Protein 5LWY (pdb70)

Secondary structure (DSSP, 8-state):
--BS----B-GGGS-GGG-S-TT--S-BPPP---HHHHHHGGGS-STTHHHHHHHHHHHHHHHHHHHHHHTS-GGG-SSHHHHHHHHHHHHHHHHHHHHHHHHHHHSTTS-HHHHHHHHHHHHHHHHHHHHHHHHHHHHHHTSS-HHHHHHHHHHHHHHHHHHHHHTT-TTTSSGGGHHHHHHHHHHHHHTTHHHHHHHHHHH-HHHHHHHTHHHHHHHHHHHHHHHHHHHHHTTTTTTSTTTSSSSS-HHHHHHHHHHHHHHHHHHHHHHHHHHHHHH-S----/--EEEE---EEE-TT--EEEEEEEESS-GGGS-EEEEEE-TTS-EEEEEEE-TTT--EEE-GGGTTTEEEEEETTTTEEEEEE-S--GGG-EEEEEEEEESEEEEEEE---EEEEE---/---EEEE-SEEEE-TT--EEEEEEESS--TT-EEEEEE-TTSPPEEEEETTTEEPTT--TTEEEEEETTEEEEEE-S--GGG-EEEEEEE-SBSSPEE---EEEEE-

Radius of gyration: 30.16 Å; Cα contacts (8 Å, |Δi|>4): 1001; chains: 3; bounding box: 45×112×48 Å

Foldseek 3Di:
DPPPDFDKAFLVVADPLLNQDVLQGIFAGAQAQDLVSLVVCCPPFGLLVLQQVLLVVLLVVLVVVLVVLLPDDCVLFLCSPVLNVLLNQLSVLSNQLSVLRNSLSSCCRNDSVSNLVSQLSNQLSLLSNLLSLLRLVLCLLCVVPVVVSVVVNVVLVVLSVVSSVVSNDPVCSHSVNQLVSLCSSLCSNCVCVVVVVVSCVVQHDCRCVVLPNVPLVVVLNVLSVVLSVLRSVFPPSVVPRNPCRGHDTSSSVSSNSSSVNSVSSVVSSVSSRSVCSVVHSDDPD/DWAWAKDAAAEAAAQAKDKIKIQIDDDQLQQWKKWKWWADPPGDIDGQWIAHPNVRDIDGDPVCPVFWDWDDDNVRSMIMIMGGRDDQRRQTWMKMFIDDVDPDGPYIYPTYGYGHDND/DKAKAKPDQEDEEEAQAKDKIKIFINWFLFLQKWKWFADVVGDIDTQDGSQFHGDPPHDPQWGKDDGGGIIMIMGGRHDQVRFGKMKMWGDRDPPIDIHSIYGYHYD

B-factor: mean 80.12, std 23.61, range [31.43, 186.77]

GO terms:
  GO:0055100 adiponectin binding (F, IDA)
  GO:0097003 adipokinetic hormone receptor activity (F, IDA)
  GO:0005886 plasma membrane (C, IDA)
  GO:0033211 adiponectin-activated signaling pathway (P, IDA)
  GO:0005886 plasma membrane (C, EXP)
  GO:0005886 plasma membrane (C, TAS)
  GO:0005515 protein binding (F, IPI)

Sequence (511 aa):
EFEGRWRVIPHDVLPDWLKDNDFLLHGHRPPMPSFRACFKSIFRIHTETGNIWTHLLGCVFFLCLGIFYMFRPNISFVAPLQEKVVFGLFFLGAILCLSFSWLFHTVYCHSEGVSRLFSKLDYSGIALLIMGSFVPWWLYYSFYCNPQPCFIYLIVICVLGIAAIIVSQWDMFATPQYRGVRAGVFLGLGLSGIIPTLHYVISEGFLKAATIGQIGWWLMLMASLYITGAALYAARIPERFFPGKCDIWFHSHQLFHIFVVAGAFVHFHGVSNLQEFRFMIGGGCSEEVLLQQSGPELVKPGASVRITCKASGYTFTDFNMDWVKQSPGKSLEWIGDFNPNSGGSIYNQKFKDKATFTVDKSSSTAYMELRSLTFEDTAVYYCARETGTAWFAYWGQGTLVTVSAADIQMTQSPASLSASVGETVTITCRASGNIHNFLAWYQQKQGKSPQVLVYNAKTLADGVPSRFSGSGSGTQYSLKINSLQPEDFGSYYCQQFWSTPYTFGGGTKLEIN

Structure (mmCIF, N/CA/C/O backbone):
data_5LWY
#
_entry.id   5LWY
#
_cell.length_a   74.580
_cell.length_b   101.030
_cell.length_c   108.630
_cell.angle_alpha   90.00
_cell.angle_beta   90.00
_cell.angle_gamma   90.00
#
_symmetry.space_group_name_H-M   'P 21 2 21'
#
loop_
_entity.id
_entity.type
_entity.pdbx_description
1 polymer 'Adiponectin receptor protein 2'
2 polymer 'V REGION HEAVY CHAIN'
3 polymer 'V REGION LIGHT CHAIN'
4 non-polymer 'ZINC ION'
5 non-polymer '(2S)-2,3-dihydroxypropyl (9Z)-octadec-9-enoate'
6 non-polymer 'OLEIC ACID'
7 non-polymer GLYCEROL
8 water water
#
loop_
_atom_site.group_PDB
_atom_site.id
_atom_site.type_symbol
_atom_site.label_atom_id
_atom_site.label_alt_id
_atom_site.label_comp_id
_atom_site.label_asym_id
_atom_site.label_entity_id
_atom_site.label_seq_id
_atom_site.pdbx_PDB_ins_code
_atom_site.Cartn_x
_atom_site.Cartn_y
_atom_site.Cartn_z
_atom_site.occupancy
_atom_site.B_iso_or_equiv
_atom_site.auth_seq_id
_atom_site.auth_comp_id
_atom_site.auth_asym_id
_atom_site.auth_atom_id
_atom_site.pdbx_PDB_model_num
ATOM 1 N N . GLU A 1 4 ? 32.230 -34.083 -37.008 1.00 98.63 -1 GLU A N 1
ATOM 2 C CA . GLU A 1 4 ? 33.109 -34.278 -35.869 1.00 98.10 -1 GLU A CA 1
ATOM 3 C C . GLU A 1 4 ? 32.415 -35.105 -34.761 1.00 99.70 -1 GLU A C 1
ATOM 4 O O . GLU A 1 4 ? 31.188 -35.054 -34.620 1.00 97.79 -1 GLU A O 1
ATOM 10 N N . PHE A 1 5 ? 33.240 -35.879 -33.989 1.00 95.73 0 PHE A N 1
ATOM 11 C CA . PHE A 1 5 ? 32.825 -36.760 -32.878 1.00 93.16 0 PHE A CA 1
ATOM 12 C C . PHE A 1 5 ? 32.863 -36.258 -31.418 1.00 93.01 0 PHE A C 1
ATOM 13 O O . PHE A 1 5 ? 32.763 -37.080 -30.497 1.00 93.06 0 PHE A O 1
ATOM 21 N N . GLU A 1 6 ? 32.992 -34.942 -31.169 1.00 85.16 100 GLU A N 1
ATOM 22 C CA . GLU A 1 6 ? 33.003 -34.468 -29.802 1.00 81.56 100 GLU A CA 1
ATOM 23 C C . GLU A 1 6 ? 31.694 -33.776 -29.577 1.00 77.68 100 GLU A C 1
ATOM 24 O O . GLU A 1 6 ? 31.151 -33.177 -30.516 1.00 77.24 100 GLU A O 1
ATOM 30 N N . GLY A 1 7 ? 31.155 -33.915 -28.361 1.00 68.27 101 GLY A N 1
ATOM 31 C CA . GLY A 1 7 ? 29.874 -33.347 -27.948 1.00 64.86 101 GLY A CA 1
ATOM 32 C C . GLY A 1 7 ? 28.781 -33.600 -28.956 1.00 64.80 101 GLY A C 1
ATOM 33 O O . GLY A 1 7 ? 28.124 -32.657 -29.399 1.00 63.63 101 GLY A O 1
ATOM 34 N N . ARG A 1 8 ? 28.647 -34.863 -29.377 1.00 59.71 102 ARG A N 1
ATOM 35 C CA . ARG A 1 8 ? 27.643 -35.297 -30.334 1.00 59.48 102 ARG A CA 1
ATOM 36 C C . ARG A 1 8 ? 26.303 -35.265 -29.640 1.00 62.70 102 ARG A C 1
ATOM 37 O O . ARG A 1 8 ? 26.198 -35.727 -28.502 1.00 62.67 102 ARG A O 1
ATOM 45 N N . TRP A 1 9 ? 25.293 -34.671 -30.293 1.00 58.15 103 TRP A N 1
ATOM 46 C CA . TRP A 1 9 ? 23.958 -34.575 -29.741 1.00 56.43 103 TRP A CA 1
ATOM 47 C C . TRP A 1 9 ? 22.872 -34.636 -30.795 1.00 60.39 103 TRP A C 1
ATOM 48 O O . TRP A 1 9 ? 23.125 -34.339 -31.961 1.00 60.98 103 TRP A O 1
ATOM 59 N N . ARG A 1 10 ? 21.655 -35.021 -30.373 1.00 56.71 104 ARG A N 1
ATOM 60 C CA . ARG A 1 10 ? 20.458 -35.068 -31.215 1.00 57.04 104 ARG A CA 1
ATOM 61 C C . ARG A 1 10 ? 19.363 -34.207 -30.617 1.00 58.57 104 ARG A C 1
ATOM 62 O O . ARG A 1 10 ? 19.308 -34.045 -29.396 1.00 57.54 104 ARG A O 1
ATOM 70 N N . VAL A 1 11 ? 18.464 -33.684 -31.470 1.00 55.03 105 VAL A N 1
ATOM 71 C CA . VAL A 1 11 ? 17.291 -32.906 -31.038 1.00 53.34 105 VAL A CA 1
ATOM 72 C C . VAL A 1 11 ? 16.354 -33.825 -30.242 1.00 57.26 105 VAL A C 1
ATOM 73 O O . VAL A 1 11 ? 16.312 -35.026 -30.520 1.00 56.61 105 VAL A O 1
ATOM 77 N N . ILE A 1 12 ? 15.635 -33.275 -29.234 1.00 53.91 106 ILE A N 1
ATOM 78 C CA . ILE A 1 12 ? 14.747 -34.073 -28.381 1.00 53.85 106 ILE A CA 1
ATOM 79 C C . ILE A 1 12 ? 13.307 -33.528 -28.314 1.00 60.86 106 ILE A C 1
ATOM 80 O O . ILE A 1 12 ? 13.092 -32.311 -28.307 1.00 60.15 106 ILE A O 1
ATOM 85 N N . PRO A 1 13 ? 12.308 -34.420 -28.189 1.00 60.35 107 PRO A N 1
ATOM 86 C CA . PRO A 1 13 ? 10.927 -33.947 -28.018 1.00 61.22 107 PRO A CA 1
ATOM 87 C C . PRO A 1 13 ? 10.752 -33.204 -26.687 1.00 66.15 107 PRO A C 1
ATOM 88 O O . PRO A 1 13 ? 11.527 -33.409 -25.749 1.00 65.03 107 PRO A O 1
ATOM 92 N N . HIS A 1 14 ? 9.771 -32.305 -26.633 1.00 64.18 108 HIS A N 1
ATOM 93 C CA . HIS A 1 14 ? 9.449 -31.475 -25.476 1.00 65.31 108 HIS A CA 1
ATOM 94 C C . HIS A 1 14 ? 9.187 -32.257 -24.183 1.00 71.07 108 HIS A C 1
ATOM 95 O O . HIS A 1 14 ? 9.566 -31.795 -23.108 1.00 69.76 108 HIS A O 1
ATOM 102 N N . ASP A 1 15 ? 8.533 -33.428 -24.292 1.00 70.74 109 ASP A N 1
ATOM 103 C CA . ASP A 1 15 ? 8.145 -34.271 -23.161 1.00 72.55 109 ASP A CA 1
ATOM 104 C C . ASP A 1 15 ? 9.328 -34.824 -22.331 1.00 74.86 109 ASP A C 1
ATOM 105 O O . ASP A 1 15 ? 9.159 -35.049 -21.131 1.00 75.72 109 ASP A O 1
ATOM 110 N N . VAL A 1 16 ? 10.513 -35.006 -22.940 1.00 69.09 110 VAL A N 1
ATOM 111 C CA . VAL A 1 16 ? 11.697 -35.515 -22.226 1.00 68.19 110 VAL A CA 1
ATOM 112 C C . VAL A 1 16 ? 12.600 -34.374 -21.688 1.00 69.93 110 VAL A C 1
ATOM 113 O O . VAL A 1 16 ? 13.621 -34.655 -21.052 1.00 69.20 110 VAL A O 1
ATOM 117 N N . LEU A 1 17 ? 12.210 -33.105 -21.917 1.00 64.76 111 LEU A N 1
ATOM 118 C CA . LEU A 1 17 ? 12.966 -31.935 -21.455 1.00 63.02 111 LEU A CA 1
ATOM 119 C C . LEU A 1 17 ? 12.916 -31.777 -19.938 1.00 67.03 111 LEU A C 1
ATOM 120 O O . LEU A 1 17 ? 11.862 -32.030 -19.349 1.00 68.07 111 LEU A O 1
ATOM 125 N N . PRO A 1 18 ? 13.998 -31.269 -19.293 1.00 62.50 112 PRO A N 1
ATOM 126 C CA . PRO A 1 18 ? 13.910 -30.959 -17.854 1.00 63.29 112 PRO A CA 1
ATOM 127 C C . PRO A 1 18 ? 12.982 -29.740 -17.641 1.00 65.92 112 PRO A C 1
ATOM 128 O O . PRO A 1 18 ? 12.668 -29.047 -18.610 1.00 63.25 112 PRO A O 1
ATOM 132 N N . ASP A 1 19 ? 12.525 -29.495 -16.397 1.00 65.01 113 ASP A N 1
ATOM 133 C CA . ASP A 1 19 ? 11.601 -28.402 -16.070 1.00 66.00 113 ASP A CA 1
ATOM 134 C C . ASP A 1 19 ? 12.067 -27.020 -16.511 1.00 69.56 113 ASP A C 1
ATOM 135 O O . ASP A 1 19 ? 11.302 -26.293 -17.149 1.00 69.28 113 ASP A O 1
ATOM 140 N N . TRP A 1 20 ? 13.325 -26.668 -16.201 1.00 65.59 114 TRP A N 1
ATOM 141 C CA . TRP A 1 20 ? 13.921 -25.373 -16.528 1.00 64.51 114 TRP A CA 1
ATOM 142 C C . TRP A 1 20 ? 14.053 -25.123 -18.039 1.00 66.91 114 TRP A C 1
ATOM 143 O O . TRP A 1 20 ? 14.287 -23.983 -18.438 1.00 65.18 114 TRP A O 1
ATOM 154 N N . LEU A 1 21 ? 13.861 -26.162 -18.878 1.00 63.85 115 LEU A N 1
ATOM 155 C CA . LEU A 1 21 ? 13.941 -26.018 -20.333 1.00 62.55 115 LEU A CA 1
ATOM 156 C C . LEU A 1 21 ? 12.575 -25.963 -21.016 1.00 69.38 115 LEU A C 1
ATOM 157 O O . LEU A 1 21 ? 12.511 -25.742 -22.227 1.00 68.97 115 LEU A O 1
ATOM 162 N N . LYS A 1 22 ? 11.487 -26.130 -20.242 1.00 68.33 116 LYS A N 1
ATOM 163 C CA . LYS A 1 22 ? 10.116 -26.080 -20.747 1.00 69.20 116 LYS A CA 1
ATOM 164 C C . LYS A 1 22 ? 9.532 -24.673 -20.609 1.00 75.93 116 LYS A C 1
ATOM 165 O O . LYS A 1 22 ? 8.993 -24.332 -19.554 1.00 77.83 116 LYS A O 1
ATOM 171 N N . ASP A 1 23 ? 9.647 -23.856 -21.668 1.00 71.87 117 ASP A N 1
ATOM 172 C CA . ASP A 1 23 ? 9.097 -22.499 -21.662 1.00 71.90 117 ASP A CA 1
ATOM 173 C C . ASP A 1 23 ? 7.855 -22.395 -22.533 1.00 74.65 117 ASP A C 1
ATOM 174 O O . ASP A 1 23 ? 6.989 -21.567 -22.255 1.00 76.12 117 ASP A O 1
ATOM 179 N N . ASN A 1 24 ? 7.764 -23.231 -23.583 1.00 68.13 118 ASN A N 1
ATOM 180 C CA . ASN A 1 24 ? 6.650 -23.202 -24.518 1.00 67.37 118 ASN A CA 1
ATOM 181 C C . ASN A 1 24 ? 6.290 -24.600 -25.005 1.00 69.99 118 ASN A C 1
ATOM 182 O O . ASN A 1 24 ? 6.905 -25.113 -25.935 1.00 67.73 118 ASN A O 1
ATOM 187 N N . ASP A 1 25 ? 5.242 -25.178 -24.402 1.00 68.62 119 ASP A N 1
ATOM 188 C CA . ASP A 1 25 ? 4.709 -26.506 -24.704 1.00 69.55 119 ASP A CA 1
ATOM 189 C C . ASP A 1 25 ? 4.025 -26.621 -26.085 1.00 72.31 119 ASP A C 1
ATOM 190 O O . ASP A 1 25 ? 3.447 -27.671 -26.380 1.00 73.71 119 ASP A O 1
ATOM 195 N N . PHE A 1 26 ? 4.072 -25.562 -26.918 1.00 66.14 120 PHE A N 1
ATOM 196 C CA . PHE A 1 26 ? 3.522 -25.598 -28.282 1.00 65.71 120 PHE A CA 1
ATOM 197 C C . PHE A 1 26 ? 4.654 -25.922 -29.277 1.00 67.26 120 PHE A C 1
ATOM 198 O O . PHE A 1 26 ? 4.412 -26.145 -30.464 1.00 67.89 120 PHE A O 1
ATOM 206 N N . LEU A 1 27 ? 5.888 -25.943 -28.778 1.00 61.31 121 LEU A N 1
ATOM 207 C CA . LEU A 1 27 ? 7.062 -26.333 -29.547 1.00 60.73 121 LEU A CA 1
ATOM 208 C C . LEU A 1 27 ? 7.325 -27.759 -29.084 1.00 62.78 121 LEU A C 1
ATOM 209 O O . LEU A 1 27 ? 7.790 -27.984 -27.971 1.00 59.22 121 LEU A O 1
ATOM 214 N N . LEU A 1 28 ? 6.862 -28.714 -29.883 1.00 62.79 122 LEU A N 1
ATOM 215 C CA . LEU A 1 28 ? 6.860 -30.141 -29.550 1.00 64.24 122 LEU A CA 1
ATOM 216 C C . LEU A 1 28 ? 8.162 -30.894 -29.817 1.00 68.31 122 LEU A C 1
ATOM 217 O O . LEU A 1 28 ? 8.534 -31.728 -29.001 1.00 67.83 122 LEU A O 1
ATOM 222 N N . HIS A 1 29 ? 8.854 -30.612 -30.931 1.00 64.81 123 HIS A N 1
ATOM 223 C CA . HIS A 1 29 ? 10.096 -31.300 -31.283 1.00 63.71 123 HIS A CA 1
ATOM 224 C C . HIS A 1 29 ? 11.195 -30.312 -31.702 1.00 65.55 123 HIS A C 1
ATOM 225 O O . HIS A 1 29 ? 10.935 -29.122 -31.871 1.00 64.32 123 HIS A O 1
ATOM 232 N N . GLY A 1 30 ? 12.418 -30.811 -31.837 1.00 59.85 124 GLY A N 1
ATOM 233 C CA . GLY A 1 30 ? 13.545 -30.006 -32.272 1.00 57.93 124 GLY A CA 1
ATOM 234 C C . GLY A 1 30 ? 14.282 -29.227 -31.206 1.00 57.77 124 GLY A C 1
ATOM 235 O O . GLY A 1 30 ? 15.009 -28.300 -31.545 1.00 56.09 124 GLY A O 1
ATOM 236 N N . HIS A 1 31 ? 14.143 -29.602 -29.929 1.00 53.03 125 HIS A N 1
ATOM 237 C CA . HIS A 1 31 ? 14.822 -28.929 -28.821 1.00 51.38 125 HIS A CA 1
ATOM 238 C C . HIS A 1 31 ? 16.226 -29.453 -28.594 1.00 57.14 125 HIS A C 1
ATOM 239 O O . HIS A 1 31 ? 16.513 -30.608 -28.882 1.00 59.14 125 HIS A O 1
ATOM 246 N N . ARG A 1 32 ? 17.100 -28.613 -28.048 1.00 52.36 126 ARG A N 1
ATOM 247 C CA . ARG A 1 32 ? 18.431 -29.038 -27.701 1.00 51.86 126 ARG A CA 1
ATOM 248 C C . ARG A 1 32 ? 18.307 -29.723 -26.352 1.00 54.11 126 ARG A C 1
ATOM 249 O O . ARG A 1 32 ? 17.572 -29.234 -25.487 1.00 52.79 126 ARG A O 1
ATOM 257 N N . PRO A 1 33 ? 19.029 -30.832 -26.136 1.00 50.35 127 PRO A N 1
ATOM 258 C CA . PRO A 1 33 ? 18.988 -31.468 -24.815 1.00 50.42 127 PRO A CA 1
ATOM 259 C C . PRO A 1 33 ? 19.911 -30.711 -23.847 1.00 55.26 127 PRO A C 1
ATOM 260 O O . PRO A 1 33 ? 20.812 -30.009 -24.320 1.00 53.25 127 PRO A O 1
ATOM 264 N N . PRO A 1 34 ? 19.765 -30.829 -22.508 1.00 53.34 128 PRO A N 1
ATOM 265 C CA . PRO A 1 34 ? 20.724 -30.127 -21.624 1.00 54.04 128 PRO A CA 1
ATOM 266 C C . PRO A 1 34 ? 22.165 -30.611 -21.813 1.00 60.55 128 PRO A C 1
ATOM 267 O O . PRO A 1 34 ? 22.405 -31.814 -21.735 1.00 61.31 128 PRO A O 1
ATOM 271 N N . MET A 1 35 ? 23.114 -29.687 -22.100 1.00 58.26 129 MET A N 1
ATOM 272 C CA . MET A 1 35 ? 24.529 -30.006 -22.312 1.00 59.60 129 MET A CA 1
ATOM 273 C C . MET A 1 35 ? 25.377 -29.021 -21.506 1.00 63.10 129 MET A C 1
ATOM 274 O O . MET A 1 35 ? 25.444 -27.852 -21.871 1.00 63.01 129 MET A O 1
ATOM 279 N N . PRO A 1 36 ? 26.068 -29.457 -20.436 1.00 58.68 130 PRO A N 1
ATOM 280 C CA . PRO A 1 36 ? 26.839 -28.498 -19.625 1.00 58.62 130 PRO A CA 1
ATOM 281 C C . PRO A 1 36 ? 28.230 -28.165 -20.155 1.00 60.22 130 PRO A C 1
ATOM 282 O O . PRO A 1 36 ? 29.186 -28.067 -19.381 1.00 60.97 130 PRO A O 1
ATOM 286 N N . SER A 1 37 ? 28.320 -27.918 -21.468 1.00 54.77 131 SER A N 1
ATOM 287 C CA . SER A 1 37 ? 29.539 -27.518 -22.167 1.00 54.89 131 SER A CA 1
ATOM 288 C C . SER A 1 37 ? 29.284 -26.219 -22.949 1.00 60.25 131 SER A C 1
ATOM 289 O O . SER A 1 37 ? 28.390 -26.167 -23.794 1.00 59.94 131 SER A O 1
ATOM 292 N N . PHE A 1 38 ? 30.065 -25.178 -22.672 1.00 58.22 132 PHE A N 1
ATOM 293 C CA . PHE A 1 38 ? 29.948 -23.909 -23.400 1.00 58.08 132 PHE A CA 1
ATOM 294 C C . PHE A 1 38 ? 30.386 -24.101 -24.859 1.00 65.53 132 PHE A C 1
ATOM 295 O O . PHE A 1 38 ? 29.751 -23.563 -25.759 1.00 65.88 132 PHE A O 1
ATOM 303 N N . ARG A 1 39 ? 31.399 -24.958 -25.087 1.00 63.89 133 ARG A N 1
ATOM 304 C CA . ARG A 1 39 ? 31.879 -25.373 -26.408 1.00 64.05 133 ARG A CA 1
ATOM 305 C C . ARG A 1 39 ? 30.720 -25.974 -27.243 1.00 68.10 133 ARG A C 1
ATOM 306 O O . ARG A 1 39 ? 30.539 -25.584 -28.400 1.00 68.84 133 ARG A O 1
ATOM 314 N N . ALA A 1 40 ? 29.948 -26.913 -26.652 1.00 62.99 134 ALA A N 1
ATOM 315 C CA . ALA A 1 40 ? 28.818 -27.565 -27.315 1.00 61.61 134 ALA A CA 1
ATOM 316 C C . ALA A 1 40 ? 27.724 -26.559 -27.630 1.00 66.53 134 ALA A C 1
ATOM 317 O O . ALA A 1 40 ? 27.204 -26.557 -28.746 1.00 67.69 134 ALA A O 1
ATOM 319 N N . CYS A 1 41 ? 27.418 -25.671 -26.666 1.00 62.93 135 CYS A N 1
ATOM 320 C CA . CYS A 1 41 ? 26.434 -24.596 -26.801 1.00 62.15 135 CYS A CA 1
ATOM 321 C C . CYS A 1 41 ? 26.780 -23.607 -27.929 1.00 66.77 135 CYS A C 1
ATOM 322 O O . CYS A 1 41 ? 25.920 -23.318 -28.747 1.00 66.93 135 CYS A O 1
ATOM 325 N N . PHE A 1 42 ? 28.022 -23.116 -27.998 1.00 63.85 136 PHE A N 1
ATOM 326 C CA . PHE A 1 42 ? 28.413 -22.164 -29.047 1.00 65.71 136 PHE A CA 1
ATOM 327 C C . PHE A 1 42 ? 28.473 -22.795 -30.446 1.00 71.42 136 PHE A C 1
ATOM 328 O O . PHE A 1 42 ? 28.186 -22.110 -31.424 1.00 72.32 136 PHE A O 1
ATOM 336 N N . LYS A 1 43 ? 28.760 -24.097 -30.532 1.00 68.11 137 LYS A N 1
ATOM 337 C CA . LYS A 1 43 ? 28.779 -24.842 -31.795 1.00 68.90 137 LYS A CA 1
ATOM 338 C C . LYS A 1 43 ? 27.354 -25.034 -32.355 1.00 70.98 137 LYS A C 1
ATOM 339 O O . LYS A 1 43 ? 27.178 -25.138 -33.570 1.00 71.58 137 LYS A O 1
ATOM 345 N N . SER A 1 44 ? 26.346 -25.073 -31.461 1.00 65.41 138 SER A N 1
ATOM 346 C CA . SER A 1 44 ? 24.940 -25.283 -31.794 1.00 63.61 138 SER A CA 1
ATOM 347 C C . SER A 1 44 ? 24.306 -24.149 -32.631 1.00 67.78 138 SER A C 1
ATOM 348 O O . SER A 1 44 ? 23.243 -24.350 -33.228 1.00 68.16 138 SER A O 1
ATOM 351 N N . ILE A 1 45 ? 24.973 -22.972 -32.681 1.00 64.43 139 ILE A N 1
ATOM 352 C CA . ILE A 1 45 ? 24.606 -21.782 -33.464 1.00 64.43 139 ILE A CA 1
ATOM 353 C C . ILE A 1 45 ? 24.523 -22.180 -34.950 1.00 70.11 139 ILE A C 1
ATOM 354 O O . ILE A 1 45 ? 23.680 -21.656 -35.679 1.00 69.96 139 ILE A O 1
ATOM 359 N N . PHE A 1 46 ? 25.372 -23.140 -35.370 1.00 68.60 140 PHE A N 1
ATOM 360 C CA . PHE A 1 46 ? 25.436 -23.659 -36.733 1.00 71.25 140 PHE A CA 1
ATOM 361 C C . PHE A 1 46 ? 24.642 -24.966 -36.911 1.00 74.51 140 PHE A C 1
ATOM 362 O O . PHE A 1 46 ? 24.789 -25.657 -37.922 1.00 75.82 140 PHE A O 1
ATOM 370 N N . ARG A 1 47 ? 23.773 -25.271 -35.938 1.00 68.86 141 ARG A N 1
ATOM 371 C CA . ARG A 1 47 ? 22.904 -26.442 -35.952 1.00 68.40 141 ARG A CA 1
ATOM 372 C C . ARG A 1 47 ? 21.460 -25.978 -35.966 1.00 71.86 141 ARG A C 1
ATOM 373 O O . ARG A 1 47 ? 21.166 -24.880 -35.490 1.00 71.07 141 ARG A O 1
ATOM 381 N N . ILE A 1 48 ? 20.569 -26.795 -36.553 1.00 68.96 142 ILE A N 1
ATOM 382 C CA . ILE A 1 48 ? 19.148 -26.510 -36.673 1.00 68.32 142 ILE A CA 1
ATOM 383 C C . ILE A 1 48 ? 18.396 -27.074 -35.474 1.00 70.31 142 ILE A C 1
ATOM 384 O O . ILE A 1 48 ? 18.428 -28.270 -35.220 1.00 70.31 142 ILE A O 1
ATOM 389 N N . HIS A 1 49 ? 17.741 -26.190 -34.729 1.00 65.60 143 HIS A N 1
ATOM 390 C CA . HIS A 1 49 ? 16.985 -26.485 -33.521 1.00 63.51 143 HIS A CA 1
ATOM 391 C C . HIS A 1 49 ? 16.044 -25.320 -33.226 1.00 66.21 143 HIS A C 1
ATOM 392 O O . HIS A 1 49 ? 15.975 -24.389 -34.030 1.00 66.47 143 HIS A O 1
ATOM 399 N N . THR A 1 50 ? 15.291 -25.377 -32.105 1.00 60.92 144 THR A N 1
ATOM 400 C CA . THR A 1 50 ? 14.313 -24.352 -31.720 1.00 59.29 144 THR A CA 1
ATOM 401 C C . THR A 1 50 ? 14.904 -22.958 -31.483 1.00 61.93 144 THR A C 1
ATOM 402 O O . THR A 1 50 ? 14.170 -21.976 -31.602 1.00 62.91 144 THR A O 1
ATOM 406 N N . GLU A 1 51 ? 16.200 -22.859 -31.151 1.00 56.12 145 GLU A N 1
ATOM 407 C CA . GLU A 1 51 ? 16.824 -21.575 -30.842 1.00 55.28 145 GLU A CA 1
ATOM 408 C C . GLU A 1 51 ? 17.639 -20.928 -31.979 1.00 59.18 145 GLU A C 1
ATOM 409 O O . GLU A 1 51 ? 18.092 -19.803 -31.795 1.00 58.29 145 GLU A O 1
ATOM 415 N N . THR A 1 52 ? 17.792 -21.594 -33.146 1.00 57.72 146 THR A N 1
ATOM 416 C CA . THR A 1 52 ? 18.578 -21.104 -34.297 1.00 59.72 146 THR A CA 1
ATOM 417 C C . THR A 1 52 ? 18.180 -19.681 -34.691 1.00 66.01 146 THR A C 1
ATOM 418 O O . THR A 1 52 ? 19.021 -18.790 -34.685 1.00 67.01 146 THR A O 1
ATOM 422 N N . GLY A 1 53 ? 16.903 -19.484 -34.970 1.00 63.42 147 GLY A N 1
ATOM 423 C CA . GLY A 1 53 ? 16.337 -18.197 -35.351 1.00 63.84 147 GLY A CA 1
ATOM 424 C C . GLY A 1 53 ? 16.468 -17.125 -34.288 1.00 66.16 147 GLY A C 1
ATOM 425 O O . GLY A 1 53 ? 16.858 -16.004 -34.604 1.00 67.07 147 GLY A O 1
ATOM 426 N N . ASN A 1 54 ? 16.151 -17.460 -33.025 1.00 60.36 148 ASN A N 1
ATOM 427 C CA . ASN A 1 54 ? 16.232 -16.558 -31.873 1.00 59.10 148 ASN A CA 1
ATOM 428 C C . ASN A 1 54 ? 17.660 -16.065 -31.652 1.00 65.77 148 ASN A C 1
ATOM 429 O O . ASN A 1 54 ? 17.840 -14.895 -31.318 1.00 65.70 148 ASN A O 1
ATOM 434 N N . ILE A 1 55 ? 18.672 -16.959 -31.846 1.00 63.07 149 ILE A N 1
ATOM 435 C CA . ILE A 1 55 ? 20.085 -16.649 -31.723 1.00 63.58 149 ILE A CA 1
ATOM 436 C C . ILE A 1 55 ? 20.520 -15.694 -32.844 1.00 68.83 149 ILE A C 1
ATOM 437 O O . ILE A 1 55 ? 20.981 -14.591 -32.551 1.00 69.64 149 ILE A O 1
ATOM 442 N N . TRP A 1 56 ? 20.398 -16.130 -34.115 1.00 65.83 150 TRP A N 1
ATOM 443 C CA . TRP A 1 56 ? 20.841 -15.377 -35.289 1.00 67.76 150 TRP A CA 1
ATOM 444 C C . TRP A 1 56 ? 20.181 -14.001 -35.450 1.00 71.64 150 TRP A C 1
ATOM 445 O O . TRP A 1 56 ? 20.871 -13.076 -35.881 1.00 72.30 150 TRP A O 1
ATOM 456 N N . THR A 1 57 ? 18.870 -13.849 -35.096 1.00 66.26 151 THR A N 1
ATOM 457 C CA . THR A 1 57 ? 18.189 -12.554 -35.217 1.00 65.59 151 THR A CA 1
ATOM 458 C C . THR A 1 57 ? 18.855 -11.482 -34.358 1.00 67.34 151 THR A C 1
ATOM 459 O O . THR A 1 57 ? 19.002 -10.352 -34.811 1.00 69.04 151 THR A O 1
ATOM 463 N N . HIS A 1 58 ? 19.271 -11.837 -33.134 1.00 59.90 152 HIS A N 1
ATOM 464 C CA . HIS A 1 58 ? 19.867 -10.883 -32.209 1.00 58.51 152 HIS A CA 1
ATOM 465 C C . HIS A 1 58 ? 21.403 -10.913 -32.235 1.00 67.26 152 HIS A C 1
ATOM 466 O O . HIS A 1 58 ? 22.044 -10.108 -31.553 1.00 67.86 152 HIS A O 1
ATOM 473 N N . LEU A 1 59 ? 21.984 -11.795 -33.075 1.00 65.73 153 LEU A N 1
ATOM 474 C CA . LEU A 1 59 ? 23.416 -11.860 -33.320 1.00 67.38 153 LEU A CA 1
ATOM 475 C C . LEU A 1 59 ? 23.694 -10.919 -34.498 1.00 74.90 153 LEU A C 1
ATOM 476 O O . LEU A 1 59 ? 24.586 -10.084 -34.402 1.00 75.62 153 LEU A O 1
ATOM 481 N N . LEU A 1 60 ? 22.908 -11.040 -35.593 1.00 74.10 154 LEU A N 1
ATOM 482 C CA . LEU A 1 60 ? 23.000 -10.171 -36.775 1.00 77.64 154 LEU A CA 1
ATOM 483 C C . LEU A 1 60 ? 22.561 -8.750 -36.384 1.00 83.67 154 LEU A C 1
ATOM 484 O O . LEU A 1 60 ? 23.109 -7.776 -36.894 1.00 86.20 154 LEU A O 1
ATOM 489 N N . GLY A 1 61 ? 21.585 -8.659 -35.482 1.00 78.40 155 GLY A N 1
ATOM 490 C CA . GLY A 1 61 ? 21.091 -7.396 -34.951 1.00 78.48 155 GLY A CA 1
ATOM 491 C C . GLY A 1 61 ? 22.128 -6.682 -34.103 1.00 84.42 155 GLY A C 1
ATOM 492 O O . GLY A 1 61 ? 22.220 -5.453 -34.152 1.00 84.65 155 GLY A O 1
ATOM 493 N N . CYS A 1 62 ? 22.915 -7.451 -33.315 1.00 81.93 156 CYS A N 1
ATOM 494 C CA . CYS A 1 62 ? 23.967 -6.919 -32.449 1.00 83.75 156 CYS A CA 1
ATOM 495 C C . CYS A 1 62 ? 25.077 -6.256 -33.255 1.00 89.34 156 CYS A C 1
ATOM 496 O O . CYS A 1 62 ? 25.502 -5.162 -32.883 1.00 91.03 156 CYS A O 1
ATOM 499 N N . VAL A 1 63 ? 25.535 -6.899 -34.359 1.00 85.85 157 VAL A N 1
ATOM 500 C CA . VAL A 1 63 ? 26.589 -6.338 -35.223 1.00 89.28 157 VAL A CA 1
ATOM 501 C C . VAL A 1 63 ? 26.078 -5.099 -35.992 1.00 93.96 157 VAL A C 1
ATOM 502 O O . VAL A 1 63 ? 26.855 -4.174 -36.233 1.00 96.69 157 VAL A O 1
ATOM 506 N N . PHE A 1 64 ? 24.779 -5.090 -36.367 1.00 88.08 158 PHE A N 1
ATOM 507 C CA . PHE A 1 64 ? 24.147 -3.994 -37.101 1.00 89.37 158 PHE A CA 1
ATOM 508 C C . PHE A 1 64 ? 24.150 -2.706 -36.297 1.00 93.25 158 PHE A C 1
ATOM 509 O O . PHE A 1 64 ? 24.437 -1.656 -36.858 1.00 95.96 158 PHE A O 1
ATOM 517 N N . PHE A 1 65 ? 23.810 -2.783 -35.004 1.00 86.65 159 PHE A N 1
ATOM 518 C CA . PHE A 1 65 ? 23.775 -1.626 -34.112 1.00 86.68 159 PHE A CA 1
ATOM 519 C C . PHE A 1 65 ? 25.173 -1.203 -33.651 1.00 93.45 159 PHE A C 1
ATOM 520 O O . PHE A 1 65 ? 25.391 -0.027 -33.334 1.00 94.83 159 PHE A O 1
ATOM 528 N N . LEU A 1 66 ? 26.118 -2.160 -33.649 1.00 90.16 160 LEU A N 1
ATOM 529 C CA . LEU A 1 66 ? 27.510 -1.916 -33.312 1.00 92.84 160 LEU A CA 1
ATOM 530 C C . LEU A 1 66 ? 28.118 -1.111 -34.455 1.00 100.22 160 LEU A C 1
ATOM 531 O O . LEU A 1 66 ? 28.651 -0.041 -34.199 1.00 102.45 160 LEU A O 1
ATOM 536 N N . CYS A 1 67 ? 27.967 -1.589 -35.719 1.00 97.49 161 CYS A N 1
ATOM 537 C CA . CYS A 1 67 ? 28.444 -0.901 -36.926 1.00 101.32 161 CYS A CA 1
ATOM 538 C C . CYS A 1 67 ? 27.782 0.468 -37.058 1.00 104.97 161 CYS A C 1
ATOM 539 O O . CYS A 1 67 ? 28.474 1.448 -37.323 1.00 108.56 161 CYS A O 1
ATOM 542 N N . LEU A 1 68 ? 26.450 0.535 -36.857 1.00 97.82 162 LEU A N 1
ATOM 543 C CA . LEU A 1 68 ? 25.670 1.776 -36.932 1.00 98.22 162 LEU A CA 1
ATOM 544 C C . LEU A 1 68 ? 26.089 2.788 -35.857 1.00 101.34 162 LEU A C 1
ATOM 545 O O . LEU A 1 68 ? 26.247 3.964 -36.168 1.00 103.78 162 LEU A O 1
ATOM 550 N N . GLY A 1 69 ? 26.298 2.314 -34.628 1.00 94.91 163 GLY A N 1
ATOM 551 C CA . GLY A 1 69 ? 26.755 3.130 -33.506 1.00 95.28 163 GLY A CA 1
ATOM 552 C C . GLY A 1 69 ? 28.155 3.689 -33.708 1.00 102.89 163 GLY A C 1
ATOM 553 O O . GLY A 1 69 ? 28.433 4.817 -33.284 1.00 104.83 163 GLY A O 1
ATOM 554 N N . ILE A 1 70 ? 29.045 2.911 -34.373 1.00 100.13 164 ILE A N 1
ATOM 555 C CA . ILE A 1 70 ? 30.425 3.308 -34.698 1.00 104.77 164 ILE A CA 1
ATOM 556 C C . ILE A 1 70 ? 30.425 4.467 -35.718 1.00 114.18 164 ILE A C 1
ATOM 557 O O . ILE A 1 70 ? 31.069 5.490 -35.479 1.00 116.19 164 ILE A O 1
ATOM 562 N N . PHE A 1 71 ? 29.699 4.294 -36.846 1.00 112.70 165 PHE A N 1
ATOM 563 C CA . PHE A 1 71 ? 29.562 5.268 -37.941 1.00 116.55 165 PHE A CA 1
ATOM 564 C C . PHE A 1 71 ? 28.963 6.581 -37.455 1.00 120.82 165 PHE A C 1
ATOM 565 O O . PHE A 1 71 ? 29.309 7.647 -37.968 1.00 123.85 165 PHE A O 1
ATOM 573 N N . TYR A 1 72 ? 28.086 6.496 -36.439 1.00 113.85 166 TYR A N 1
ATOM 574 C CA . TYR A 1 72 ? 27.465 7.648 -35.809 1.00 113.79 166 TYR A CA 1
ATOM 575 C C . TYR A 1 72 ? 28.494 8.518 -35.079 1.00 123.70 166 TYR A C 1
ATOM 576 O O . TYR A 1 72 ? 28.412 9.744 -35.152 1.00 126.81 166 TYR A O 1
ATOM 585 N N . MET A 1 73 ? 29.470 7.884 -34.402 1.00 123.90 167 MET A N 1
ATOM 586 C CA . MET A 1 73 ? 30.546 8.578 -33.687 1.00 129.48 167 MET A CA 1
ATOM 587 C C . MET A 1 73 ? 31.495 9.304 -34.643 1.00 139.56 167 MET A C 1
ATOM 588 O O . MET A 1 73 ? 32.014 10.353 -34.281 1.00 143.39 167 MET A O 1
ATOM 593 N N . PHE A 1 74 ? 31.687 8.770 -35.870 1.00 140.04 168 PHE A N 1
ATOM 594 C CA . PHE A 1 74 ? 32.564 9.352 -36.893 1.00 146.54 168 PHE A CA 1
ATOM 595 C C . PHE A 1 74 ? 31.870 10.308 -37.870 1.00 152.44 168 PHE A C 1
ATOM 596 O O . PHE A 1 74 ? 32.488 10.748 -38.843 1.00 152.70 168 PHE A O 1
ATOM 604 N N . ARG A 1 75 ? 30.625 10.654 -37.611 1.00 151.91 169 ARG A N 1
ATOM 605 C CA . ARG A 1 75 ? 29.932 11.590 -38.483 1.00 153.52 169 ARG A CA 1
ATOM 606 C C . ARG A 1 75 ? 30.569 12.956 -38.193 1.00 158.24 169 ARG A C 1
ATOM 607 O O . ARG A 1 75 ? 30.999 13.221 -37.072 1.00 157.93 169 ARG A O 1
ATOM 615 N N . PRO A 1 76 ? 30.659 13.820 -39.186 1.00 157.31 170 PRO A N 1
ATOM 616 C CA . PRO A 1 76 ? 31.274 15.124 -38.969 1.00 156.92 170 PRO A CA 1
ATOM 617 C C . PRO A 1 76 ? 30.495 15.930 -37.975 1.00 155.24 170 PRO A C 1
ATOM 618 O O . PRO A 1 76 ? 29.288 15.900 -38.050 1.00 154.45 170 PRO A O 1
ATOM 622 N N . ASN A 1 77 ? 31.143 16.664 -37.085 1.00 153.83 171 ASN A N 1
ATOM 623 C CA . ASN A 1 77 ? 30.392 17.478 -36.138 1.00 154.27 171 ASN A CA 1
ATOM 624 C C . ASN A 1 77 ? 29.882 18.747 -36.801 1.00 157.77 171 ASN A C 1
ATOM 625 O O . ASN A 1 77 ? 29.195 19.549 -36.186 1.00 154.61 171 ASN A O 1
ATOM 630 N N . ILE A 1 78 ? 30.231 18.918 -38.065 1.00 159.85 172 ILE A N 1
ATOM 631 C CA . ILE A 1 78 ? 29.785 20.075 -38.802 1.00 163.00 172 ILE A CA 1
ATOM 632 C C . ILE A 1 78 ? 28.268 20.022 -38.817 1.00 166.02 172 ILE A C 1
ATOM 633 O O . ILE A 1 78 ? 27.605 21.054 -38.886 1.00 166.56 172 ILE A O 1
ATOM 638 N N . SER A 1 79 ? 27.735 18.807 -38.759 1.00 162.79 173 SER A N 1
ATOM 639 C CA . SER A 1 79 ? 26.312 18.556 -38.776 1.00 162.20 173 SER A CA 1
ATOM 640 C C . SER A 1 79 ? 25.629 18.550 -37.410 1.00 161.79 173 SER A C 1
ATOM 641 O O . SER A 1 79 ? 24.453 18.280 -37.326 1.00 161.04 173 SER A O 1
ATOM 644 N N . PHE A 1 80 ? 26.353 18.843 -36.344 1.00 157.03 174 PHE A N 1
ATOM 645 C CA . PHE A 1 80 ? 25.749 18.844 -35.016 1.00 155.26 174 PHE A CA 1
ATOM 646 C C . PHE A 1 80 ? 25.701 20.201 -34.338 1.00 157.76 174 PHE A C 1
ATOM 647 O O . PHE A 1 80 ? 26.486 21.079 -34.614 1.00 157.87 174 PHE A O 1
ATOM 655 N N . VAL A 1 81 ? 24.745 20.352 -33.446 1.00 154.80 175 VAL A N 1
ATOM 656 C CA . VAL A 1 81 ? 24.525 21.576 -32.700 1.00 154.31 175 VAL A CA 1
ATOM 657 C C . VAL A 1 81 ? 25.117 21.454 -31.302 1.00 154.11 175 VAL A C 1
ATOM 658 O O . VAL A 1 81 ? 24.877 22.249 -30.415 1.00 153.49 175 VAL A O 1
ATOM 662 N N . ALA A 1 82 ? 25.897 20.421 -31.120 1.00 150.07 176 ALA A N 1
ATOM 663 C CA . ALA A 1 82 ? 26.557 20.165 -29.869 1.00 148.66 176 ALA A CA 1
ATOM 664 C C . ALA A 1 82 ? 26.939 18.751 -30.109 1.00 149.34 176 ALA A C 1
ATOM 665 O O . ALA A 1 82 ? 26.329 17.833 -29.598 1.00 148.36 176 ALA A O 1
ATOM 667 N N . PRO A 1 83 ? 28.032 18.608 -30.940 1.00 145.59 177 PRO A N 1
ATOM 668 C CA . PRO A 1 83 ? 28.370 17.221 -31.241 1.00 144.93 177 PRO A CA 1
ATOM 669 C C . PRO A 1 83 ? 28.707 16.380 -30.027 1.00 145.71 177 PRO A C 1
ATOM 670 O O . PRO A 1 83 ? 28.301 15.228 -30.005 1.00 145.10 177 PRO A O 1
ATOM 674 N N . LEU A 1 84 ? 29.433 16.907 -29.056 1.00 142.31 178 LEU A N 1
ATOM 675 C CA . LEU A 1 84 ? 29.775 16.070 -27.925 1.00 141.41 178 LEU A CA 1
ATOM 676 C C . LEU A 1 84 ? 28.621 15.588 -27.069 1.00 141.02 178 LEU A C 1
ATOM 677 O O . LEU A 1 84 ? 28.552 14.413 -26.770 1.00 138.43 178 LEU A O 1
ATOM 682 N N . GLN A 1 85 ? 27.717 16.468 -26.681 1.00 134.89 179 GLN A N 1
ATOM 683 C CA . GLN A 1 85 ? 26.632 16.038 -25.800 1.00 129.77 179 GLN A CA 1
ATOM 684 C C . GLN A 1 85 ? 25.503 15.360 -26.542 1.00 125.83 179 GLN A C 1
ATOM 685 O O . GLN A 1 85 ? 24.637 14.730 -25.980 1.00 120.82 179 GLN A O 1
ATOM 691 N N . GLU A 1 86 ? 25.567 15.525 -27.836 1.00 119.83 180 GLU A N 1
ATOM 692 C CA . GLU A 1 86 ? 24.591 14.999 -28.797 1.00 115.09 180 GLU A CA 1
ATOM 693 C C . GLU A 1 86 ? 24.966 13.541 -28.971 1.00 112.17 180 GLU A C 1
ATOM 694 O O . GLU A 1 86 ? 24.158 12.671 -28.676 1.00 108.07 180 GLU A O 1
ATOM 700 N N . LYS A 1 87 ? 26.228 13.275 -29.390 1.00 109.00 181 LYS A N 1
ATOM 701 C CA . LYS A 1 87 ? 26.794 11.938 -29.574 1.00 105.74 181 LYS A CA 1
ATOM 702 C C . LYS A 1 87 ? 26.677 11.088 -28.312 1.00 104.80 181 LYS A C 1
ATOM 703 O O . LYS A 1 87 ? 26.612 9.864 -28.421 1.00 103.21 181 LYS A O 1
ATOM 709 N N . VAL A 1 88 ? 26.616 11.731 -27.132 1.00 100.35 182 VAL A N 1
ATOM 710 C CA . VAL A 1 88 ? 26.443 11.063 -25.841 1.00 98.04 182 VAL A CA 1
ATOM 711 C C . VAL A 1 88 ? 25.004 10.522 -25.695 1.00 98.32 182 VAL A C 1
ATOM 712 O O . VAL A 1 88 ? 24.847 9.341 -25.372 1.00 95.18 182 VAL A O 1
ATOM 716 N N . VAL A 1 89 ? 23.958 11.362 -25.964 1.00 95.09 183 VAL A N 1
ATOM 717 C CA . VAL A 1 89 ? 22.549 10.921 -25.872 1.00 91.23 183 VAL A CA 1
ATOM 718 C C . VAL A 1 89 ? 22.272 9.739 -26.790 1.00 90.92 183 VAL A C 1
ATOM 719 O O . VAL A 1 89 ? 21.634 8.788 -26.362 1.00 87.93 183 VAL A O 1
ATOM 723 N N . PHE A 1 90 ? 22.777 9.784 -28.028 1.00 88.45 184 PHE A N 1
ATOM 724 C CA . PHE A 1 90 ? 22.637 8.699 -28.987 1.00 86.18 184 PHE A CA 1
ATOM 725 C C . PHE A 1 90 ? 23.425 7.494 -28.492 1.00 89.92 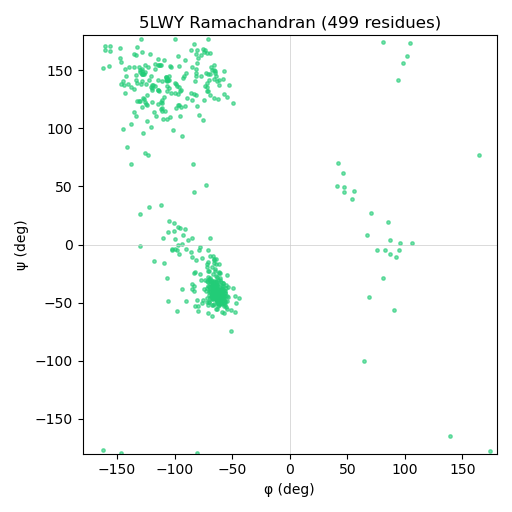184 PHE A C 1
ATOM 726 O O . PHE A 1 90 ? 22.911 6.384 -28.527 1.00 86.43 184 PHE A O 1
ATOM 734 N N . GLY A 1 91 ? 24.625 7.743 -27.960 1.00 90.34 185 GLY A N 1
ATOM 735 C CA . GLY A 1 91 ? 25.486 6.717 -27.384 1.00 89.72 185 GLY A CA 1
ATOM 736 C C . GLY A 1 91 ? 24.774 5.903 -26.328 1.00 90.28 185 GLY A C 1
ATOM 737 O O . GLY A 1 91 ? 24.841 4.680 -26.362 1.00 86.99 185 GLY A O 1
ATOM 738 N N . LEU A 1 92 ? 24.032 6.571 -25.423 1.00 88.14 186 LEU A N 1
ATOM 739 C CA . LEU A 1 92 ? 23.244 5.903 -24.382 1.00 85.57 186 LEU A CA 1
ATOM 740 C C . LEU A 1 92 ? 22.143 5.024 -24.968 1.00 86.07 186 LEU A C 1
ATOM 741 O O . LEU A 1 92 ? 21.855 3.960 -24.410 1.00 83.23 186 LEU A O 1
ATOM 746 N N . PHE A 1 93 ? 21.556 5.442 -26.111 1.00 82.61 187 PHE A N 1
ATOM 747 C CA . PHE A 1 93 ? 20.557 4.630 -26.809 1.00 79.64 187 PHE A CA 1
ATOM 748 C C . PHE A 1 93 ? 21.269 3.412 -27.401 1.00 83.11 187 PHE A C 1
ATOM 749 O O . PHE A 1 93 ? 20.771 2.293 -27.266 1.00 80.71 187 PHE A O 1
ATOM 757 N N . PHE A 1 94 ? 22.431 3.633 -28.047 1.00 81.64 188 PHE A N 1
ATOM 758 C CA . PHE A 1 94 ? 23.221 2.562 -28.649 1.00 81.32 188 PHE A CA 1
ATOM 759 C C . PHE A 1 94 ? 23.741 1.567 -27.618 1.00 87.23 188 PHE A C 1
ATOM 760 O O . PHE A 1 94 ? 23.780 0.373 -27.901 1.00 85.25 188 PHE A O 1
ATOM 768 N N . LEU A 1 95 ? 24.085 2.053 -26.410 1.00 86.74 189 LEU A N 1
ATOM 769 C CA . LEU A 1 95 ? 24.552 1.239 -25.288 1.00 86.44 189 LEU A CA 1
ATOM 770 C C . LEU A 1 95 ? 23.430 0.278 -24.874 1.00 85.72 189 LEU A C 1
ATOM 771 O O . LEU A 1 95 ? 23.676 -0.920 -24.761 1.00 83.89 189 LEU A O 1
ATOM 776 N N . GLY A 1 96 ? 22.215 0.809 -24.719 1.00 80.08 190 GLY A N 1
ATOM 777 C CA . GLY A 1 96 ? 21.034 0.026 -24.377 1.00 76.56 190 GLY A CA 1
ATOM 778 C C . GLY A 1 96 ? 20.679 -0.996 -25.438 1.00 77.24 190 GLY A C 1
ATOM 779 O O . GLY A 1 96 ? 20.353 -2.131 -25.103 1.00 74.56 190 GLY A O 1
ATOM 780 N N . ALA A 1 97 ? 20.766 -0.607 -26.722 1.00 74.37 191 ALA A N 1
ATOM 781 C CA . ALA A 1 97 ? 20.462 -1.453 -27.878 1.00 72.71 191 ALA A CA 1
ATOM 782 C C . ALA A 1 97 ? 21.455 -2.595 -28.055 1.00 77.38 191 ALA A C 1
ATOM 783 O O . ALA A 1 97 ? 21.033 -3.713 -28.356 1.00 76.48 191 ALA A O 1
ATOM 785 N N . ILE A 1 98 ? 22.760 -2.321 -27.885 1.00 74.58 192 ILE A N 1
ATOM 786 C CA . ILE A 1 98 ? 23.820 -3.330 -28.016 1.00 74.26 192 ILE A CA 1
ATOM 787 C C . ILE A 1 98 ? 23.754 -4.323 -26.847 1.00 76.53 192 ILE A C 1
ATOM 788 O O . ILE A 1 98 ? 23.724 -5.518 -27.103 1.00 74.58 192 ILE A O 1
ATOM 793 N N . LEU A 1 99 ? 23.672 -3.837 -25.588 1.00 74.36 193 LEU A N 1
ATOM 794 C CA . LEU A 1 99 ? 23.554 -4.684 -24.392 1.00 73.35 193 LEU A CA 1
ATOM 795 C C . LEU A 1 99 ? 22.327 -5.600 -24.458 1.00 76.22 193 LEU A C 1
ATOM 796 O O . LEU A 1 99 ? 22.450 -6.781 -24.155 1.00 75.73 193 LEU A O 1
ATOM 801 N N . CYS A 1 100 ? 21.160 -5.066 -24.883 1.00 72.48 194 CYS A N 1
ATOM 802 C CA . CYS A 1 100 ? 19.912 -5.820 -25.026 1.00 70.54 194 CYS A CA 1
ATOM 803 C C . CYS A 1 100 ? 20.065 -6.964 -26.013 1.00 73.87 194 CYS A C 1
ATOM 804 O O . CYS A 1 100 ? 19.611 -8.072 -25.732 1.00 72.02 194 CYS A O 1
ATOM 807 N N . LEU A 1 101 ? 20.665 -6.685 -27.183 1.00 70.69 195 LEU A N 1
ATOM 808 C CA . LEU A 1 101 ? 20.813 -7.694 -28.221 1.00 69.45 195 LEU A CA 1
ATOM 809 C C . LEU A 1 101 ? 21.933 -8.671 -27.914 1.00 72.75 195 LEU A C 1
ATOM 810 O O . LEU A 1 101 ? 21.830 -9.831 -28.289 1.00 70.62 195 LEU A O 1
ATOM 815 N N . SER A 1 102 ? 22.975 -8.216 -27.201 1.00 70.59 196 SER A N 1
ATOM 816 C CA . SER A 1 102 ? 24.120 -9.037 -26.793 1.00 70.29 196 SER A CA 1
ATOM 817 C C . SER A 1 102 ? 23.687 -10.031 -25.740 1.00 71.52 196 SER A C 1
ATOM 818 O O . SER A 1 102 ? 23.994 -11.215 -25.865 1.00 70.81 196 SER A O 1
ATOM 821 N N . PHE A 1 103 ? 22.987 -9.549 -24.693 1.00 67.18 197 PHE A N 1
ATOM 822 C CA . PHE A 1 103 ? 22.502 -10.389 -23.600 1.00 66.35 197 PHE A CA 1
ATOM 823 C C . PHE A 1 103 ? 21.516 -11.434 -24.102 1.00 66.49 197 PHE A C 1
ATOM 824 O O . PHE A 1 103 ? 21.578 -12.574 -23.659 1.00 64.45 197 PHE A O 1
ATOM 832 N N . SER A 1 104 ? 20.650 -11.048 -25.064 1.00 61.55 198 SER A N 1
ATOM 833 C CA . SER A 1 104 ? 19.647 -11.902 -25.690 1.00 59.07 198 SER A CA 1
ATOM 834 C C . SER A 1 104 ? 20.229 -13.075 -26.481 1.00 63.75 198 SER A C 1
ATOM 835 O O . SER A 1 104 ? 19.856 -14.207 -26.187 1.00 62.59 198 SER A O 1
ATOM 838 N N . TRP A 1 105 ? 21.134 -12.837 -27.465 1.00 62.62 199 TRP A N 1
ATOM 839 C CA . TRP A 1 105 ? 21.692 -13.950 -28.253 1.00 62.89 199 TRP A CA 1
ATOM 840 C C . TRP A 1 105 ? 22.583 -14.861 -27.398 1.00 66.28 199 TRP A C 1
ATOM 841 O O . TRP A 1 105 ? 22.605 -16.070 -27.634 1.00 65.35 199 TRP A O 1
ATOM 852 N N . LEU A 1 106 ? 23.295 -14.287 -26.402 1.00 62.97 200 LEU A N 1
ATOM 853 C CA . LEU A 1 106 ? 24.129 -15.054 -25.482 1.00 62.21 200 LEU A CA 1
ATOM 854 C C . LEU A 1 106 ? 23.267 -15.975 -24.623 1.00 63.78 200 LEU A C 1
ATOM 855 O O . LEU A 1 106 ? 23.613 -17.145 -24.471 1.00 62.10 200 LEU A O 1
ATOM 860 N N . PHE A 1 107 ? 22.137 -15.457 -24.091 1.00 60.24 201 PHE A N 1
ATOM 861 C CA . PHE A 1 107 ? 21.179 -16.215 -23.283 1.00 59.24 201 PHE A CA 1
ATOM 862 C C . PHE A 1 107 ? 20.673 -17.424 -24.078 1.00 63.64 201 PHE A C 1
ATOM 863 O O . PHE A 1 107 ? 20.713 -18.540 -23.580 1.00 62.85 201 PHE A O 1
ATOM 871 N N . HIS A 1 108 ? 20.177 -17.171 -25.303 1.00 60.18 202 HIS A N 1
ATOM 872 C CA . HIS A 1 108 ? 19.628 -18.150 -26.234 1.00 58.75 202 HIS A CA 1
ATOM 873 C C . HIS A 1 108 ? 20.606 -19.229 -26.653 1.00 63.30 202 HIS A C 1
ATOM 874 O O . HIS A 1 108 ? 20.174 -20.334 -26.957 1.00 62.33 202 HIS A O 1
ATOM 881 N N . THR A 1 109 ? 21.908 -18.909 -26.693 1.00 61.81 203 THR A N 1
ATOM 882 C CA . THR A 1 109 ? 22.974 -19.850 -27.041 1.00 62.02 203 THR A CA 1
ATOM 883 C C . THR A 1 109 ? 23.226 -20.778 -25.854 1.00 66.72 203 THR A C 1
ATOM 884 O O . THR A 1 109 ? 23.258 -21.995 -26.037 1.00 67.32 203 THR A O 1
ATOM 888 N N . VAL A 1 110 ? 23.411 -20.205 -24.647 1.00 62.83 204 VAL A N 1
ATOM 889 C CA . VAL A 1 110 ? 23.738 -20.966 -23.431 1.00 62.78 204 VAL A CA 1
ATOM 890 C C . VAL A 1 110 ? 22.481 -21.405 -22.619 1.00 66.98 204 VAL A C 1
ATOM 891 O O . VAL A 1 110 ? 22.625 -21.890 -21.495 1.00 68.35 204 VAL A O 1
ATOM 895 N N . TYR A 1 111 ? 21.282 -21.300 -23.211 1.00 61.40 205 TYR A N 1
ATOM 896 C CA . TYR A 1 111 ? 20.009 -21.670 -22.574 1.00 61.07 205 TYR A CA 1
ATOM 897 C C . TYR A 1 111 ? 19.933 -23.164 -22.165 1.00 64.93 205 TYR A C 1
ATOM 898 O O . TYR A 1 111 ? 19.405 -23.478 -21.096 1.00 65.93 205 TYR A O 1
ATOM 907 N N . CYS A 1 112 ? 20.490 -24.060 -22.984 1.00 59.61 206 CYS A N 1
ATOM 908 C CA . CYS A 1 112 ? 20.458 -25.495 -22.725 1.00 59.26 206 CYS A CA 1
ATOM 909 C C . CYS A 1 112 ? 21.601 -25.994 -21.824 1.00 60.52 206 CYS A C 1
ATOM 910 O O . CYS A 1 112 ? 21.597 -27.160 -21.472 1.00 60.68 206 CYS A O 1
ATOM 913 N N . HIS A 1 113 ? 22.582 -25.142 -21.469 1.00 55.54 207 HIS A N 1
ATOM 914 C CA . HIS A 1 113 ? 23.741 -25.526 -20.644 1.00 55.11 207 HIS A CA 1
ATOM 915 C C . HIS A 1 113 ? 23.373 -26.257 -19.330 1.00 59.87 207 HIS A C 1
ATOM 916 O O . HIS A 1 113 ? 23.596 -27.464 -19.226 1.00 59.42 207 HIS A O 1
ATOM 923 N N . SER A 1 114 ? 22.862 -25.514 -18.330 1.00 56.52 208 SER A N 1
ATOM 924 C CA . SER A 1 114 ? 22.453 -26.002 -17.012 1.00 56.91 208 SER A CA 1
ATOM 925 C C . SER A 1 114 ? 21.427 -25.045 -16.416 1.00 6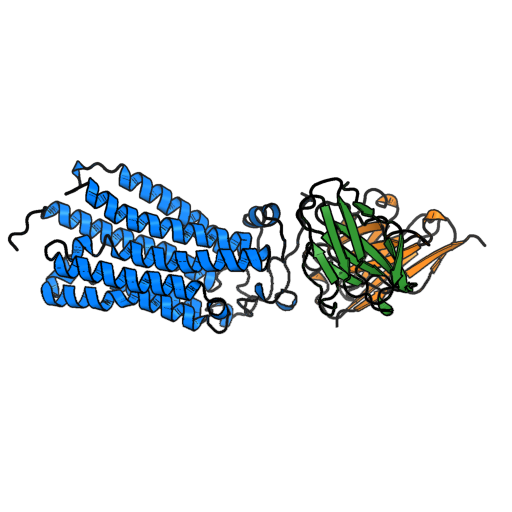0.77 208 SER A C 1
ATOM 926 O O . SER A 1 114 ? 21.267 -23.944 -16.928 1.00 59.06 208 SER A O 1
ATOM 929 N N . GLU A 1 115 ? 20.727 -25.466 -15.347 1.00 58.95 209 GLU A N 1
ATOM 930 C CA . GLU A 1 115 ? 19.728 -24.649 -14.660 1.00 59.03 209 GLU A CA 1
ATOM 931 C C . GLU A 1 115 ? 20.318 -23.320 -14.139 1.00 63.14 209 GLU A C 1
ATOM 932 O O . GLU A 1 115 ? 19.689 -22.276 -14.309 1.00 62.80 209 GLU A O 1
ATOM 938 N N . GLY A 1 116 ? 21.510 -23.385 -13.538 1.00 60.73 210 GLY A N 1
ATOM 939 C CA . GLY A 1 116 ? 22.223 -22.239 -12.980 1.00 62.20 210 GLY A CA 1
ATOM 940 C C . GLY A 1 116 ? 22.636 -21.193 -13.998 1.00 65.21 210 GLY A C 1
ATOM 941 O O . GLY A 1 116 ? 22.453 -19.991 -13.765 1.00 64.20 210 GLY A O 1
ATOM 942 N N . VAL A 1 117 ? 23.214 -21.650 -15.126 1.00 61.66 211 VAL A N 1
ATOM 943 C CA . VAL A 1 117 ? 23.669 -20.794 -16.231 1.00 61.47 211 VAL A CA 1
ATOM 944 C C . VAL A 1 117 ? 22.456 -20.139 -16.905 1.00 64.92 211 VAL A C 1
ATOM 945 O O . VAL A 1 117 ? 22.496 -18.951 -17.222 1.00 65.83 211 VAL A O 1
ATOM 949 N N . SER A 1 118 ? 21.368 -20.911 -17.064 1.00 60.54 212 SER A N 1
ATOM 950 C CA . SER A 1 118 ? 20.101 -20.508 -17.670 1.00 59.23 212 SER A CA 1
ATOM 951 C C . SER A 1 118 ? 19.421 -19.413 -16.859 1.00 64.66 212 SER A C 1
ATOM 952 O O . SER A 1 118 ? 18.924 -18.456 -17.437 1.00 64.02 212 SER A O 1
ATOM 955 N N . ARG A 1 119 ? 19.400 -19.565 -15.519 1.00 63.40 213 ARG A N 1
ATOM 956 C CA . ARG A 1 119 ? 18.811 -18.627 -14.563 1.00 64.79 213 ARG A CA 1
ATOM 957 C C . ARG A 1 119 ? 19.524 -17.286 -14.664 1.00 70.02 213 ARG A C 1
ATOM 958 O O . ARG A 1 119 ? 18.877 -16.247 -14.770 1.00 69.75 213 ARG A O 1
ATOM 966 N N . LEU A 1 120 ? 20.861 -17.326 -14.648 1.00 68.27 214 LEU A N 1
ATOM 967 C CA . LEU A 1 120 ? 21.748 -16.172 -14.725 1.00 69.71 214 LEU A CA 1
ATOM 968 C C . LEU A 1 120 ? 21.570 -15.405 -16.032 1.00 71.18 214 LEU A C 1
ATOM 969 O O . LEU A 1 120 ? 21.359 -14.201 -15.986 1.00 71.18 214 LE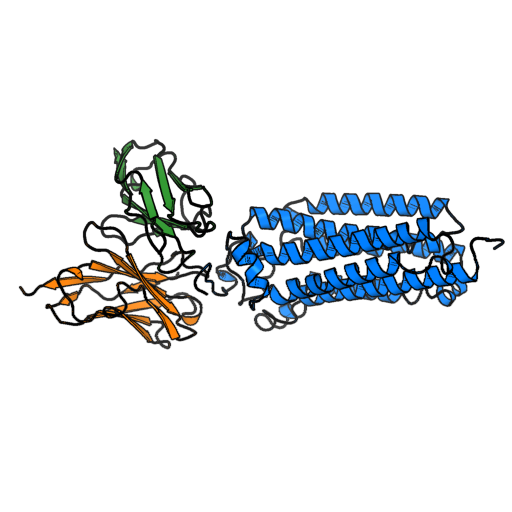U A O 1
ATOM 974 N N . PHE A 1 121 ? 21.636 -16.091 -17.184 1.00 66.02 215 PHE A N 1
ATOM 975 C CA . PHE A 1 121 ? 21.492 -15.446 -18.491 1.00 64.36 215 PHE A CA 1
ATOM 976 C C . PHE A 1 121 ? 20.046 -14.979 -18.802 1.00 66.58 215 PHE A C 1
ATOM 977 O O . PHE A 1 121 ? 19.869 -14.113 -19.659 1.00 66.00 215 PHE A O 1
ATOM 985 N N . SER A 1 122 ? 19.026 -15.519 -18.106 1.00 61.33 216 SER A N 1
ATOM 986 C CA . SER A 1 122 ? 17.643 -15.082 -18.317 1.00 59.94 216 SER A CA 1
ATOM 987 C C . SER A 1 122 ? 17.438 -13.716 -17.669 1.00 63.06 216 SER A C 1
ATOM 988 O O . SER A 1 122 ? 16.745 -12.860 -18.222 1.00 61.73 216 SER A O 1
ATOM 991 N N . LYS A 1 123 ? 18.067 -13.522 -16.500 1.00 60.31 217 LYS A N 1
ATOM 992 C CA . LYS A 1 123 ? 18.030 -12.283 -15.731 1.00 61.64 217 LYS A CA 1
ATOM 993 C C . LYS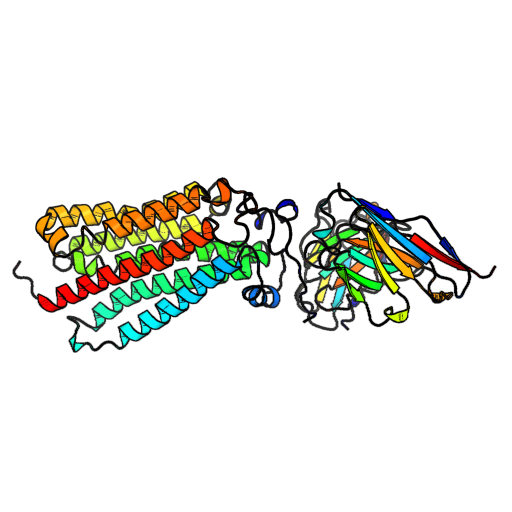 A 1 123 ? 18.726 -11.158 -16.505 1.00 65.39 217 LYS A C 1
ATOM 994 O O . LYS A 1 123 ? 18.266 -10.023 -16.464 1.00 65.93 217 LYS A O 1
ATOM 1000 N N . LEU A 1 124 ? 19.816 -11.488 -17.227 1.00 61.72 218 LEU A N 1
ATOM 1001 C CA . LEU A 1 124 ? 20.543 -10.556 -18.086 1.00 61.66 218 LEU A CA 1
ATOM 1002 C C . LEU A 1 124 ? 19.680 -10.196 -19.292 1.00 64.83 218 LEU A C 1
ATOM 1003 O O . LEU A 1 124 ? 19.707 -9.051 -19.735 1.00 65.94 218 LEU A O 1
ATOM 1008 N N . ASP A 1 125 ? 18.942 -11.188 -19.832 1.00 59.55 219 ASP A N 1
ATOM 1009 C CA . ASP A 1 125 ? 18.063 -11.066 -20.992 1.00 58.33 219 ASP A CA 1
ATOM 1010 C C . ASP A 1 125 ? 16.932 -10.074 -20.706 1.00 64.89 219 ASP A C 1
ATOM 1011 O O . ASP A 1 125 ? 16.719 -9.149 -21.496 1.00 65.22 219 ASP A O 1
ATOM 1016 N N . TYR A 1 126 ? 16.249 -10.248 -19.550 1.00 62.05 220 TYR A N 1
ATOM 1017 C CA . TYR A 1 126 ? 15.163 -9.393 -19.085 1.00 62.46 220 TYR A CA 1
ATOM 1018 C C . TYR A 1 126 ? 15.671 -7.990 -18.810 1.00 68.27 220 TYR A C 1
ATOM 1019 O O . TYR A 1 126 ? 15.040 -7.025 -19.233 1.00 67.86 220 TYR A O 1
ATOM 1028 N N . SER A 1 127 ? 16.821 -7.875 -18.110 1.00 66.56 221 SER A N 1
ATOM 1029 C CA . SER A 1 127 ? 17.453 -6.597 -17.781 1.00 68.43 221 SER A CA 1
ATOM 1030 C C . SER A 1 127 ? 17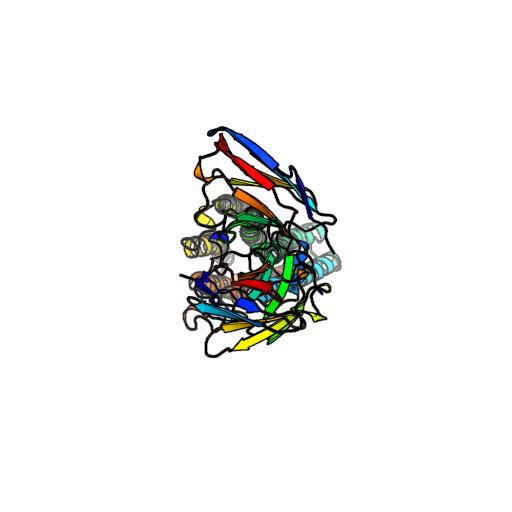.842 -5.838 -19.050 1.00 72.57 221 SER A C 1
ATOM 1031 O O . SER A 1 127 ? 17.721 -4.620 -19.096 1.00 73.66 221 SER A O 1
ATOM 1034 N N . GLY A 1 128 ? 18.227 -6.579 -20.081 1.00 68.14 222 GLY A N 1
ATOM 1035 C CA . GLY A 1 128 ? 18.573 -6.044 -21.390 1.00 68.03 222 GLY A CA 1
ATOM 1036 C C . GLY A 1 128 ? 17.428 -5.295 -22.033 1.00 72.24 222 GLY A C 1
ATOM 1037 O O . GLY A 1 128 ? 17.659 -4.231 -22.601 1.00 74.79 222 GLY A O 1
ATOM 1038 N N . ILE A 1 129 ? 16.184 -5.821 -21.915 1.00 66.43 223 ILE A N 1
ATOM 1039 C CA . ILE A 1 129 ? 14.951 -5.218 -22.443 1.00 65.05 223 ILE A CA 1
ATOM 1040 C C . ILE A 1 129 ? 14.741 -3.833 -21.809 1.00 69.77 223 ILE A C 1
ATOM 1041 O O . ILE A 1 129 ? 14.455 -2.870 -22.522 1.00 69.61 223 ILE A O 1
ATOM 1046 N N . ALA A 1 130 ? 14.870 -3.746 -20.472 1.00 66.56 224 ALA A N 1
ATOM 1047 C CA . ALA A 1 130 ? 14.682 -2.504 -19.729 1.00 67.77 224 ALA A CA 1
ATOM 1048 C C . ALA A 1 130 ? 15.726 -1.452 -20.086 1.00 72.89 224 ALA A C 1
ATOM 1049 O O . ALA A 1 130 ? 15.385 -0.277 -20.174 1.00 74.94 224 ALA A O 1
ATOM 1051 N N . LEU A 1 131 ? 16.979 -1.877 -20.335 1.00 68.96 225 LEU A N 1
ATOM 1052 C CA . LEU A 1 131 ? 18.084 -0.996 -20.713 1.00 70.84 225 LEU A CA 1
ATOM 1053 C C . LEU A 1 131 ? 17.851 -0.345 -22.070 1.00 75.35 225 LEU A C 1
ATOM 1054 O O . LEU A 1 131 ? 18.204 0.826 -22.251 1.00 77.96 225 LEU A O 1
ATOM 1059 N N . LEU A 1 132 ? 17.260 -1.100 -23.019 1.00 69.08 226 LEU A N 1
ATOM 1060 C CA . LEU A 1 132 ? 16.925 -0.609 -24.358 1.00 68.63 226 LEU A CA 1
ATOM 1061 C C . LEU A 1 132 ? 15.781 0.422 -24.276 1.00 71.73 226 LEU A C 1
ATOM 1062 O O . LEU A 1 132 ? 15.830 1.434 -24.974 1.00 71.99 226 LEU A O 1
ATOM 1067 N N . ILE A 1 133 ? 14.776 0.178 -23.403 1.00 67.78 227 ILE A N 1
ATOM 1068 C CA . ILE A 1 133 ? 13.640 1.089 -23.205 1.00 68.52 227 ILE A CA 1
ATOM 1069 C C . ILE A 1 133 ? 14.109 2.400 -22.555 1.00 76.96 227 ILE A C 1
ATOM 1070 O O . ILE A 1 133 ? 13.699 3.465 -23.002 1.00 78.07 227 ILE A O 1
ATOM 1075 N N . MET A 1 134 ? 14.997 2.328 -21.545 1.00 76.19 228 MET A N 1
ATOM 1076 C CA . MET A 1 134 ? 15.528 3.514 -20.869 1.00 79.32 228 MET A CA 1
ATOM 1077 C C . MET A 1 134 ? 16.416 4.316 -21.812 1.00 83.10 228 MET A C 1
ATOM 1078 O O . MET A 1 134 ? 16.275 5.529 -21.898 1.00 84.14 228 MET A O 1
ATOM 1083 N N . GLY A 1 135 ? 17.274 3.613 -22.543 1.00 78.85 229 GLY A N 1
ATOM 1084 C CA . GLY A 1 135 ? 18.188 4.183 -23.523 1.00 79.35 229 GLY A CA 1
ATOM 1085 C C . GLY A 1 135 ? 17.490 4.902 -24.656 1.00 80.61 229 GLY A C 1
ATOM 1086 O O . GLY A 1 135 ? 17.950 5.956 -25.079 1.00 81.97 229 GLY A O 1
ATOM 1087 N N . SER A 1 136 ? 16.381 4.345 -25.156 1.00 74.00 230 SER A N 1
ATOM 1088 C CA . SER A 1 136 ? 15.607 4.948 -26.245 1.00 73.61 230 SER A CA 1
ATOM 1089 C C . SER A 1 136 ? 14.958 6.293 -25.836 1.00 77.47 230 SER A C 1
ATOM 1090 O O . SER A 1 136 ? 14.821 7.190 -26.663 1.00 77.00 230 SER A O 1
ATOM 1093 N N . PHE A 1 137 ? 14.584 6.423 -24.554 1.00 74.56 231 PHE A N 1
ATOM 1094 C CA . PHE A 1 137 ? 13.991 7.622 -23.983 1.00 76.59 231 PHE A CA 1
ATOM 1095 C C . PHE A 1 137 ? 14.956 8.780 -23.927 1.00 85.45 231 PHE A C 1
ATOM 1096 O O . PHE A 1 137 ? 14.526 9.906 -24.131 1.00 88.03 231 PHE A O 1
ATOM 1104 N N . VAL A 1 138 ? 16.256 8.511 -23.681 1.00 83.89 232 VAL A N 1
ATOM 1105 C CA . VAL A 1 138 ? 17.288 9.532 -23.552 1.00 87.33 232 VAL A CA 1
ATOM 1106 C C . VAL A 1 138 ? 17.372 10.445 -24.841 1.00 92.23 232 VAL A C 1
ATOM 1107 O O . VAL A 1 138 ? 17.117 11.643 -24.677 1.00 92.66 232 VAL A O 1
ATOM 1111 N N . PRO A 1 139 ? 17.629 9.970 -26.101 1.00 88.83 233 PRO A N 1
ATOM 1112 C CA . PRO A 1 139 ? 17.719 10.926 -27.218 1.00 90.66 233 PRO A CA 1
ATOM 1113 C C . PRO A 1 139 ? 16.372 11.602 -27.471 1.00 95.75 233 PRO A C 1
ATOM 1114 O O . PRO A 1 139 ? 16.302 12.819 -27.384 1.00 98.97 233 PRO A O 1
ATOM 1118 N N A TRP A 1 140 ? 15.297 10.858 -27.751 0.69 91.16 234 TRP A N 1
ATOM 1119 N N B TRP A 1 140 ? 15.314 10.770 -27.567 0.30 89.27 234 TRP A N 1
ATOM 1120 C CA A TRP A 1 140 ? 13.959 11.367 -28.084 0.69 91.07 234 TRP A CA 1
ATOM 1121 C CA B TRP A 1 140 ? 13.924 11.102 -27.777 0.30 88.09 234 TRP A CA 1
ATOM 1122 C C A TRP A 1 140 ? 13.510 12.545 -27.190 0.69 95.22 234 TRP A C 1
ATOM 1123 C C B TRP A 1 140 ? 13.500 12.381 -27.096 0.30 93.74 234 TRP A C 1
ATOM 1124 O O A TRP A 1 140 ? 13.068 13.577 -27.729 0.69 96.62 234 TRP A O 1
ATOM 1125 O O B TRP A 1 140 ? 12.946 13.283 -27.702 0.30 94.61 234 TRP A O 1
ATOM 1146 N N . LEU A 1 141 ? 13.752 12.416 -25.844 1.00 90.82 235 LEU A N 1
ATOM 1147 C CA . LEU A 1 141 ? 13.410 13.430 -24.877 1.00 92.39 235 LEU A CA 1
ATOM 1148 C C . LEU A 1 141 ? 14.178 14.686 -24.922 1.00 97.90 235 LEU A C 1
ATOM 1149 O O . LEU A 1 141 ? 13.609 15.742 -24.706 1.00 100.64 235 LEU A O 1
ATOM 1154 N N . TYR A 1 142 ? 15.524 14.547 -25.060 1.00 93.66 236 TYR A N 1
ATOM 1155 C CA . TYR A 1 142 ? 16.467 15.641 -25.079 1.00 97.43 236 TYR A CA 1
ATOM 1156 C C . TYR A 1 142 ? 16.077 16.638 -26.163 1.00 101.59 236 TYR A C 1
ATOM 1157 O O . TYR A 1 142 ? 16.170 17.834 -25.937 1.00 104.14 236 TYR A O 1
ATOM 1166 N N . TYR A 1 143 ? 15.540 16.132 -27.280 1.00 95.49 237 TYR A N 1
ATOM 1167 C CA . TYR A 1 143 ? 15.083 16.871 -28.446 1.00 96.39 237 TYR A CA 1
ATOM 1168 C C . TYR A 1 143 ? 13.646 17.378 -28.304 1.00 98.85 237 TYR A C 1
ATOM 1169 O O . TYR A 1 143 ? 13.310 18.445 -28.826 1.00 100.63 237 TYR A O 1
ATOM 1178 N N . SER A 1 144 ? 12.795 16.606 -27.625 1.00 91.97 238 SER A N 1
ATOM 1179 C CA . SER A 1 144 ? 11.402 16.966 -27.396 1.00 90.99 238 SER A CA 1
ATOM 1180 C C . SER A 1 144 ? 11.277 18.088 -26.370 1.00 100.08 238 SER A C 1
ATOM 1181 O O . SER A 1 144 ? 10.462 18.992 -26.542 1.00 100.42 238 SER A O 1
ATOM 1184 N N . PHE A 1 145 ? 12.097 18.037 -25.319 1.00 100.60 239 PHE A N 1
ATOM 1185 C CA . PHE A 1 145 ? 12.091 19.018 -24.236 1.00 104.64 239 PHE A CA 1
ATOM 1186 C C . PHE A 1 145 ? 13.356 19.889 -24.204 1.00 116.40 239 PHE A C 1
ATOM 1187 O O . PHE A 1 145 ? 13.808 20.309 -23.139 1.00 117.24 239 PHE A O 1
ATOM 1195 N N . TYR A 1 146 ? 13.893 20.176 -25.394 1.00 119.18 240 TYR A N 1
ATOM 1196 C CA . TYR A 1 146 ? 15.096 20.960 -25.642 1.00 125.73 240 TYR A CA 1
ATOM 1197 C C . TYR A 1 146 ? 15.045 22.365 -25.042 1.00 134.14 240 TYR A C 1
ATOM 1198 O O . TYR A 1 146 ? 16.033 22.823 -24.464 1.00 136.99 240 TYR A O 1
ATOM 1207 N N . CYS A 1 147 ? 13.880 23.024 -25.162 1.00 132.04 241 CYS A N 1
ATOM 1208 C CA . CYS A 1 147 ? 13.619 24.376 -24.658 1.00 137.65 241 CYS A CA 1
ATOM 1209 C C . CYS A 1 147 ? 12.904 24.379 -23.293 1.00 142.52 241 CYS A C 1
ATOM 1210 O O . CYS A 1 147 ? 12.732 25.441 -22.691 1.00 145.04 241 CYS A O 1
ATOM 1213 N N . ASN A 1 148 ? 12.529 23.184 -22.792 1.00 137.58 242 ASN A N 1
ATOM 1214 C CA . ASN A 1 148 ? 11.888 23.021 -21.493 1.00 137.37 242 ASN A CA 1
ATOM 1215 C C . ASN A 1 148 ? 12.681 22.005 -20.639 1.00 140.06 242 ASN A C 1
ATOM 1216 O O . ASN A 1 148 ? 12.324 20.824 -20.585 1.00 138.21 242 ASN A O 1
ATOM 1221 N N . PRO A 1 149 ? 13.814 22.439 -20.021 1.00 137.13 243 PRO A N 1
ATOM 1222 C CA . PRO A 1 149 ? 14.657 21.494 -19.262 1.00 135.92 243 PRO A CA 1
ATOM 1223 C C . PRO A 1 149 ? 14.046 20.850 -18.013 1.00 136.95 243 PRO A C 1
ATOM 1224 O O . PRO A 1 149 ? 14.340 19.678 -17.780 1.00 135.95 243 PRO A O 1
ATOM 1228 N N . GLN A 1 150 ? 13.216 21.577 -17.218 1.00 132.52 244 GLN A N 1
ATOM 1229 C CA . GLN A 1 150 ? 12.606 21.019 -16.000 1.00 130.71 244 GLN A CA 1
ATOM 1230 C C . GLN A 1 150 ? 11.794 19.736 -16.304 1.00 126.89 244 GLN A C 1
ATOM 1231 O O . GLN A 1 150 ? 12.143 18.701 -15.740 1.00 125.80 244 GLN A O 1
ATOM 1237 N N . PRO A 1 151 ? 10.844 19.700 -17.275 1.00 117.98 245 PRO A N 1
ATOM 1238 C CA . PRO A 1 151 ? 10.169 18.429 -17.550 1.00 112.36 245 PRO A CA 1
ATOM 1239 C C . PRO A 1 151 ? 11.044 17.376 -18.221 1.00 113.02 245 PRO A C 1
ATOM 1240 O O . PRO A 1 151 ? 10.738 16.196 -18.078 1.00 110.74 245 PRO A O 1
ATOM 1244 N N . CYS A 1 152 ? 12.132 17.778 -18.914 1.00 109.46 246 CYS A N 1
ATOM 1245 C CA . CYS A 1 152 ? 13.057 16.816 -19.531 1.00 107.09 246 CYS A CA 1
ATOM 1246 C C . CYS A 1 152 ? 13.750 16.033 -18.410 1.00 112.75 246 CYS A C 1
ATOM 1247 O O . CYS A 1 152 ? 13.880 14.812 -18.478 1.00 109.07 246 CYS A O 1
ATOM 1250 N N . PHE A 1 153 ? 14.169 16.769 -17.372 1.00 114.81 247 PHE A N 1
ATOM 1251 C CA . PHE A 1 153 ? 14.851 16.292 -16.180 1.00 116.26 247 PHE A CA 1
ATOM 1252 C C . PHE A 1 153 ? 13.986 15.329 -15.360 1.00 115.17 247 PHE A C 1
ATOM 1253 O O . PHE A 1 153 ? 14.488 14.273 -14.972 1.00 113.36 247 PHE A O 1
ATOM 1261 N N . ILE A 1 154 ? 12.704 15.683 -15.085 1.00 109.78 248 ILE A N 1
ATOM 1262 C CA . ILE A 1 154 ? 11.816 14.799 -14.307 1.00 107.59 248 ILE A CA 1
ATOM 1263 C C . ILE A 1 154 ? 11.542 13.494 -15.032 1.00 105.17 248 ILE A C 1
ATOM 1264 O O . ILE A 1 154 ? 11.620 12.443 -14.406 1.00 103.28 248 ILE A O 1
ATOM 1269 N N . TYR A 1 155 ? 11.212 13.552 -16.339 1.00 98.10 249 TYR A N 1
ATOM 1270 C CA . TYR A 1 155 ? 10.906 12.361 -17.125 1.00 93.26 249 TYR A CA 1
ATOM 1271 C C . TYR A 1 155 ? 12.095 11.413 -17.268 1.00 96.68 249 TYR A C 1
ATOM 1272 O O . TYR A 1 155 ? 11.883 10.201 -17.380 1.00 93.20 249 TYR A O 1
ATOM 1281 N N . LEU A 1 156 ? 13.333 11.946 -17.204 1.00 96.16 250 LEU A N 1
ATOM 1282 C CA . LEU A 1 156 ? 14.532 11.115 -17.229 1.00 95.79 250 LEU A CA 1
ATOM 1283 C C . LEU A 1 156 ? 14.638 10.367 -15.899 1.00 99.20 250 LEU A C 1
ATOM 1284 O O . LEU A 1 156 ? 15.023 9.201 -15.897 1.00 96.99 250 LEU A O 1
ATOM 1289 N N . ILE A 1 157 ? 14.235 11.022 -14.780 1.00 97.88 251 ILE A N 1
ATOM 1290 C CA . ILE A 1 157 ? 14.213 10.428 -13.438 1.00 98.74 251 ILE A CA 1
ATOM 1291 C C . ILE A 1 157 ? 13.098 9.369 -13.341 1.00 100.45 251 ILE A C 1
ATOM 1292 O O . ILE A 1 157 ? 13.351 8.281 -12.814 1.00 100.07 251 ILE A O 1
ATOM 1297 N N . VAL A 1 158 ? 11.887 9.666 -13.882 1.00 95.31 252 VAL A N 1
ATOM 1298 C CA . VAL A 1 158 ? 10.757 8.722 -13.856 1.00 92.73 252 VAL A CA 1
ATOM 1299 C C . VAL A 1 158 ? 11.073 7.420 -14.609 1.00 93.44 252 VAL A C 1
ATOM 1300 O O . VAL A 1 158 ? 10.863 6.352 -14.046 1.00 92.62 252 VAL A O 1
ATOM 1304 N N . ILE A 1 159 ? 11.558 7.493 -15.865 1.00 88.31 253 ILE A N 1
ATOM 1305 C CA . ILE A 1 159 ? 11.848 6.274 -16.624 1.00 85.49 253 ILE A CA 1
ATOM 1306 C C . ILE A 1 159 ? 12.990 5.473 -15.946 1.00 91.36 253 ILE A C 1
ATOM 1307 O O . ILE A 1 159 ? 12.918 4.245 -15.910 1.00 88.76 253 ILE A O 1
ATOM 1312 N N . CYS A 1 160 ? 13.983 6.166 -15.355 1.00 92.21 254 CYS A N 1
ATOM 1313 C CA . CYS A 1 160 ? 15.079 5.518 -14.636 1.00 93.82 254 CYS A CA 1
ATOM 1314 C C . CYS A 1 160 ? 14.576 4.776 -13.394 1.00 96.39 254 CYS A C 1
ATOM 1315 O O . CYS A 1 160 ? 15.009 3.649 -13.180 1.00 94.77 254 CYS A O 1
ATOM 1318 N N . VAL A 1 161 ? 13.636 5.371 -12.610 1.00 94.04 255 VAL A N 1
ATOM 1319 C CA . VAL A 1 161 ? 13.069 4.709 -11.423 1.00 94.66 255 VAL A CA 1
ATOM 1320 C C . VAL A 1 161 ? 12.278 3.455 -11.850 1.00 94.51 255 VAL A C 1
ATOM 1321 O O . VAL A 1 161 ? 12.486 2.389 -11.267 1.00 93.71 255 VAL A O 1
ATOM 1325 N N . LEU A 1 162 ? 11.457 3.568 -12.918 1.00 87.51 256 LEU A N 1
ATOM 1326 C CA . LEU A 1 162 ? 10.658 2.469 -13.467 1.00 83.71 256 LEU A CA 1
ATOM 1327 C C . LEU A 1 162 ? 11.520 1.358 -14.080 1.00 84.61 256 LEU A C 1
ATOM 1328 O O . LEU A 1 162 ? 11.252 0.178 -13.849 1.00 83.54 256 LEU A O 1
ATOM 1333 N N . GLY A 1 163 ? 12.524 1.749 -14.861 1.00 79.79 257 GLY A N 1
ATOM 1334 C CA . GLY A 1 163 ? 13.456 0.842 -15.522 1.00 77.49 257 GLY A CA 1
ATOM 1335 C C . GLY A 1 163 ? 14.280 0.032 -14.542 1.00 81.81 257 GLY A C 1
ATOM 1336 O O . GLY A 1 163 ? 14.467 -1.166 -14.746 1.00 79.10 257 GLY A O 1
ATOM 1337 N N . ILE A 1 164 ? 14.766 0.680 -13.459 1.00 81.68 258 ILE A N 1
ATOM 1338 C CA . ILE A 1 164 ? 15.520 0.027 -12.383 1.00 82.98 258 ILE A CA 1
ATOM 1339 C C . ILE A 1 164 ? 14.577 -0.928 -11.636 1.00 84.97 258 ILE A C 1
ATOM 1340 O O . ILE A 1 164 ? 14.950 -2.073 -11.380 1.00 83.23 258 ILE A O 1
ATOM 1345 N N . ALA A 1 165 ? 13.336 -0.475 -11.349 1.00 82.21 259 ALA A N 1
ATOM 1346 C CA . ALA A 1 165 ? 12.309 -1.300 -10.705 1.00 82.05 259 ALA A CA 1
ATOM 1347 C C . ALA A 1 165 ? 12.054 -2.557 -11.550 1.00 82.58 259 ALA A C 1
ATOM 1348 O O . ALA A 1 165 ? 12.096 -3.656 -11.010 1.00 82.55 259 ALA A O 1
ATOM 1350 N N . ALA A 1 166 ? 11.906 -2.395 -12.884 1.00 76.12 260 ALA A N 1
ATOM 1351 C CA . ALA A 1 166 ? 11.715 -3.490 -13.836 1.00 72.73 260 ALA A CA 1
ATOM 1352 C C . ALA A 1 166 ? 12.906 -4.459 -13.814 1.00 78.23 260 ALA A C 1
ATOM 1353 O O . ALA A 1 166 ? 12.712 -5.674 -13.900 1.00 76.06 260 ALA A O 1
ATOM 1355 N N . ILE A 1 167 ? 14.133 -3.919 -13.681 1.00 77.98 261 ILE A N 1
ATOM 1356 C CA . ILE A 1 167 ? 15.356 -4.715 -13.580 1.00 78.61 261 ILE A CA 1
ATOM 1357 C C . ILE A 1 167 ? 15.333 -5.517 -12.266 1.00 84.16 261 ILE A C 1
ATOM 1358 O O . ILE A 1 167 ? 15.683 -6.693 -12.281 1.00 82.48 261 ILE A O 1
ATOM 1363 N N . ILE A 1 168 ? 14.869 -4.896 -11.157 1.00 83.61 262 ILE A N 1
ATOM 1364 C CA . ILE A 1 168 ? 14.740 -5.542 -9.846 1.00 85.63 262 ILE A CA 1
ATOM 1365 C C . ILE A 1 168 ? 13.701 -6.669 -9.925 1.00 87.61 262 ILE A C 1
ATOM 1366 O O . ILE A 1 168 ? 13.953 -7.761 -9.409 1.00 87.19 262 ILE A O 1
ATOM 1371 N N . VAL A 1 169 ? 12.563 -6.418 -10.617 1.00 82.54 263 VAL A N 1
ATOM 1372 C CA . VAL A 1 169 ? 11.480 -7.400 -10.831 1.00 80.57 263 VAL A CA 1
ATOM 1373 C C . VAL A 1 169 ? 12.031 -8.631 -11.592 1.00 80.81 263 VAL A C 1
ATOM 1374 O O . VAL A 1 169 ? 11.702 -9.765 -11.263 1.00 80.11 263 VAL A O 1
ATOM 1378 N N . SER A 1 170 ? 12.908 -8.387 -12.572 1.00 75.62 264 SER A N 1
ATOM 1379 C CA . SER A 1 170 ? 13.535 -9.409 -13.401 1.00 73.53 264 SER A CA 1
ATOM 1380 C C . SER A 1 170 ? 14.485 -10.359 -12.648 1.00 79.05 264 SER A C 1
ATOM 1381 O O . SER A 1 170 ? 14.853 -11.390 -13.199 1.00 77.80 264 SER A O 1
ATOM 1384 N N . GLN A 1 171 ? 14.858 -10.023 -11.395 1.00 78.38 265 GLN A N 1
ATOM 1385 C CA . GLN A 1 171 ? 15.712 -10.841 -10.527 1.00 79.87 265 GLN A CA 1
ATOM 1386 C C . GLN A 1 171 ? 14.872 -11.885 -9.776 1.00 86.45 265 GLN A C 1
ATOM 1387 O O . GLN A 1 171 ? 15.428 -12.791 -9.154 1.00 87.17 265 GLN A O 1
ATOM 1393 N N . TRP A 1 172 ? 13.534 -11.752 -9.841 0.86 84.34 266 TRP A N 1
ATOM 1394 C CA . TRP A 1 172 ? 12.575 -12.652 -9.208 0.86 85.91 266 TRP A CA 1
ATOM 1395 C C . TRP A 1 172 ? 12.511 -13.966 -9.975 0.86 88.79 266 TRP A C 1
ATOM 1396 O O . TRP A 1 172 ? 12.506 -13.963 -11.208 0.86 85.58 266 TRP A O 1
ATOM 1407 N N . ASP A 1 173 ? 12.493 -15.088 -9.236 1.00 87.91 267 ASP A N 1
ATOM 1408 C CA . ASP A 1 173 ? 12.449 -16.438 -9.795 1.00 86.25 267 ASP A CA 1
ATOM 1409 C C . ASP A 1 173 ? 11.118 -16.735 -10.491 1.00 88.84 267 ASP A C 1
ATOM 1410 O O . ASP A 1 173 ? 11.116 -17.229 -11.617 1.00 86.30 267 ASP A O 1
ATOM 1415 N N . MET A 1 174 ? 9.992 -16.381 -9.844 1.00 86.99 268 MET A N 1
ATOM 1416 C CA . MET A 1 174 ? 8.629 -16.571 -10.362 1.00 85.89 268 MET A CA 1
ATOM 1417 C C . MET A 1 174 ? 8.378 -15.830 -11.680 1.00 85.70 268 MET A C 1
ATOM 1418 O O . MET A 1 174 ? 7.496 -16.230 -12.442 1.00 83.81 268 MET A O 1
ATOM 1423 N N . PHE A 1 175 ? 9.158 -14.755 -11.942 1.00 80.54 269 PHE A N 1
ATOM 1424 C CA . PHE A 1 175 ? 9.090 -13.938 -13.154 1.00 77.55 269 PHE A CA 1
ATOM 1425 C C . PHE A 1 175 ? 9.466 -14.755 -14.391 1.00 79.50 269 PHE A C 1
ATOM 1426 O O . PHE A 1 175 ? 8.833 -14.605 -15.430 1.00 77.29 269 PHE A O 1
ATOM 1434 N N . ALA A 1 176 ? 10.463 -15.648 -14.260 1.00 76.66 270 ALA A N 1
ATOM 1435 C CA . ALA A 1 176 ? 10.949 -16.512 -15.343 1.00 74.59 270 ALA A CA 1
ATOM 1436 C C . ALA A 1 176 ? 9.980 -17.642 -15.771 1.00 78.68 270 ALA A C 1
ATOM 1437 O O . ALA A 1 176 ? 10.091 -18.128 -16.902 1.00 77.05 270 ALA A O 1
ATOM 1439 N N . THR A 1 177 ? 9.043 -18.045 -14.885 1.00 76.75 271 THR A N 1
ATOM 1440 C CA . THR A 1 177 ? 8.082 -19.136 -15.121 1.00 76.86 271 THR A CA 1
ATOM 1441 C C . THR A 1 177 ? 7.085 -18.844 -16.267 1.00 80.68 271 THR A C 1
ATOM 1442 O O . THR A 1 177 ? 6.701 -17.684 -16.433 1.00 80.93 271 THR A O 1
ATOM 1446 N N . PRO A 1 178 ? 6.601 -19.878 -17.017 1.00 76.89 272 PRO A N 1
ATOM 1447 C CA . PRO A 1 178 ? 5.617 -19.627 -18.102 1.00 76.09 272 PRO A CA 1
ATOM 1448 C C . PRO A 1 178 ? 4.233 -19.122 -17.658 1.00 80.92 272 PRO A C 1
ATOM 1449 O O . PRO A 1 178 ? 3.436 -18.661 -18.488 1.00 80.18 272 PRO A O 1
ATOM 1453 N N . GLN A 1 179 ? 3.945 -19.215 -16.346 1.00 78.67 273 GLN A N 1
ATOM 1454 C CA . GLN A 1 179 ? 2.709 -18.728 -15.733 1.00 80.03 273 GLN A CA 1
ATOM 1455 C C . GLN A 1 179 ? 2.723 -17.191 -15.754 1.00 83.38 273 GLN A C 1
ATOM 1456 O O . GLN A 1 179 ? 1.666 -16.564 -15.797 1.00 84.03 273 GLN A O 1
ATOM 1462 N N . TYR A 1 180 ? 3.930 -16.595 -15.701 1.00 78.84 274 TYR A N 1
ATOM 1463 C CA . TYR A 1 180 ? 4.145 -15.153 -15.661 1.00 78.52 274 TYR A CA 1
ATOM 1464 C C . TYR A 1 180 ? 4.523 -14.558 -17.017 1.00 79.43 274 TYR A C 1
ATOM 1465 O O . TYR A 1 180 ? 4.992 -13.422 -17.070 1.00 79.10 274 TYR A O 1
ATOM 1474 N N . ARG A 1 181 ? 4.249 -15.292 -18.115 1.00 74.06 275 ARG A N 1
ATOM 1475 C CA . ARG A 1 181 ? 4.510 -14.848 -19.488 1.00 71.85 275 ARG A CA 1
ATOM 1476 C C . ARG A 1 181 ? 3.783 -13.522 -19.765 1.00 75.88 275 ARG A C 1
ATOM 1477 O O . ARG A 1 181 ? 4.388 -12.588 -20.288 1.00 75.23 275 ARG A O 1
ATOM 1485 N N . GLY A 1 182 ? 2.519 -13.453 -19.363 1.00 72.94 276 GLY A N 1
ATOM 1486 C CA . GLY A 1 182 ? 1.680 -12.271 -19.504 1.00 73.13 276 GLY A CA 1
ATOM 1487 C C . GLY A 1 182 ? 2.053 -11.147 -18.561 1.00 76.63 276 GLY A C 1
ATOM 1488 O O . GLY A 1 182 ? 1.855 -9.979 -18.903 1.00 75.58 276 GLY A O 1
ATOM 1489 N N . VAL A 1 183 ? 2.572 -11.493 -17.358 1.00 74.47 277 VAL A N 1
ATOM 1490 C CA . VAL A 1 183 ? 3.045 -10.537 -16.346 1.00 75.88 277 VAL A CA 1
ATOM 1491 C C . VAL A 1 183 ? 4.288 -9.840 -16.920 1.00 77.18 277 VAL A C 1
ATOM 1492 O O . VAL A 1 183 ? 4.368 -8.617 -16.891 1.00 77.69 277 VAL A O 1
ATOM 1496 N N . ARG A 1 184 ? 5.204 -10.626 -17.504 1.00 70.66 278 ARG A N 1
ATOM 1497 C CA . ARG A 1 184 ? 6.425 -10.168 -18.169 1.00 68.91 278 ARG A CA 1
ATOM 1498 C C . ARG A 1 184 ? 6.109 -9.240 -19.343 1.00 72.66 278 ARG A C 1
ATOM 1499 O O . ARG A 1 184 ? 6.792 -8.228 -19.525 1.00 72.64 278 ARG A O 1
ATOM 1507 N N . ALA A 1 185 ? 5.096 -9.607 -20.149 1.00 68.72 279 ALA A N 1
ATOM 1508 C CA . ALA A 1 185 ? 4.642 -8.836 -21.306 1.00 68.52 279 ALA A CA 1
ATOM 1509 C C . ALA A 1 185 ? 4.117 -7.464 -20.865 1.00 73.91 279 ALA A C 1
ATOM 1510 O O . ALA A 1 185 ? 4.530 -6.452 -21.420 1.00 72.99 279 ALA A O 1
ATOM 1512 N N . GLY A 1 186 ? 3.265 -7.454 -19.840 1.00 72.05 280 GLY A N 1
ATOM 1513 C CA . GLY A 1 186 ? 2.678 -6.244 -19.277 1.00 73.12 280 GLY A CA 1
ATOM 1514 C C . GLY A 1 186 ? 3.654 -5.288 -18.617 1.00 76.93 280 GLY A C 1
ATOM 1515 O O . GLY A 1 186 ? 3.499 -4.072 -18.766 1.00 77.25 280 GLY A O 1
ATOM 1516 N N . VAL A 1 187 ? 4.650 -5.824 -17.865 1.00 72.49 281 VAL A N 1
ATOM 1517 C CA . VAL A 1 187 ? 5.680 -5.035 -17.167 1.00 72.96 281 VAL A CA 1
ATOM 1518 C C . VAL A 1 187 ? 6.525 -4.248 -18.180 1.00 76.62 281 VAL A C 1
ATOM 1519 O O . VAL A 1 187 ? 6.657 -3.031 -18.049 1.00 77.56 281 VAL A O 1
ATOM 1523 N N . PHE A 1 188 ? 7.078 -4.938 -19.188 1.00 71.98 282 PHE A N 1
ATOM 1524 C CA . PHE A 1 188 ? 7.891 -4.293 -20.216 1.00 71.62 282 PHE A CA 1
ATOM 1525 C C . PHE A 1 188 ? 7.057 -3.424 -21.164 1.00 75.35 282 PHE A C 1
ATOM 1526 O O . PHE A 1 188 ? 7.535 -2.377 -21.608 1.00 75.25 282 PHE A O 1
ATOM 1534 N N . LEU A 1 189 ? 5.801 -3.823 -21.423 1.00 71.73 283 LEU A N 1
ATOM 1535 C CA . LEU A 1 189 ? 4.882 -3.047 -22.258 1.00 71.83 283 LEU A CA 1
ATOM 1536 C C . LEU A 1 189 ? 4.547 -1.723 -21.561 1.00 75.86 283 LEU A C 1
ATOM 1537 O O . LEU A 1 189 ? 4.572 -0.680 -22.202 1.00 74.75 283 LEU A O 1
ATOM 1542 N N . GLY A 1 190 ? 4.308 -1.793 -20.248 1.00 73.40 284 GLY A N 1
ATOM 1543 C CA . GLY A 1 190 ? 4.028 -0.653 -19.386 1.00 75.03 284 GLY A CA 1
ATOM 1544 C C . GLY A 1 190 ? 5.194 0.310 -19.298 1.00 80.08 284 GLY A C 1
ATOM 1545 O O . GLY A 1 190 ? 4.986 1.516 -19.151 1.00 80.60 284 GLY A O 1
ATOM 1546 N N . LEU A 1 191 ? 6.432 -0.216 -19.409 1.00 76.06 285 LEU A N 1
ATOM 1547 C CA . LEU A 1 191 ? 7.665 0.573 -19.385 1.00 76.53 285 LEU A CA 1
ATOM 1548 C C . LEU A 1 191 ? 7.762 1.466 -20.636 1.00 80.13 285 LEU A C 1
ATOM 1549 O O . LEU A 1 191 ? 8.025 2.655 -20.511 1.00 81.04 285 LEU A O 1
ATOM 1554 N N . GLY A 1 192 ? 7.498 0.890 -21.809 1.00 75.34 286 GLY A N 1
ATOM 1555 C CA . GLY A 1 192 ? 7.485 1.599 -23.083 1.00 74.92 286 GLY A CA 1
ATOM 1556 C C . GLY A 1 192 ? 6.281 2.511 -23.207 1.00 80.10 286 GLY A C 1
ATOM 1557 O O . GLY A 1 192 ? 6.422 3.681 -23.577 1.00 82.20 286 GLY A O 1
ATOM 1558 N N . LEU A 1 193 ? 5.087 1.997 -22.845 1.00 74.50 287 LEU A N 1
ATOM 1559 C CA . LEU A 1 193 ? 3.836 2.762 -22.890 1.00 74.48 287 LEU A CA 1
ATOM 1560 C C . LEU A 1 193 ? 3.760 3.884 -21.856 1.00 78.89 287 LEU A C 1
ATOM 1561 O O . LEU A 1 193 ? 2.851 4.707 -21.949 1.00 79.60 287 LEU A O 1
ATOM 1566 N N . SER A 1 194 ? 4.712 3.941 -20.887 1.00 74.93 288 SER A N 1
ATOM 1567 C CA . SER A 1 194 ? 4.769 5.006 -19.877 1.00 76.39 288 SER A CA 1
ATOM 1568 C C . SER A 1 194 ? 5.117 6.320 -20.562 1.00 81.69 288 SER A C 1
ATOM 1569 O O . SER A 1 194 ? 4.831 7.381 -20.022 1.00 82.82 288 SER A O 1
ATOM 1572 N N . GLY A 1 195 ? 5.674 6.216 -21.770 1.00 77.60 289 GLY A N 1
ATOM 1573 C CA . GLY A 1 195 ? 6.034 7.341 -22.620 1.00 78.01 289 GLY A CA 1
ATOM 1574 C C . GLY A 1 195 ? 4.843 8.186 -23.011 1.00 82.58 289 GLY A C 1
ATOM 1575 O O . GLY A 1 195 ? 5.029 9.333 -23.419 1.00 84.35 289 GLY A O 1
ATOM 1576 N N . ILE A 1 196 ? 3.607 7.643 -22.841 1.00 77.89 290 ILE A N 1
ATOM 1577 C CA . ILE A 1 196 ? 2.348 8.332 -23.132 1.00 78.79 290 ILE A CA 1
ATOM 1578 C C . ILE A 1 196 ? 2.257 9.649 -22.355 1.00 85.11 290 ILE A C 1
ATOM 1579 O O . ILE A 1 196 ? 1.898 10.658 -22.956 1.00 86.70 290 ILE A O 1
ATOM 1584 N N . ILE A 1 197 ? 2.624 9.642 -21.043 1.00 81.70 291 ILE A N 1
ATOM 1585 C CA . ILE A 1 197 ? 2.612 10.819 -20.169 1.00 83.83 291 ILE A CA 1
ATOM 1586 C C . ILE A 1 197 ? 3.530 11.910 -20.763 1.00 86.41 291 ILE A C 1
ATOM 1587 O O . ILE A 1 197 ? 3.000 12.959 -21.137 1.00 86.11 291 ILE A O 1
ATOM 1592 N N . PRO A 1 198 ? 4.845 11.665 -20.994 1.00 81.11 292 PRO A N 1
ATOM 1593 C CA . PRO A 1 198 ? 5.675 12.710 -21.635 1.00 81.44 292 PRO A CA 1
ATOM 1594 C C . PRO A 1 198 ? 5.184 13.172 -23.018 1.00 83.33 292 PRO A C 1
ATOM 1595 O O . PRO A 1 198 ? 5.345 14.343 -23.348 1.00 85.10 292 PRO A O 1
ATOM 1599 N N . THR A 1 199 ? 4.570 12.266 -23.811 1.00 78.28 293 THR A N 1
ATOM 1600 C CA . THR A 1 199 ? 4.026 12.580 -25.141 1.00 78.55 293 THR A CA 1
ATOM 1601 C C . THR A 1 199 ? 2.811 13.530 -25.052 1.00 84.61 293 THR A C 1
ATOM 1602 O O . THR A 1 199 ? 2.736 14.489 -25.822 1.00 85.34 293 THR A O 1
ATOM 1606 N N . LEU A 1 200 ? 1.872 13.261 -24.122 1.00 82.02 294 LEU A N 1
ATOM 1607 C CA . LEU A 1 200 ? 0.683 14.096 -23.923 1.00 84.17 294 LEU A CA 1
ATOM 1608 C C . LEU A 1 200 ? 1.069 15.495 -23.448 1.00 90.91 294 LEU A C 1
ATOM 1609 O O . LEU A 1 200 ? 0.524 16.475 -23.955 1.00 92.02 294 LEU A O 1
ATOM 1614 N N . HIS A 1 201 ? 2.045 15.579 -22.512 1.00 88.63 295 HIS A N 1
ATOM 1615 C CA . HIS A 1 201 ? 2.611 16.817 -21.967 1.00 91.84 295 HIS A CA 1
ATOM 1616 C C . HIS A 1 201 ? 3.205 17.640 -23.120 1.00 95.72 295 HIS A C 1
ATOM 1617 O O . HIS A 1 201 ? 3.006 18.853 -23.174 1.00 97.24 295 HIS A O 1
ATOM 1624 N N . TYR A 1 202 ? 3.924 16.963 -24.041 1.00 90.65 296 TYR A N 1
ATOM 1625 C CA . TYR A 1 202 ? 4.545 17.566 -25.218 1.00 91.02 296 TYR A CA 1
ATOM 1626 C C . TYR A 1 202 ? 3.494 18.157 -26.156 1.00 93.49 296 TYR A C 1
ATOM 1627 O O . TYR A 1 202 ? 3.667 19.284 -26.612 1.00 95.71 296 TYR A O 1
ATOM 1636 N N . VAL A 1 203 ? 2.430 17.375 -26.471 1.00 86.73 297 VAL A N 1
ATOM 1637 C CA . VAL A 1 203 ? 1.322 17.781 -27.346 1.00 86.26 297 VAL A CA 1
ATOM 1638 C C . VAL A 1 203 ? 0.582 18.983 -26.735 1.00 92.29 297 VAL A C 1
ATOM 1639 O O . VAL A 1 203 ? 0.277 19.933 -27.453 1.00 93.80 297 VAL A O 1
ATOM 1643 N N . ILE A 1 204 ? 0.337 18.968 -25.410 1.00 88.60 298 ILE A N 1
ATOM 1644 C CA . ILE A 1 204 ? -0.333 20.085 -24.735 1.00 90.64 298 ILE A CA 1
ATOM 1645 C C . ILE A 1 204 ? 0.475 21.372 -24.914 1.00 98.39 298 ILE A C 1
ATOM 1646 O O . ILE A 1 204 ? -0.075 22.377 -25.353 1.00 101.09 298 ILE A O 1
ATOM 1651 N N . SER A 1 205 ? 1.783 21.319 -24.627 1.00 95.27 299 SER A N 1
ATOM 1652 C CA . SER A 1 205 ? 2.692 22.462 -24.718 1.00 98.01 299 SER A CA 1
ATOM 1653 C C . SER A 1 205 ? 2.939 23.007 -26.126 1.00 100.62 299 SER A C 1
ATOM 1654 O O . SER A 1 205 ? 2.963 24.219 -26.305 1.00 104.30 299 SER A O 1
ATOM 1657 N N . GLU A 1 206 ? 3.156 22.122 -27.102 1.00 93.87 300 GLU A N 1
ATOM 1658 C CA . GLU A 1 206 ? 3.492 22.461 -28.488 1.00 94.16 300 GLU A CA 1
ATOM 1659 C C . GLU A 1 206 ? 2.301 22.542 -29.447 1.00 96.95 300 GLU A C 1
ATOM 1660 O O . GLU A 1 206 ? 2.304 23.362 -30.356 1.00 97.25 300 GLU A O 1
ATOM 1666 N N . GLY A 1 207 ? 1.331 21.652 -29.282 1.00 92.44 301 GLY A N 1
ATOM 1667 C CA . GLY A 1 207 ? 0.167 21.601 -30.155 1.00 92.11 301 GLY A CA 1
ATOM 1668 C C . GLY A 1 207 ? 0.221 20.502 -31.190 1.00 93.26 301 GLY A C 1
ATOM 1669 O O . GLY A 1 207 ? 1.295 19.973 -31.479 1.00 90.17 301 GLY A O 1
ATOM 1670 N N . PHE A 1 208 ? -0.946 20.174 -31.765 1.00 91.71 302 PHE A N 1
ATOM 1671 C CA . PHE A 1 208 ? -1.122 19.134 -32.779 1.00 90.88 302 PHE A CA 1
ATOM 1672 C C . PHE A 1 208 ? -0.345 19.383 -34.045 1.00 96.11 302 PHE A C 1
ATOM 1673 O O . PHE A 1 208 ? 0.318 18.455 -34.512 1.00 93.16 302 PHE A O 1
ATOM 1681 N N . LEU A 1 209 ? -0.438 20.612 -34.617 1.00 96.12 303 LEU A N 1
ATOM 1682 C CA . LEU A 1 209 ? 0.291 20.953 -35.837 1.00 98.32 303 LEU A CA 1
ATOM 1683 C C . LEU A 1 209 ? 1.776 20.678 -35.634 1.00 103.13 303 LEU A C 1
ATOM 1684 O O . LEU A 1 209 ? 2.323 19.850 -36.349 1.00 102.48 303 LEU A O 1
ATOM 1689 N N . LYS A 1 210 ? 2.385 21.276 -34.590 1.00 100.87 304 LYS A N 1
ATOM 1690 C CA . LYS A 1 210 ? 3.799 21.086 -34.243 1.00 100.50 304 LYS A CA 1
ATOM 1691 C C . LYS A 1 210 ? 4.205 19.621 -34.223 1.00 101.33 304 LYS A C 1
ATOM 1692 O O . LYS A 1 210 ? 5.077 19.232 -34.993 1.00 101.69 304 LYS A O 1
ATOM 1698 N N . ALA A 1 211 ? 3.526 18.810 -33.390 1.00 95.43 305 ALA A N 1
ATOM 1699 C CA . ALA A 1 211 ? 3.740 17.375 -33.222 1.00 92.60 305 ALA A CA 1
ATOM 1700 C C . ALA A 1 211 ? 3.624 16.591 -34.545 1.00 95.93 305 ALA A C 1
ATOM 1701 O O . ALA A 1 211 ? 4.413 15.679 -34.788 1.00 93.05 305 ALA A O 1
ATOM 1703 N N . ALA A 1 212 ? 2.647 16.958 -35.395 1.00 95.28 306 ALA A N 1
ATOM 1704 C CA . ALA A 1 212 ? 2.439 16.325 -36.699 1.00 95.65 306 ALA A CA 1
ATOM 1705 C C . ALA A 1 212 ? 3.489 16.772 -37.742 1.00 102.39 306 ALA A C 1
ATOM 1706 O O . ALA A 1 212 ? 4.062 15.915 -38.419 1.00 100.09 306 ALA A O 1
ATOM 1708 N N . THR A 1 213 ? 3.747 18.108 -37.865 1.00 103.39 307 THR A N 1
ATOM 1709 C CA . THR A 1 213 ? 4.738 18.680 -38.801 1.00 106.60 307 THR A CA 1
ATOM 1710 C C . THR A 1 213 ? 6.161 18.200 -38.531 1.00 111.27 307 THR A C 1
ATOM 1711 O O . THR A 1 213 ? 6.877 17.872 -39.481 1.00 112.29 307 THR A O 1
ATOM 1715 N N . ILE A 1 214 ? 6.576 18.160 -37.241 1.00 106.73 308 ILE A N 1
ATOM 1716 C CA . ILE A 1 214 ? 7.898 17.670 -36.852 1.00 105.93 308 ILE A CA 1
ATOM 1717 C C . ILE A 1 214 ? 8.019 16.186 -37.263 1.00 109.89 308 ILE A C 1
ATOM 1718 O O . ILE A 1 214 ? 9.102 15.739 -37.645 1.00 110.79 308 ILE A O 1
ATOM 1723 N N . GLY A 1 215 ? 6.881 15.485 -37.260 1.00 105.35 309 GLY A N 1
ATOM 1724 C CA . GLY A 1 215 ? 6.752 14.086 -37.654 1.00 103.19 309 GLY A CA 1
ATOM 1725 C C . GLY A 1 215 ? 6.554 13.114 -36.509 1.00 104.49 309 GLY A C 1
ATOM 1726 O O . GLY A 1 215 ? 6.441 11.907 -36.745 1.00 102.17 309 GLY A O 1
ATOM 1727 N N . GLN A 1 216 ? 6.495 13.630 -35.266 1.00 100.81 310 GLN A N 1
ATOM 1728 C CA . GLN A 1 216 ? 6.378 12.838 -34.040 1.00 97.86 310 GLN A CA 1
ATOM 1729 C C . GLN A 1 216 ? 5.140 11.943 -33.983 1.00 98.88 310 GLN A C 1
ATOM 1730 O O . GLN A 1 216 ? 5.286 10.739 -33.770 1.00 96.06 310 GLN A O 1
ATOM 1736 N N . ILE A 1 217 ? 3.937 12.504 -34.231 1.00 96.51 311 ILE A N 1
ATOM 1737 C CA . ILE A 1 217 ? 2.674 11.741 -34.200 1.00 95.28 311 ILE A CA 1
ATOM 1738 C C . ILE A 1 217 ? 2.768 10.403 -35.007 1.00 98.56 311 ILE A C 1
ATOM 1739 O O . ILE A 1 217 ? 2.329 9.355 -34.508 1.00 96.57 311 ILE A O 1
ATOM 1744 N N . GLY A 1 218 ? 3.358 10.483 -36.213 1.00 95.67 312 GLY A N 1
ATOM 1745 C CA . GLY A 1 218 ? 3.531 9.371 -37.136 1.00 94.09 312 GLY A CA 1
ATOM 1746 C C . GLY A 1 218 ? 4.431 8.291 -36.582 1.00 93.60 312 GLY A C 1
ATOM 1747 O O . GLY A 1 218 ? 3.950 7.218 -36.266 1.00 91.72 312 GLY A O 1
ATOM 1748 N N A TRP A 1 219 ? 5.735 8.585 -36.394 0.47 89.18 313 TRP A N 1
ATOM 1749 N N B TRP A 1 219 ? 5.705 8.586 -36.436 0.53 90.01 313 TRP A N 1
ATOM 1750 C CA A TRP A 1 219 ? 6.752 7.642 -35.892 0.47 86.56 313 TRP A CA 1
ATOM 1751 C CA B TRP A 1 219 ? 6.759 7.715 -35.954 0.53 87.90 313 TRP A CA 1
ATOM 1752 C C A TRP A 1 219 ? 6.403 7.010 -34.546 0.47 89.42 313 TRP A C 1
ATOM 1753 C C B TRP A 1 219 ? 6.409 7.045 -34.586 0.53 90.03 313 TRP A C 1
ATOM 1754 O O A TRP A 1 219 ? 6.735 5.846 -34.319 0.47 87.24 313 TRP A O 1
ATOM 1755 O O B TRP A 1 219 ? 6.774 5.889 -34.370 0.53 87.88 313 TRP A O 1
ATOM 1776 N N . LEU A 1 220 ? 5.712 7.781 -33.680 1.00 87.35 314 LEU A N 1
ATOM 1777 C CA . LEU A 1 220 ? 5.280 7.335 -32.348 1.00 86.17 314 LEU A CA 1
ATOM 1778 C C . LEU A 1 220 ? 4.188 6.317 -32.439 1.00 89.50 314 LEU A C 1
ATOM 1779 O O . LEU A 1 220 ? 4.160 5.393 -31.633 1.00 87.49 314 LEU A O 1
ATOM 1784 N N . MET A 1 221 ? 3.287 6.486 -33.417 1.00 88.11 315 MET A N 1
ATOM 1785 C CA . MET A 1 221 ? 2.176 5.578 -33.688 1.00 87.92 315 MET A CA 1
ATOM 1786 C C . MET A 1 221 ? 2.726 4.239 -34.175 1.00 88.66 315 MET A C 1
ATOM 1787 O O . MET A 1 221 ? 2.181 3.195 -33.819 1.00 87.77 315 MET A O 1
ATOM 1792 N N . LEU A 1 222 ? 3.816 4.282 -34.975 1.00 83.56 316 LEU A N 1
ATOM 1793 C CA . LEU A 1 222 ? 4.501 3.108 -35.505 1.00 82.07 316 LEU A CA 1
ATOM 1794 C C . LEU A 1 222 ? 5.161 2.371 -34.345 1.00 84.37 316 LEU A C 1
ATOM 1795 O O . LEU A 1 222 ? 5.024 1.156 -34.237 1.00 82.10 316 LEU A O 1
ATOM 1800 N N . MET A 1 223 ? 5.813 3.133 -33.440 1.00 81.60 317 MET A N 1
ATOM 1801 C CA . MET A 1 223 ? 6.453 2.628 -32.226 1.00 79.75 317 MET A CA 1
ATOM 1802 C C . MET A 1 223 ? 5.422 1.941 -31.332 1.00 82.32 317 MET A C 1
ATOM 1803 O O . MET A 1 223 ? 5.622 0.795 -30.946 1.00 81.34 317 MET A O 1
ATOM 1808 N N . ALA A 1 224 ? 4.295 2.624 -31.065 1.00 79.64 318 ALA A N 1
ATOM 1809 C CA . ALA A 1 224 ? 3.180 2.108 -30.275 1.00 79.39 318 ALA A CA 1
ATOM 1810 C C . ALA A 1 224 ? 2.664 0.787 -30.884 1.00 83.32 318 ALA A C 1
ATOM 1811 O O . ALA A 1 224 ? 2.415 -0.167 -30.146 1.00 81.59 318 ALA A O 1
ATOM 1813 N N . SER A 1 225 ? 2.568 0.727 -32.233 1.00 81.28 319 SER A N 1
ATOM 1814 C CA . SER A 1 225 ? 2.138 -0.455 -32.972 1.00 81.41 319 SER A CA 1
ATOM 1815 C C . SER A 1 225 ? 3.127 -1.629 -32.794 1.00 83.25 319 SER A C 1
ATOM 1816 O O . SER A 1 225 ? 2.722 -2.692 -32.329 1.00 82.11 319 SER A O 1
ATOM 1819 N N . LEU A 1 226 ? 4.421 -1.422 -33.110 1.00 79.11 320 LEU A N 1
ATOM 1820 C CA . LEU A 1 226 ? 5.457 -2.455 -32.967 1.00 77.75 320 LEU A CA 1
ATOM 1821 C C . LEU A 1 226 ? 5.550 -2.989 -31.532 1.00 82.84 320 LEU A C 1
ATOM 1822 O O . LEU A 1 226 ? 5.703 -4.197 -31.345 1.00 82.04 320 LEU A O 1
ATOM 1827 N N . TYR A 1 227 ? 5.409 -2.092 -30.532 1.00 80.39 321 TYR A N 1
ATOM 1828 C CA . TYR A 1 227 ? 5.429 -2.427 -29.105 1.00 79.27 321 TYR A CA 1
ATOM 1829 C C . TYR A 1 227 ? 4.264 -3.343 -28.733 1.00 82.10 321 TYR A C 1
ATOM 1830 O O . TYR A 1 227 ? 4.473 -4.360 -28.084 1.00 80.81 321 TYR A O 1
ATOM 1839 N N . ILE A 1 228 ? 3.043 -2.960 -29.140 1.00 79.78 322 ILE A N 1
ATOM 1840 C CA . ILE A 1 228 ? 1.805 -3.676 -28.859 1.00 80.16 322 ILE A CA 1
ATOM 1841 C C . ILE A 1 228 ? 1.743 -5.029 -29.581 1.00 81.87 322 ILE A C 1
ATOM 1842 O O . ILE A 1 228 ? 1.518 -6.037 -28.914 1.00 81.10 322 ILE A O 1
ATOM 1847 N N . THR A 1 229 ? 1.966 -5.056 -30.916 1.00 76.95 323 THR A N 1
ATOM 1848 C CA . THR A 1 229 ? 1.930 -6.286 -31.718 1.00 75.55 323 THR A CA 1
ATOM 1849 C C . THR A 1 229 ? 2.977 -7.282 -31.260 1.00 75.70 323 THR A C 1
ATOM 1850 O O . THR A 1 229 ? 2.656 -8.453 -31.100 1.00 75.18 323 THR A O 1
ATOM 1854 N N . GLY A 1 230 ? 4.198 -6.804 -31.021 1.00 70.38 324 GLY A N 1
ATOM 1855 C CA . GLY A 1 230 ? 5.311 -7.616 -30.537 1.00 68.26 324 GLY A CA 1
ATOM 1856 C C . GLY A 1 230 ? 5.021 -8.258 -29.196 1.00 68.85 324 GLY A C 1
ATOM 1857 O O . GLY A 1 230 ? 5.272 -9.441 -29.019 1.00 66.53 324 GLY A O 1
ATOM 1858 N N . ALA A 1 231 ? 4.449 -7.485 -28.260 1.00 65.87 325 ALA A N 1
ATOM 1859 C CA . ALA A 1 231 ? 4.053 -7.952 -26.930 1.00 65.02 325 ALA A CA 1
ATOM 1860 C C . ALA A 1 231 ? 2.902 -8.958 -27.027 1.00 67.96 325 ALA A C 1
ATOM 1861 O O . ALA A 1 231 ? 2.895 -9.945 -26.299 1.00 65.80 325 ALA A O 1
ATOM 1863 N N . ALA A 1 232 ? 1.918 -8.677 -27.910 1.00 65.65 326 ALA A N 1
ATOM 1864 C CA . ALA A 1 232 ? 0.730 -9.493 -28.147 1.00 65.79 326 ALA A CA 1
ATOM 1865 C C . ALA A 1 232 ? 1.084 -10.849 -28.701 1.00 69.21 326 ALA A C 1
ATOM 1866 O O . ALA A 1 232 ? 0.554 -11.839 -28.207 1.00 69.83 326 ALA A O 1
ATOM 1868 N N . LEU A 1 233 ? 1.986 -10.905 -29.704 1.00 64.57 327 LEU A N 1
ATOM 1869 C CA . LEU A 1 233 ? 2.455 -12.157 -30.295 1.00 63.89 327 LEU A CA 1
ATOM 1870 C C . LEU A 1 233 ? 3.162 -12.978 -29.238 1.00 65.89 327 LEU A C 1
ATOM 1871 O O . LEU A 1 233 ? 2.854 -14.162 -29.075 1.00 67.34 327 LEU A O 1
ATOM 1876 N N . TYR A 1 234 ? 4.108 -12.343 -28.513 1.00 57.98 328 TYR A N 1
ATOM 1877 C CA . TYR A 1 234 ? 4.868 -12.983 -27.447 1.00 55.56 328 TYR A CA 1
ATOM 1878 C C . TYR A 1 234 ? 3.958 -13.592 -26.378 1.00 61.49 328 TYR A C 1
ATOM 1879 O O . TYR A 1 234 ? 4.132 -14.756 -26.023 1.00 61.65 328 TYR A O 1
ATOM 1888 N N . ALA A 1 235 ? 3.038 -12.786 -25.828 1.00 58.39 329 ALA A N 1
ATOM 1889 C CA . ALA A 1 235 ? 2.161 -13.204 -24.747 1.00 59.26 329 ALA A CA 1
ATOM 1890 C C . ALA A 1 235 ? 1.194 -14.322 -25.140 1.00 65.71 329 ALA A C 1
ATOM 1891 O O . ALA A 1 235 ? 0.971 -15.235 -24.350 1.00 65.89 329 ALA A O 1
ATOM 1893 N N . ALA A 1 236 ? 0.627 -14.243 -26.353 1.00 63.12 330 ALA A N 1
ATOM 1894 C CA . ALA A 1 236 ? -0.352 -15.188 -26.858 1.00 64.12 330 ALA A CA 1
ATOM 1895 C C . ALA A 1 236 ? 0.238 -16.408 -27.624 1.00 69.71 330 ALA A C 1
ATOM 1896 O O . ALA A 1 236 ? -0.518 -17.311 -28.001 1.00 70.97 330 ALA A O 1
ATOM 1898 N N . ARG A 1 237 ? 1.568 -16.450 -27.825 1.00 63.76 331 ARG A N 1
ATOM 1899 C CA . ARG A 1 237 ? 2.259 -17.534 -28.538 1.00 62.52 331 ARG A CA 1
ATOM 1900 C C . ARG A 1 237 ? 1.711 -17.772 -29.965 1.00 66.44 331 ARG A C 1
ATOM 1901 O O . ARG A 1 237 ? 1.530 -18.922 -30.378 1.00 66.43 331 ARG A O 1
ATOM 1909 N N . ILE A 1 238 ? 1.519 -16.687 -30.728 1.00 63.00 332 ILE A N 1
ATOM 1910 C CA . ILE A 1 238 ? 1.029 -16.737 -32.109 1.00 64.83 332 ILE A CA 1
ATOM 1911 C C . ILE A 1 238 ? 2.235 -16.711 -33.042 1.00 69.02 332 ILE A C 1
ATOM 1912 O O . ILE A 1 238 ? 3.148 -15.944 -32.796 1.00 67.90 332 ILE A O 1
ATOM 1917 N N . PRO A 1 239 ? 2.327 -17.590 -34.051 1.00 68.34 333 PRO A N 1
ATOM 1918 C CA . PRO A 1 239 ? 1.311 -18.534 -34.539 1.00 70.70 333 PRO A CA 1
ATOM 1919 C C . PRO A 1 239 ? 1.399 -20.002 -34.091 1.00 74.65 333 PRO A C 1
ATOM 1920 O O . PRO A 1 239 ? 0.569 -20.786 -34.567 1.00 76.48 333 PRO A O 1
ATOM 1924 N N . GLU A 1 240 ? 2.340 -20.387 -33.189 1.00 69.07 334 GLU A N 1
ATOM 1925 C CA . GLU A 1 240 ? 2.464 -21.797 -32.761 1.00 68.80 334 GLU A CA 1
ATOM 1926 C C . GLU A 1 240 ? 1.228 -22.317 -31.976 1.00 74.97 334 GLU A C 1
ATOM 1927 O O . GLU A 1 240 ? 0.999 -23.530 -31.945 1.00 76.48 334 GLU A O 1
ATOM 1933 N N . ARG A 1 241 ? 0.422 -21.406 -31.393 1.00 71.23 335 ARG A N 1
ATOM 1934 C CA . ARG A 1 241 ? -0.806 -21.736 -30.663 1.00 72.23 335 ARG A CA 1
ATOM 1935 C C . ARG A 1 241 ? -1.824 -22.382 -31.630 1.00 79.06 335 ARG A C 1
ATOM 1936 O O . ARG A 1 241 ? -2.566 -23.281 -31.235 1.00 79.33 335 ARG A O 1
ATOM 1944 N N . PHE A 1 242 ? -1.850 -21.910 -32.891 1.00 77.59 336 PHE A N 1
ATOM 1945 C CA . PHE A 1 242 ? -2.764 -22.393 -33.926 1.00 80.35 336 PHE A CA 1
ATOM 1946 C C . PHE A 1 242 ? -2.250 -23.645 -34.611 1.00 85.53 336 PHE A C 1
ATOM 1947 O O . PHE A 1 242 ? -3.047 -24.508 -34.959 1.00 86.74 336 PHE A O 1
ATOM 1955 N N . PHE A 1 243 ? -0.920 -23.747 -34.811 1.00 81.90 337 PHE A N 1
ATOM 1956 C CA . PHE A 1 243 ? -0.299 -24.909 -35.444 1.00 82.19 337 PHE A CA 1
ATOM 1957 C C . PHE A 1 243 ? 0.760 -25.545 -34.529 1.00 84.58 337 PHE A C 1
ATOM 1958 O O . PHE A 1 243 ? 1.954 -25.355 -34.763 1.00 83.12 337 PHE A O 1
ATOM 1966 N N . PRO A 1 244 ? 0.366 -26.312 -33.483 1.00 81.42 338 PRO A N 1
ATOM 1967 C CA . PRO A 1 244 ? 1.383 -26.935 -32.624 1.00 79.40 338 PRO A CA 1
ATOM 1968 C C . PRO A 1 244 ? 2.125 -28.035 -33.377 1.00 84.00 338 PRO A C 1
ATOM 1969 O O . PRO A 1 244 ? 1.496 -28.889 -34.007 1.00 85.90 338 PRO A O 1
ATOM 1973 N N . GLY A 1 245 ? 3.450 -27.964 -33.340 1.00 78.58 339 GLY A N 1
ATOM 1974 C CA . GLY A 1 245 ? 4.341 -28.910 -34.004 1.00 78.42 339 GLY A CA 1
ATOM 1975 C C . GLY A 1 245 ? 4.662 -28.567 -35.444 1.00 82.98 339 GLY A C 1
ATOM 1976 O O . GLY A 1 245 ? 5.350 -29.337 -36.118 1.00 83.91 339 GLY A O 1
ATOM 1977 N N . LYS A 1 246 ? 4.178 -27.412 -35.925 1.00 79.00 340 LYS A N 1
ATOM 1978 C CA . LYS A 1 246 ? 4.399 -26.950 -37.296 1.00 79.83 340 LYS A CA 1
ATOM 1979 C C . LYS A 1 246 ? 5.352 -25.746 -37.386 1.00 81.39 340 LYS A C 1
ATOM 1980 O O . LYS A 1 246 ? 5.867 -25.460 -38.470 1.00 82.31 340 LYS A O 1
ATOM 1986 N N . CYS A 1 247 ? 5.602 -25.056 -36.251 1.00 74.62 341 CYS A N 1
ATOM 1987 C CA . CYS A 1 247 ? 6.488 -23.883 -36.189 1.00 72.39 341 CYS A CA 1
ATOM 1988 C C . CYS A 1 247 ? 7.634 -24.073 -35.193 1.00 74.55 341 CYS A C 1
ATOM 1989 O O . CYS A 1 247 ? 8.102 -23.103 -34.599 1.00 73.26 341 CYS A O 1
ATOM 1992 N N . ASP A 1 248 ? 8.108 -25.315 -35.036 1.00 70.63 342 ASP A N 1
ATOM 1993 C CA . ASP A 1 248 ? 9.185 -25.650 -34.107 1.00 68.18 342 ASP A CA 1
ATOM 1994 C C . ASP A 1 248 ? 10.504 -24.954 -34.444 1.00 70.18 342 ASP A C 1
ATOM 1995 O O . ASP A 1 248 ? 11.196 -24.491 -33.537 1.00 66.90 342 ASP A O 1
ATOM 2000 N N . ILE A 1 249 ? 10.860 -24.899 -35.739 1.00 68.27 343 ILE A N 1
ATOM 2001 C CA . ILE A 1 249 ? 12.108 -24.281 -36.169 1.00 68.31 343 ILE A CA 1
ATOM 2002 C C . ILE A 1 249 ? 11.894 -22.842 -36.664 1.00 73.92 343 ILE A C 1
ATOM 2003 O O . ILE A 1 249 ? 12.494 -21.921 -36.115 1.00 71.94 343 ILE A O 1
ATOM 2008 N N . TRP A 1 250 ? 11.018 -22.649 -37.672 1.00 73.41 344 TRP A N 1
ATOM 2009 C CA . TRP A 1 250 ? 10.771 -21.330 -38.244 1.00 74.19 344 TRP A CA 1
ATOM 2010 C C . TRP A 1 250 ? 9.409 -20.739 -37.955 1.00 77.89 344 TRP A C 1
ATOM 2011 O O . TRP A 1 250 ? 8.392 -21.436 -37.969 1.00 78.18 344 TRP A O 1
ATOM 2022 N N . PHE A 1 251 ? 9.423 -19.420 -37.698 1.00 73.73 345 PHE A N 1
ATOM 2023 C CA . PHE A 1 251 ? 8.312 -18.490 -37.492 1.00 73.86 345 PHE A CA 1
ATOM 2024 C C . PHE A 1 251 ? 7.512 -18.642 -36.188 1.00 74.92 345 PHE A C 1
ATOM 2025 O O . PHE A 1 251 ? 6.376 -18.175 -36.155 1.00 75.51 345 PHE A O 1
ATOM 2033 N N . HIS A 1 252 ? 8.096 -19.164 -35.092 1.00 67.88 346 HIS A N 1
ATOM 2034 C CA . HIS A 1 252 ? 7.332 -19.161 -33.836 1.00 65.23 346 HIS A CA 1
ATOM 2035 C C . HIS A 1 252 ? 7.349 -17.734 -33.205 1.00 64.32 346 HIS A C 1
ATOM 2036 O O . HIS A 1 252 ? 8.160 -16.895 -33.603 1.00 61.98 346 HIS A O 1
ATOM 2043 N N . SER A 1 253 ? 6.427 -17.468 -32.265 1.00 59.49 347 SER A N 1
ATOM 2044 C CA . SER A 1 253 ? 6.210 -16.188 -31.587 1.00 58.75 347 SER A CA 1
ATOM 2045 C C . SER A 1 253 ? 7.462 -15.455 -31.107 1.00 62.32 347 SER A C 1
ATOM 2046 O O . SER A 1 253 ? 7.552 -14.236 -31.295 1.00 61.52 347 SER A O 1
ATOM 2049 N N . HIS A 1 254 ? 8.390 -16.186 -30.454 1.00 58.16 348 HIS A N 1
ATOM 2050 C CA . HIS A 1 254 ? 9.606 -15.630 -29.879 1.00 57.87 348 HIS A CA 1
ATOM 2051 C C . HIS A 1 254 ? 10.531 -15.079 -30.959 1.00 63.82 348 HIS A C 1
ATOM 2052 O O . HIS A 1 254 ? 11.123 -14.006 -30.787 1.00 62.58 348 HIS A O 1
ATOM 2059 N N . GLN A 1 255 ? 10.640 -15.825 -32.079 1.00 61.77 349 GLN A N 1
ATOM 2060 C CA . GLN A 1 255 ? 11.454 -15.501 -33.254 1.00 62.04 349 GLN A CA 1
ATOM 2061 C C . GLN A 1 255 ? 10.917 -14.214 -33.901 1.00 65.68 349 GLN A C 1
ATOM 2062 O O . GLN A 1 255 ? 11.695 -13.302 -34.188 1.00 65.64 349 GLN A O 1
ATOM 2068 N N . LEU A 1 256 ? 9.584 -14.137 -34.084 1.00 61.31 350 LEU A N 1
ATOM 2069 C CA . LEU A 1 256 ? 8.889 -12.970 -34.627 1.00 62.08 350 LEU A CA 1
ATOM 2070 C C . LEU A 1 256 ? 9.058 -11.777 -33.689 1.00 66.08 350 LEU A C 1
ATOM 2071 O O . LEU A 1 256 ? 9.314 -10.677 -34.165 1.00 66.48 350 LEU A O 1
ATOM 2076 N N . PHE A 1 257 ? 8.965 -12.004 -32.359 1.00 61.76 351 PHE A N 1
ATOM 2077 C CA . PHE A 1 257 ? 9.152 -10.967 -31.337 1.00 60.94 351 PHE A CA 1
ATOM 2078 C C . PHE A 1 257 ? 10.569 -10.386 -31.417 1.00 65.17 351 PHE A C 1
ATOM 2079 O O . PHE A 1 257 ? 10.732 -9.170 -31.319 1.00 65.56 351 PHE A O 1
ATOM 2087 N N . HIS A 1 258 ? 11.590 -11.256 -31.582 1.00 60.70 352 HIS A N 1
ATOM 2088 C CA . HIS A 1 258 ? 12.990 -10.848 -31.705 1.00 59.81 352 HIS A CA 1
ATOM 2089 C C . HIS A 1 258 ? 13.165 -9.909 -32.919 1.00 66.46 352 HIS A C 1
ATOM 2090 O O . HIS A 1 258 ? 13.914 -8.934 -32.842 1.00 67.72 352 HIS A O 1
ATOM 2097 N N . ILE A 1 259 ? 12.439 -10.195 -34.014 1.00 63.68 353 ILE A N 1
ATOM 2098 C CA . ILE A 1 259 ? 12.433 -9.416 -35.257 1.00 65.47 353 ILE A CA 1
ATOM 2099 C C . ILE A 1 259 ? 11.758 -8.053 -35.030 1.00 70.50 353 ILE A C 1
ATOM 2100 O O . ILE A 1 259 ? 12.235 -7.039 -35.539 1.00 71.34 353 ILE A O 1
ATOM 2105 N N . PHE A 1 260 ? 10.670 -8.023 -34.249 1.00 66.70 354 PHE A N 1
ATOM 2106 C CA . PHE A 1 260 ? 9.979 -6.771 -33.935 1.00 66.72 354 PHE A CA 1
ATOM 2107 C C . PHE A 1 260 ? 10.857 -5.804 -33.130 1.00 69.46 354 PHE A C 1
ATOM 2108 O O . PHE A 1 260 ? 10.715 -4.591 -33.281 1.00 70.71 354 PHE A O 1
ATOM 2116 N N . VAL A 1 261 ? 11.756 -6.346 -32.280 1.00 63.55 355 VAL A N 1
ATOM 2117 C CA . VAL A 1 261 ? 12.712 -5.598 -31.458 1.00 63.28 355 VAL A CA 1
ATOM 2118 C C . VAL A 1 261 ? 13.735 -4.889 -32.360 1.00 68.35 355 VAL A C 1
ATOM 2119 O O . VAL A 1 261 ? 13.916 -3.683 -32.225 1.00 68.22 355 VAL A O 1
ATOM 2123 N N . VAL A 1 262 ? 14.367 -5.636 -33.293 1.00 65.65 356 VAL A N 1
ATOM 2124 C CA . VAL A 1 262 ? 15.346 -5.129 -34.264 1.00 67.71 356 VAL A CA 1
ATOM 2125 C C . VAL A 1 262 ? 14.723 -4.003 -35.103 1.00 73.28 356 VAL A C 1
ATOM 2126 O O . VAL A 1 262 ? 15.296 -2.920 -35.176 1.00 75.24 356 VAL A O 1
ATOM 2130 N N . ALA A 1 263 ? 13.533 -4.243 -35.674 1.00 69.58 357 ALA A N 1
ATOM 2131 C CA . ALA A 1 263 ? 12.787 -3.270 -36.475 1.00 70.83 357 ALA A CA 1
ATOM 2132 C C . ALA A 1 263 ? 12.345 -2.078 -35.623 1.00 73.95 357 ALA A C 1
ATOM 2133 O O . ALA A 1 263 ? 12.446 -0.946 -36.077 1.00 75.62 357 ALA A O 1
ATOM 2135 N N . GLY A 1 264 ? 11.916 -2.346 -34.391 1.00 68.18 358 GLY A N 1
ATOM 2136 C CA . GLY A 1 264 ? 11.465 -1.336 -33.439 1.00 67.85 358 GLY A CA 1
ATOM 2137 C C . GLY A 1 264 ? 12.545 -0.375 -32.990 1.00 73.65 358 GLY A C 1
ATOM 2138 O O . GLY A 1 264 ? 12.307 0.833 -32.926 1.00 76.45 358 GLY A O 1
ATOM 2139 N N . ALA A 1 265 ? 13.738 -0.901 -32.680 1.00 68.98 359 ALA A N 1
ATOM 2140 C CA . ALA A 1 265 ? 14.907 -0.114 -32.280 1.00 70.26 359 ALA A CA 1
ATOM 2141 C C . ALA A 1 265 ? 15.402 0.732 -33.460 1.00 76.78 359 ALA A C 1
ATOM 2142 O O . ALA A 1 265 ? 15.803 1.874 -33.257 1.00 77.98 359 ALA A O 1
ATOM 2144 N N . PHE A 1 266 ? 15.340 0.179 -34.691 1.00 74.37 360 PHE A N 1
ATOM 2145 C CA . PHE A 1 266 ? 15.739 0.864 -35.920 1.00 77.10 360 PHE A CA 1
ATOM 2146 C C . PHE A 1 266 ? 14.772 1.992 -36.295 1.00 80.84 360 PHE A C 1
ATOM 2147 O O . PHE A 1 266 ? 15.216 3.063 -36.725 1.00 82.85 360 PHE A O 1
ATOM 2155 N N . VAL A 1 267 ? 13.454 1.752 -36.136 1.00 74.78 361 VAL A N 1
ATOM 2156 C CA . VAL A 1 267 ? 12.426 2.758 -36.398 1.00 74.66 361 VAL A CA 1
ATOM 2157 C C . VAL A 1 267 ? 12.637 3.905 -35.403 1.00 78.51 361 VAL A C 1
ATOM 2158 O O . VAL A 1 267 ? 12.667 5.054 -35.832 1.00 80.11 361 VAL A O 1
ATOM 2162 N N . HIS A 1 268 ? 12.899 3.575 -34.108 1.00 73.31 362 HIS A N 1
ATOM 2163 C CA . HIS A 1 268 ? 13.172 4.544 -33.046 1.00 73.55 362 HIS A CA 1
ATOM 2164 C C . HIS A 1 268 ? 14.363 5.420 -33.412 1.00 79.87 362 HIS A C 1
ATOM 2165 O O . HIS A 1 268 ? 14.289 6.648 -33.281 1.00 80.31 362 HIS A O 1
ATOM 2172 N N . PHE A 1 269 ? 15.460 4.774 -33.864 1.00 76.68 363 PHE A N 1
ATOM 2173 C CA . PHE A 1 269 ? 16.680 5.442 -34.291 1.00 79.16 363 PHE A CA 1
ATOM 2174 C C . PHE A 1 269 ? 16.367 6.448 -35.397 1.00 85.03 363 PHE A C 1
ATOM 2175 O O . PHE A 1 269 ? 16.791 7.596 -35.303 1.00 86.41 363 PHE A O 1
ATOM 2183 N N . HIS A 1 270 ? 15.616 6.015 -36.429 1.00 82.13 364 HIS A N 1
ATOM 2184 C CA . HIS A 1 270 ? 15.214 6.839 -37.571 1.00 84.73 364 HIS A CA 1
ATOM 2185 C C . HIS A 1 270 ? 14.493 8.117 -37.125 1.00 87.50 364 HIS A C 1
ATOM 2186 O O . HIS A 1 270 ? 14.804 9.199 -37.623 1.00 90.12 364 HIS A O 1
ATOM 2193 N N . GLY A 1 271 ? 13.578 7.980 -36.172 1.00 79.73 365 GLY A N 1
ATOM 2194 C CA . GLY A 1 271 ? 12.826 9.105 -35.636 1.00 79.18 365 GLY A CA 1
ATOM 2195 C C . GLY A 1 271 ? 13.656 10.102 -34.865 1.00 84.05 365 GLY A C 1
ATOM 2196 O O . GLY A 1 271 ? 13.515 11.307 -35.084 1.00 86.68 365 GLY A O 1
ATOM 2197 N N . VAL A 1 272 ? 14.523 9.610 -33.962 1.00 78.92 366 VAL A N 1
ATOM 2198 C CA . VAL A 1 272 ? 15.402 10.449 -33.144 1.00 80.59 366 VAL A CA 1
ATOM 2199 C C . VAL A 1 272 ? 16.494 11.102 -34.010 1.00 89.27 366 VAL A C 1
ATOM 2200 O O . VAL A 1 272 ? 16.885 12.235 -33.729 1.00 92.43 366 VAL A O 1
ATOM 2204 N N . SER A 1 273 ? 16.930 10.417 -35.095 1.00 86.94 367 SER A N 1
ATOM 2205 C CA . SER A 1 273 ? 17.918 10.931 -36.055 1.00 90.57 367 SER A CA 1
ATOM 2206 C C . SER A 1 273 ? 17.311 12.110 -36.804 1.00 96.44 367 SER A C 1
ATOM 2207 O O . SER A 1 273 ? 18.011 13.070 -37.111 1.00 99.73 367 SER A O 1
ATOM 2210 N N . ASN A 1 274 ? 16.002 12.034 -37.087 1.00 91.11 368 ASN A N 1
ATOM 2211 C CA . ASN A 1 274 ? 15.251 13.089 -37.761 1.00 92.53 368 ASN A CA 1
ATOM 2212 C C . ASN A 1 274 ? 15.113 14.323 -36.864 1.00 97.93 368 ASN A C 1
ATOM 2213 O O . ASN A 1 274 ? 15.341 15.437 -37.337 1.00 100.79 368 ASN A O 1
ATOM 2218 N N . LEU A 1 275 ? 14.781 14.124 -35.561 1.00 91.90 369 LEU A N 1
ATOM 2219 C CA . LEU A 1 275 ? 14.661 15.214 -34.580 1.00 92.34 369 LEU A CA 1
ATOM 2220 C C . LEU A 1 275 ? 15.970 15.966 -34.481 1.00 100.19 369 LEU A C 1
ATOM 2221 O O . LEU A 1 275 ? 15.970 17.182 -34.299 1.00 103.98 369 LEU A O 1
ATOM 2226 N N . GLN A 1 276 ? 17.084 15.223 -34.577 1.00 97.06 370 GLN A N 1
ATOM 2227 C CA . GLN A 1 276 ? 18.455 15.715 -34.511 1.00 100.04 370 GLN A CA 1
ATOM 2228 C C . GLN A 1 276 ? 18.757 16.627 -35.692 1.00 107.39 370 GLN A C 1
ATOM 2229 O O . GLN A 1 276 ? 19.346 17.695 -35.510 1.00 109.54 370 GLN A O 1
ATOM 2235 N N . GLU A 1 277 ? 18.307 16.224 -36.885 1.00 105.21 371 GLU A N 1
ATOM 2236 C CA . GLU A 1 277 ? 18.462 16.987 -38.116 1.00 110.29 371 GLU A CA 1
ATOM 2237 C C . GLU A 1 277 ? 17.577 18.239 -38.095 1.00 118.30 371 GLU A C 1
ATOM 2238 O O . GLU A 1 277 ? 17.990 19.286 -38.598 1.00 120.17 371 GLU A O 1
ATOM 2244 N N . PHE A 1 278 ? 16.363 18.128 -37.500 1.00 116.14 372 PHE A N 1
ATOM 2245 C CA . PHE A 1 278 ? 15.440 19.247 -37.360 1.00 117.75 372 PHE A CA 1
ATOM 2246 C C . PHE A 1 278 ? 16.065 20.298 -36.453 1.00 126.18 372 PHE A C 1
ATOM 2247 O O . PHE A 1 278 ? 15.956 21.490 -36.739 1.00 127.36 372 PHE A O 1
ATOM 2255 N N . ARG A 1 279 ? 16.750 19.849 -35.381 1.00 125.62 373 ARG A N 1
ATOM 2256 C CA . ARG A 1 279 ? 17.420 20.752 -34.455 1.00 130.58 373 ARG A CA 1
ATOM 2257 C C . ARG A 1 279 ? 18.557 21.501 -35.129 1.00 145.63 373 ARG A C 1
ATOM 2258 O O . ARG A 1 279 ? 18.760 22.677 -34.841 1.00 146.43 373 ARG A O 1
ATOM 2266 N N . PHE A 1 280 ? 19.271 20.837 -36.041 1.00 147.52 374 PHE A N 1
ATOM 2267 C CA . PHE A 1 280 ? 20.363 21.451 -36.778 1.00 153.03 374 PHE A CA 1
ATOM 2268 C C . PHE A 1 280 ? 19.887 22.639 -37.628 1.00 159.33 374 PHE A C 1
ATOM 2269 O O . PHE A 1 280 ? 20.562 23.669 -37.672 1.00 160.67 374 PHE A O 1
ATOM 2277 N N . MET A 1 281 ? 18.709 22.506 -38.257 0.72 158.56 375 MET A N 1
ATOM 2278 C CA . MET A 1 281 ? 18.114 23.545 -39.094 0.72 160.41 375 MET A CA 1
ATOM 2279 C C . MET A 1 281 ? 17.691 24.790 -38.323 0.72 162.38 375 MET A C 1
ATOM 2280 O O . MET A 1 281 ? 17.985 25.900 -38.760 0.72 162.48 375 MET A O 1
ATOM 2285 N N . ILE A 1 282 ? 17.006 24.613 -37.185 1.00 159.71 376 ILE A N 1
ATOM 2286 C CA . ILE A 1 282 ? 16.527 25.737 -36.385 1.00 159.51 376 ILE A CA 1
ATOM 2287 C C . ILE A 1 282 ? 17.643 26.294 -35.463 1.00 161.34 376 ILE A C 1
ATOM 2288 O O . ILE A 1 282 ? 17.586 27.466 -35.085 1.00 160.89 376 ILE A O 1
ATOM 2293 N N . GLY A 1 283 ? 18.640 25.467 -35.146 1.00 158.56 377 GLY A N 1
ATOM 2294 C CA . GLY A 1 283 ? 19.769 25.850 -34.303 1.00 158.20 377 GLY A CA 1
ATOM 2295 C C . GLY A 1 283 ? 19.473 25.813 -32.817 1.00 161.05 377 GLY A C 1
ATOM 2296 O O . GLY A 1 283 ? 18.329 25.590 -32.414 1.00 160.42 377 GLY A O 1
ATOM 2297 N N . GLY A 1 284 ? 20.508 26.032 -32.012 1.00 159.69 378 GLY A N 1
ATOM 2298 C CA . GLY A 1 284 ? 20.439 26.011 -30.553 1.00 159.56 378 GLY A CA 1
ATOM 2299 C C . GLY A 1 284 ? 19.528 27.049 -29.942 1.00 164.13 378 GLY A C 1
ATOM 2300 O O . GLY A 1 284 ? 18.835 26.768 -28.963 1.00 163.23 378 GLY A O 1
ATOM 2301 N N . GLY A 1 285 ? 19.535 28.240 -30.529 1.00 164.44 379 GLY A N 1
ATOM 2302 C CA . GLY A 1 285 ? 18.719 29.367 -30.094 1.00 165.43 379 GLY A CA 1
ATOM 2303 C C . GLY A 1 285 ? 17.232 29.102 -30.174 1.00 169.64 379 GLY A C 1
ATOM 2304 O O . GLY A 1 285 ? 16.762 28.467 -31.124 1.00 169.27 379 GLY A O 1
ATOM 2305 N N . CYS A 1 286 ? 16.478 29.599 -29.178 1.00 168.51 380 CYS A N 1
ATOM 2306 C CA . CYS A 1 286 ? 15.031 29.403 -29.121 1.00 168.69 380 CYS A CA 1
ATOM 2307 C C . CYS A 1 286 ? 14.251 30.638 -28.627 1.00 172.18 380 CYS A C 1
ATOM 2308 O O . CYS A 1 286 ? 13.871 30.730 -27.453 1.00 171.94 380 CYS A O 1
ATOM 2311 N N . SER A 1 287 ? 13.969 31.561 -29.551 1.00 170.55 381 SER A N 1
ATOM 2312 C CA . SER A 1 287 ? 13.186 32.769 -29.273 1.00 170.84 381 SER A CA 1
ATOM 2313 C C . SER A 1 287 ? 11.685 32.440 -29.163 1.00 172.38 381 SER A C 1
ATOM 2314 O O . SER A 1 287 ? 10.906 33.272 -28.694 1.00 172.44 381 SER A O 1
ATOM 2317 N N . GLU A 1 288 ? 11.305 31.207 -29.572 1.00 168.74 382 GLU A N 1
ATOM 2318 C CA . GLU A 1 288 ? 9.959 30.610 -29.594 1.00 172.20 382 GLU A CA 1
ATOM 2319 C C . GLU A 1 288 ? 9.079 30.916 -28.375 1.00 186.77 382 GLU A C 1
ATOM 2320 O O . GLU A 1 288 ? 7.856 30.786 -28.451 1.00 162.55 382 GLU A O 1
ATOM 2326 N N . GLU B 2 1 ? 5.305 -46.039 -19.762 1.00 88.77 1 GLU H N 1
ATOM 2327 C CA . GLU B 2 1 ? 6.708 -46.270 -19.418 1.00 85.66 1 GLU H CA 1
ATOM 2328 C C . GLU B 2 1 ? 7.548 -46.767 -20.592 1.00 84.28 1 GLU H C 1
ATOM 2329 O O . GLU B 2 1 ? 7.054 -47.486 -21.465 1.00 84.32 1 GLU H O 1
ATOM 2335 N N . VAL B 2 2 ? 8.835 -46.415 -20.577 1.00 76.64 2 VAL H N 1
ATOM 2336 C CA . VAL B 2 2 ? 9.777 -46.850 -21.596 1.00 73.31 2 VAL H CA 1
ATOM 2337 C C . VAL B 2 2 ? 10.363 -48.170 -21.134 1.00 76.41 2 VAL H C 1
ATOM 2338 O O . VAL B 2 2 ? 10.830 -48.276 -19.999 1.00 76.02 2 VAL H O 1
ATOM 2342 N N . LEU B 2 3 ? 10.282 -49.189 -21.997 1.00 72.41 3 LEU H N 1
ATOM 2343 C CA . LEU B 2 3 ? 10.805 -50.514 -21.709 1.00 71.66 3 LEU H CA 1
ATOM 2344 C C . LEU B 2 3 ? 11.631 -51.051 -22.877 1.00 71.90 3 LEU H C 1
ATOM 2345 O O . LEU B 2 3 ? 11.282 -50.843 -24.039 1.00 71.35 3 LEU H O 1
ATOM 2350 N N . LEU B 2 4 ? 12.756 -51.694 -22.560 1.00 66.54 4 LEU H N 1
ATOM 2351 C CA . LEU B 2 4 ? 13.652 -52.298 -23.541 1.00 64.47 4 LEU H CA 1
ATOM 2352 C C . LEU B 2 4 ? 13.666 -53.790 -23.251 1.00 68.13 4 LEU H C 1
ATOM 2353 O O . LEU B 2 4 ? 14.094 -54.207 -22.173 1.00 67.86 4 LEU H O 1
ATOM 2358 N N . GLN B 2 5 ? 13.133 -54.587 -24.185 1.00 64.73 5 GLN H N 1
ATOM 2359 C CA . GLN B 2 5 ? 13.040 -56.031 -24.022 1.00 64.80 5 GLN H CA 1
ATOM 2360 C C . GLN B 2 5 ? 13.950 -56.786 -24.962 1.00 65.17 5 GLN H C 1
ATOM 2361 O O . GLN B 2 5 ? 13.779 -56.769 -26.181 1.00 64.19 5 GLN H O 1
ATOM 2367 N N . GLN B 2 6 ? 14.913 -57.469 -24.377 1.00 60.73 6 GLN H N 1
ATOM 2368 C CA . GLN B 2 6 ? 15.887 -58.242 -25.123 1.00 59.87 6 GLN H CA 1
ATOM 2369 C C . GLN B 2 6 ? 15.501 -59.693 -25.183 1.00 65.18 6 GLN H C 1
ATOM 2370 O O . GLN B 2 6 ? 14.691 -60.148 -24.378 1.00 66.30 6 GLN H O 1
ATOM 2376 N N . SER B 2 7 ? 16.094 -60.429 -26.133 1.00 61.67 7 SER H N 1
ATOM 2377 C CA . SER B 2 7 ? 15.882 -61.864 -26.300 1.00 62.23 7 SER H CA 1
ATOM 2378 C C . SER B 2 7 ? 16.581 -62.616 -25.162 1.00 66.67 7 SER H C 1
ATOM 2379 O O . SER B 2 7 ? 17.393 -62.031 -24.445 1.00 64.33 7 SER H O 1
ATOM 2382 N N . GLY B 2 8 ? 16.231 -63.885 -24.997 1.00 66.31 8 GLY H N 1
ATOM 2383 C CA . GLY B 2 8 ? 16.740 -64.756 -23.946 1.00 66.99 8 GLY H CA 1
ATOM 2384 C C . GLY B 2 8 ? 18.185 -65.183 -24.085 1.00 70.70 8 GLY H C 1
ATOM 2385 O O . GLY B 2 8 ? 18.827 -64.855 -25.083 1.00 69.26 8 GLY H O 1
ATOM 2386 N N . PRO B 2 9 ? 18.714 -65.941 -23.090 1.00 68.63 9 PRO H N 1
ATOM 2387 C CA . PRO B 2 9 ? 20.124 -66.360 -23.146 1.00 68.14 9 PRO H CA 1
ATOM 2388 C C . PRO B 2 9 ? 20.444 -67.286 -24.303 1.00 73.21 9 PRO H C 1
ATOM 2389 O O . PRO B 2 9 ? 19.616 -68.119 -24.682 1.00 73.47 9 PRO H O 1
ATOM 2393 N N . GLU B 2 10 ? 21.660 -67.141 -24.849 1.00 69.59 10 GLU H N 1
ATOM 2394 C CA . GLU B 2 10 ? 22.128 -67.935 -25.976 1.00 70.74 10 GLU H CA 1
ATOM 2395 C C . GLU B 2 10 ? 23.359 -68.745 -25.636 1.00 76.44 10 GLU H C 1
ATOM 2396 O O . GLU B 2 10 ? 24.309 -68.223 -25.052 1.00 76.10 10 GLU H O 1
ATOM 2402 N N . LEU B 2 11 ? 23.341 -70.024 -26.006 1.00 75.25 11 LEU H N 1
ATOM 2403 C CA . LEU B 2 11 ? 24.467 -70.921 -25.825 1.00 76.19 11 LEU H CA 1
ATOM 2404 C C . LEU B 2 11 ? 24.914 -71.336 -27.217 1.00 79.07 11 LEU H C 1
ATOM 2405 O O . LEU B 2 11 ? 24.164 -71.992 -27.940 1.00 79.12 11 LEU H O 1
ATOM 2410 N N . VAL B 2 12 ? 26.101 -70.855 -27.627 1.00 74.11 12 VAL H N 1
ATOM 2411 C CA . VAL B 2 12 ? 26.622 -71.067 -28.978 1.00 73.78 12 VAL H CA 1
ATOM 2412 C C . VAL B 2 12 ? 27.971 -71.772 -29.020 1.00 77.14 12 VAL H C 1
ATOM 2413 O O . VAL B 2 12 ? 28.689 -71.823 -28.024 1.00 75.89 12 VAL H O 1
ATOM 2417 N N . LYS B 2 13 ? 28.323 -72.271 -30.204 1.00 74.35 13 LYS H N 1
ATOM 2418 C CA . LYS B 2 13 ? 29.580 -72.953 -30.448 1.00 75.36 13 LYS H CA 1
ATOM 2419 C C . LYS B 2 13 ? 30.602 -71.979 -31.038 1.00 78.48 13 LYS H C 1
ATOM 2420 O O . LYS B 2 13 ? 30.200 -70.983 -31.648 1.00 76.96 13 LYS H O 1
ATOM 2426 N N . PRO B 2 14 ? 31.923 -72.207 -30.846 1.00 75.65 14 PRO H N 1
ATOM 2427 C CA . PRO B 2 14 ? 32.916 -71.288 -31.429 1.00 75.55 14 PRO H CA 1
ATOM 2428 C C . PRO B 2 14 ? 32.787 -71.163 -32.952 1.00 81.94 14 PRO H C 1
ATOM 2429 O O . PRO B 2 14 ? 32.431 -72.126 -33.626 1.00 83.45 14 PRO H O 1
ATOM 2433 N N . GLY B 2 15 ? 33.004 -69.958 -33.461 1.00 78.39 15 GLY H N 1
ATOM 2434 C CA . GLY B 2 15 ? 32.894 -69.647 -34.882 1.00 79.76 15 GLY H CA 1
ATOM 2435 C C . GLY B 2 15 ? 31.477 -69.373 -35.356 1.00 82.69 15 GLY H C 1
ATOM 2436 O O . GLY B 2 15 ? 31.275 -69.013 -36.518 1.00 83.36 15 GLY H O 1
ATOM 2437 N N . ALA B 2 16 ? 30.482 -69.537 -34.467 1.00 77.48 16 ALA H N 1
ATOM 2438 C CA . ALA B 2 16 ? 29.077 -69.309 -34.792 1.00 76.60 16 ALA H CA 1
ATOM 2439 C C . ALA B 2 16 ? 28.732 -67.821 -34.745 1.00 78.13 16 ALA H C 1
ATOM 2440 O O . ALA B 2 16 ? 29.594 -66.984 -34.481 1.00 76.55 16 ALA H O 1
ATOM 2442 N N . SER B 2 17 ? 27.471 -67.500 -35.020 1.00 74.69 17 SER H N 1
ATOM 2443 C CA . SER B 2 17 ? 26.958 -66.143 -34.986 1.00 72.50 17 SER H CA 1
ATOM 2444 C C . SER B 2 17 ? 25.675 -66.089 -34.174 1.00 74.29 17 SER H C 1
ATOM 2445 O O . SER B 2 17 ? 24.966 -67.089 -34.068 1.00 74.25 17 SER H O 1
ATOM 2448 N N . VAL B 2 18 ? 25.393 -64.924 -33.582 1.00 69.19 18 VAL H N 1
ATOM 2449 C CA . VAL B 2 18 ? 24.169 -64.676 -32.821 1.00 67.55 18 VAL H CA 1
ATOM 2450 C C . VAL B 2 18 ? 23.610 -63.352 -33.201 1.00 71.52 18 VAL H C 1
ATOM 2451 O O . VAL B 2 18 ? 24.357 -62.450 -33.572 1.00 70.32 18 VAL H O 1
ATOM 2455 N N . ARG B 2 19 ? 22.296 -63.215 -33.057 1.00 68.83 19 ARG H N 1
ATOM 2456 C CA . ARG B 2 19 ? 21.628 -61.958 -33.269 1.00 67.98 19 ARG H CA 1
ATOM 2457 C C . ARG B 2 19 ? 20.796 -61.698 -32.034 1.00 71.07 19 ARG H C 1
ATOM 2458 O O . ARG B 2 19 ? 19.952 -62.515 -31.655 1.00 71.43 19 ARG H O 1
ATOM 2466 N N . ILE B 2 20 ? 21.127 -60.602 -31.354 1.00 66.45 20 ILE H N 1
ATOM 2467 C CA . ILE B 2 20 ? 20.477 -60.126 -30.136 1.00 65.79 20 ILE H CA 1
ATOM 2468 C C . ILE B 2 20 ? 19.419 -59.121 -30.538 1.00 69.94 20 ILE H C 1
ATOM 2469 O O . ILE B 2 20 ? 19.672 -58.253 -31.366 1.00 69.15 20 ILE H O 1
ATOM 2474 N N . THR B 2 21 ? 18.223 -59.278 -29.975 1.00 68.05 21 THR H N 1
ATOM 2475 C CA . THR B 2 21 ? 17.057 -58.452 -30.253 1.00 68.49 21 THR H CA 1
ATOM 2476 C C . THR B 2 21 ? 16.767 -57.485 -29.128 1.00 71.14 21 THR H C 1
ATOM 2477 O O . THR B 2 21 ? 16.747 -57.889 -27.969 1.00 70.01 21 THR H O 1
ATOM 2481 N N . CYS B 2 22 ? 16.489 -56.223 -29.481 1.00 68.46 22 CYS H N 1
ATOM 2482 C CA . CYS B 2 22 ? 16.060 -55.202 -28.541 1.00 68.44 22 CYS H CA 1
ATOM 2483 C C . CYS B 2 22 ? 14.717 -54.588 -28.969 1.00 71.68 22 CYS H C 1
ATOM 2484 O O . CYS B 2 22 ? 14.656 -53.806 -29.918 1.00 71.56 22 CYS H O 1
ATOM 2487 N N . LYS B 2 23 ? 13.647 -54.944 -28.255 1.00 68.46 23 LYS H N 1
ATOM 2488 C CA . LYS B 2 23 ? 12.299 -54.447 -28.513 1.00 69.32 23 LYS H CA 1
ATOM 2489 C C . LYS B 2 23 ? 11.996 -53.244 -27.615 1.00 71.70 23 LYS H C 1
ATOM 2490 O O . LYS B 2 23 ? 11.881 -53.378 -26.395 1.00 71.85 23 LYS H O 1
ATOM 2496 N N . ALA B 2 24 ? 11.911 -52.065 -28.236 1.00 66.31 24 ALA H N 1
ATOM 2497 C CA . ALA B 2 24 ? 11.634 -50.814 -27.556 1.00 65.21 24 ALA H CA 1
ATOM 2498 C C . ALA B 2 24 ? 10.174 -50.435 -27.702 1.00 69.86 24 ALA H C 1
ATOM 2499 O O . ALA B 2 24 ? 9.602 -50.593 -28.782 1.00 71.30 24 ALA H O 1
ATOM 2501 N N . SER B 2 25 ? 9.573 -49.934 -26.607 1.00 65.42 25 SER H N 1
ATOM 2502 C CA . SER B 2 25 ? 8.190 -49.459 -26.563 1.00 66.74 25 SER H CA 1
ATOM 2503 C C . SER B 2 25 ? 8.042 -48.300 -25.565 1.00 68.14 25 SER H C 1
ATOM 2504 O O . SER B 2 25 ? 8.882 -48.143 -24.683 1.00 64.81 25 SER H O 1
ATOM 2507 N N . GLY B 2 26 ? 6.967 -47.527 -25.709 1.00 66.55 26 GLY H N 1
ATOM 2508 C CA . GLY B 2 26 ? 6.666 -46.407 -24.829 1.00 66.94 26 GLY H CA 1
ATOM 2509 C C . GLY B 2 26 ? 7.108 -45.034 -25.290 1.00 70.46 26 GLY H C 1
ATOM 2510 O O . GLY B 2 26 ? 6.881 -44.063 -24.571 1.00 71.66 26 GLY H O 1
ATOM 2511 N N . TYR B 2 27 ? 7.721 -44.935 -26.482 1.00 66.02 27 TYR H N 1
ATOM 2512 C CA . TYR B 2 27 ? 8.207 -43.683 -27.085 1.00 65.54 27 TYR H CA 1
ATOM 2513 C C . TYR B 2 27 ? 8.302 -43.825 -28.625 1.00 71.14 27 TYR H C 1
ATOM 2514 O O . TYR B 2 27 ? 8.162 -44.936 -29.132 1.00 71.48 27 TYR H O 1
ATOM 2523 N N . THR B 2 28 ? 8.552 -42.714 -29.365 1.00 67.43 28 THR H N 1
ATOM 2524 C CA . THR B 2 28 ? 8.715 -42.767 -30.825 1.00 67.74 28 THR H CA 1
ATOM 2525 C C . THR B 2 28 ? 10.127 -43.274 -31.115 1.00 69.95 28 THR H C 1
ATOM 2526 O O . THR B 2 28 ? 11.101 -42.583 -30.829 1.00 69.18 28 THR H O 1
ATOM 2530 N N . PHE B 2 29 ? 10.227 -44.494 -31.654 1.00 66.01 29 PHE H N 1
ATOM 2531 C CA . PHE B 2 29 ? 11.478 -45.206 -31.926 1.00 63.05 29 PHE H CA 1
ATOM 2532 C C . PHE B 2 29 ? 12.573 -44.400 -32.612 1.00 66.37 29 PHE H C 1
ATOM 2533 O O . PHE B 2 29 ? 13.719 -44.409 -32.151 1.00 64.53 29 PHE H O 1
ATOM 2541 N N . THR B 2 30 ? 12.231 -43.724 -33.714 1.00 65.14 30 THR H N 1
ATOM 2542 C CA . THR B 2 30 ? 13.161 -42.909 -34.508 1.00 65.03 30 THR H CA 1
ATOM 2543 C C . THR B 2 30 ? 13.784 -41.724 -33.756 1.00 66.86 30 THR H C 1
ATOM 2544 O O . THR B 2 30 ? 14.843 -41.257 -34.159 1.00 65.79 30 THR H O 1
ATOM 2548 N N . ASP B 2 31 ? 13.124 -41.228 -32.691 1.00 63.12 31 ASP H N 1
ATOM 2549 C CA . ASP B 2 31 ? 13.540 -40.036 -31.934 1.00 62.21 31 ASP H CA 1
ATOM 2550 C C . ASP B 2 31 ? 14.854 -40.135 -31.156 1.00 64.48 31 ASP H C 1
ATOM 2551 O O . ASP B 2 31 ? 15.517 -39.111 -30.996 1.00 62.80 31 ASP H O 1
ATOM 2556 N N . PHE B 2 32 ? 15.220 -41.332 -30.652 1.00 60.77 32 PHE H N 1
ATOM 2557 C CA . PHE B 2 32 ? 16.436 -41.488 -29.851 1.00 59.05 32 PHE H CA 1
ATOM 2558 C C . PHE B 2 32 ? 17.384 -42.557 -30.357 1.00 64.34 32 PHE H C 1
ATOM 2559 O O . PHE B 2 32 ? 16.942 -43.569 -30.903 1.00 64.15 32 PHE H O 1
ATOM 2567 N N . ASN B 2 33 ? 18.697 -42.346 -30.139 1.00 60.45 33 ASN H N 1
ATOM 2568 C CA . ASN B 2 33 ? 19.704 -43.313 -30.539 1.00 59.93 33 ASN H CA 1
ATOM 2569 C C . ASN B 2 33 ? 19.779 -44.512 -29.600 1.00 62.67 33 ASN H C 1
ATOM 2570 O O . ASN B 2 33 ? 19.579 -44.382 -28.391 1.00 60.29 33 ASN H O 1
ATOM 2575 N N . MET B 2 34 ? 20.054 -45.680 -30.167 1.00 61.53 34 MET H N 1
ATOM 2576 C CA . MET B 2 34 ? 20.185 -46.919 -29.413 1.00 62.26 34 MET H CA 1
ATOM 2577 C C . MET B 2 34 ? 21.646 -47.320 -29.330 1.00 64.81 34 MET H C 1
ATOM 2578 O O . MET B 2 34 ? 22.340 -47.322 -30.344 1.00 64.51 34 MET H O 1
ATOM 2583 N N . ASP B 2 35 ? 22.117 -47.656 -28.126 1.00 60.43 35 ASP H N 1
ATOM 2584 C CA . ASP B 2 35 ? 23.501 -48.092 -27.924 1.00 59.70 35 ASP H CA 1
ATOM 2585 C C . ASP B 2 35 ? 23.582 -49.525 -27.483 1.00 62.48 35 ASP H C 1
ATOM 2586 O O . ASP B 2 35 ? 22.609 -50.084 -26.985 1.00 60.39 35 ASP H O 1
ATOM 2591 N N . TRP B 2 36 ? 24.761 -50.120 -27.673 1.00 59.82 36 TRP H N 1
ATOM 2592 C CA . TRP B 2 36 ? 25.043 -51.485 -27.276 1.00 59.73 36 TRP H CA 1
ATOM 2593 C C . TRP B 2 36 ? 26.260 -51.521 -26.363 1.00 61.21 36 TRP H C 1
ATOM 2594 O O . TRP B 2 36 ? 27.286 -50.916 -26.667 1.00 59.89 36 TRP H O 1
ATOM 2605 N N . VAL B 2 37 ? 26.110 -52.178 -25.210 1.00 57.37 37 VAL H N 1
ATOM 2606 C CA . VAL B 2 37 ? 27.135 -52.299 -24.176 1.00 56.56 37 VAL H CA 1
ATOM 2607 C C . VAL B 2 37 ? 27.414 -53.785 -23.907 1.00 60.60 37 VAL H C 1
ATOM 2608 O O . VAL B 2 37 ? 26.496 -54.606 -23.945 1.00 59.77 37 VAL H O 1
ATOM 2612 N N . LYS B 2 38 ? 28.694 -54.126 -23.674 1.00 57.06 38 LYS H N 1
ATOM 2613 C CA . LYS B 2 38 ? 29.130 -55.486 -23.373 1.00 57.15 38 LYS H CA 1
ATOM 2614 C C . LYS B 2 38 ? 29.665 -55.515 -21.945 1.00 60.43 38 LYS H C 1
ATOM 2615 O O . LYS B 2 38 ? 30.316 -54.564 -21.516 1.00 58.86 38 LYS H O 1
ATOM 2621 N N . GLN B 2 39 ? 29.382 -56.608 -21.216 1.00 58.34 39 GLN H N 1
ATOM 2622 C CA . GLN B 2 39 ? 29.886 -56.830 -19.866 1.00 59.04 39 GLN H CA 1
ATOM 2623 C C . GLN B 2 39 ? 30.347 -58.271 -19.666 1.00 65.80 39 GLN H C 1
ATOM 2624 O O . GLN B 2 39 ? 29.518 -59.183 -19.517 1.00 65.62 39 GLN H O 1
ATOM 2630 N N . SER B 2 40 ? 31.684 -58.468 -19.672 1.00 64.39 40 SER H N 1
ATOM 2631 C CA . SER B 2 40 ? 32.324 -59.770 -19.464 1.00 66.10 40 SER H CA 1
ATOM 2632 C C . SER B 2 40 ? 32.173 -60.185 -17.989 1.00 72.48 40 SER H C 1
ATOM 2633 O O . SER B 2 40 ? 32.165 -59.297 -17.138 1.00 71.34 40 SER H O 1
ATOM 2636 N N . PRO B 2 41 ? 32.038 -61.505 -17.659 1.00 72.89 41 PRO H N 1
ATOM 2637 C CA . PRO B 2 41 ? 31.832 -61.891 -16.249 1.00 74.64 41 PRO H CA 1
ATOM 2638 C C . PRO B 2 41 ? 32.878 -61.365 -15.272 1.00 80.67 41 PRO H C 1
ATOM 2639 O O . PRO B 2 41 ? 34.082 -61.509 -15.501 1.00 80.58 41 PRO H O 1
ATOM 2643 N N . GLY B 2 42 ? 32.387 -60.702 -14.223 1.00 78.27 42 GLY H N 1
ATOM 2644 C CA . GLY B 2 42 ? 33.201 -60.098 -13.171 1.00 79.76 42 GLY H CA 1
ATOM 2645 C C . GLY B 2 42 ? 33.892 -58.810 -13.573 1.00 82.72 42 GLY H C 1
ATOM 2646 O O . GLY B 2 42 ? 34.530 -58.162 -12.736 1.00 84.54 42 GLY H O 1
ATOM 2647 N N . LYS B 2 43 ? 33.765 -58.427 -14.851 1.00 76.14 43 LYS H N 1
ATOM 2648 C CA . LYS B 2 43 ? 34.395 -57.231 -15.399 1.00 74.73 43 LYS H CA 1
ATOM 2649 C C . LYS B 2 43 ? 33.450 -56.017 -15.504 1.00 75.79 43 LYS H C 1
ATOM 2650 O O . LYS B 2 43 ? 32.251 -56.103 -15.194 1.00 74.27 43 LYS H O 1
ATOM 2656 N N . SER B 2 44 ? 34.025 -54.889 -15.948 1.00 70.52 44 SER H N 1
ATOM 2657 C CA . SER B 2 44 ? 33.368 -53.610 -16.158 1.00 68.87 44 SER H CA 1
ATOM 2658 C C . SER B 2 44 ? 32.664 -53.576 -17.524 1.00 69.50 44 SER H C 1
ATOM 2659 O O . SER B 2 44 ? 32.816 -54.493 -18.329 1.00 69.47 44 SER H O 1
ATOM 2662 N N . LEU B 2 45 ? 31.900 -52.514 -17.773 1.00 63.80 45 LEU H N 1
ATOM 2663 C CA . LEU B 2 45 ? 31.143 -52.295 -19.001 1.00 61.96 45 LEU H CA 1
ATOM 2664 C C . LEU B 2 45 ? 32.029 -51.739 -20.113 1.00 65.38 45 LEU H C 1
ATOM 2665 O O . LEU B 2 45 ? 32.937 -50.949 -19.856 1.00 65.77 45 LEU H O 1
ATOM 2670 N N . GLU B 2 46 ? 31.746 -52.144 -21.355 1.00 60.31 46 GLU H N 1
ATOM 2671 C CA . GLU B 2 46 ? 32.458 -51.676 -22.541 1.00 59.53 46 GLU H CA 1
ATOM 2672 C C . GLU B 2 46 ? 31.441 -51.197 -23.538 1.00 61.61 46 GLU H C 1
ATOM 2673 O O . GLU B 2 46 ? 30.363 -51.764 -23.636 1.00 61.65 46 GLU H O 1
ATOM 2679 N N . TRP B 2 47 ? 31.787 -50.186 -24.304 1.00 57.48 47 TRP H N 1
ATOM 2680 C CA . TRP B 2 47 ? 30.886 -49.620 -25.290 1.00 56.53 47 TRP H CA 1
ATOM 2681 C C . TRP B 2 47 ? 31.179 -50.223 -26.653 1.00 59.83 47 TRP H C 1
ATOM 2682 O O . TRP B 2 47 ? 32.292 -50.120 -27.152 1.00 60.52 47 TRP H O 1
ATOM 2693 N N . ILE B 2 48 ? 30.186 -50.883 -27.230 1.00 55.74 48 ILE H N 1
ATOM 2694 C CA . ILE B 2 48 ? 30.290 -51.529 -28.538 1.00 55.43 48 ILE H CA 1
ATOM 2695 C C . ILE B 2 48 ? 30.064 -50.481 -29.622 1.00 59.36 48 ILE H C 1
ATOM 2696 O O . ILE B 2 48 ? 30.871 -50.362 -30.540 1.00 59.06 48 ILE H O 1
ATOM 2701 N N . GLY B 2 49 ? 28.951 -49.764 -29.521 1.00 55.94 49 GLY H N 1
ATOM 2702 C CA . GLY B 2 49 ? 28.609 -48.733 -30.488 1.00 57.57 49 GLY H CA 1
ATOM 2703 C C . GLY B 2 49 ? 27.248 -48.097 -30.313 1.00 62.14 49 GLY H C 1
ATOM 2704 O O . GLY B 2 49 ? 26.538 -48.389 -29.351 1.00 60.94 49 GLY H O 1
ATOM 2705 N N . ASP B 2 50 ? 26.902 -47.184 -31.235 1.00 60.53 50 ASP H N 1
ATOM 2706 C CA . ASP B 2 50 ? 25.621 -46.479 -31.262 1.00 60.69 50 ASP H CA 1
ATOM 2707 C C . ASP B 2 50 ? 24.959 -46.589 -32.631 1.00 65.06 50 ASP H C 1
ATOM 2708 O O . ASP B 2 50 ? 25.640 -46.632 -33.652 1.00 66.30 50 ASP H O 1
ATOM 2713 N N . PHE B 2 51 ? 23.632 -46.634 -32.643 1.00 60.44 51 PHE H N 1
ATOM 2714 C CA . PHE B 2 51 ? 22.845 -46.735 -33.855 1.00 61.60 51 PHE H CA 1
ATOM 2715 C C . PHE B 2 51 ? 21.764 -45.655 -33.885 1.00 65.83 51 PHE H C 1
ATOM 2716 O O . PHE B 2 51 ? 21.138 -45.370 -32.866 1.00 63.66 51 PHE H O 1
ATOM 2724 N N . ASN B 2 52 ? 21.560 -45.045 -35.056 1.00 65.33 52 ASN H N 1
ATOM 2725 C CA . ASN B 2 52 ? 20.557 -44.008 -35.242 1.00 66.59 52 ASN H CA 1
ATOM 2726 C C . ASN B 2 52 ? 19.363 -44.595 -35.995 1.00 74.33 52 ASN H C 1
ATOM 2727 O O . ASN B 2 52 ? 19.501 -44.909 -37.175 1.00 76.23 52 ASN H O 1
ATOM 2732 N N . PRO B 2 53 ? 18.194 -44.787 -35.344 1.00 72.11 53 PRO H N 1
ATOM 2733 C CA . PRO B 2 53 ? 17.056 -45.395 -36.053 1.00 74.47 53 PRO H CA 1
ATOM 2734 C C . PRO B 2 53 ? 16.472 -44.509 -37.153 1.00 82.07 53 PRO H C 1
ATOM 2735 O O . PRO B 2 53 ? 15.975 -45.047 -38.144 1.00 84.89 53 PRO H O 1
ATOM 2739 N N . ASN B 2 54 ? 16.547 -43.168 -36.998 1.00 77.72 54 ASN H N 1
ATOM 2740 C CA . ASN B 2 54 ? 16.050 -42.209 -37.990 1.00 79.82 54 ASN H CA 1
ATOM 2741 C C . ASN B 2 54 ? 16.928 -42.197 -39.243 1.00 85.90 54 ASN H C 1
ATOM 2742 O O . ASN B 2 54 ? 16.423 -42.461 -40.332 1.00 88.86 54 ASN H O 1
ATOM 2747 N N . SER B 2 55 ? 18.235 -41.893 -39.093 1.00 80.55 55 SER H N 1
ATOM 2748 C CA . SER B 2 55 ? 19.177 -41.836 -40.215 1.00 81.61 55 SER H CA 1
ATOM 2749 C C . SER B 2 55 ? 19.530 -43.212 -40.785 1.00 85.51 55 SER H C 1
ATOM 2750 O O . SER B 2 55 ? 19.706 -43.346 -41.995 1.00 87.84 55 SER H O 1
ATOM 2753 N N . GLY B 2 56 ? 19.660 -44.203 -39.909 1.00 79.43 56 GLY H N 1
ATOM 2754 C CA . GLY B 2 56 ? 20.052 -45.555 -40.286 1.00 79.19 56 GLY H CA 1
ATOM 2755 C C . GLY B 2 56 ? 21.546 -45.784 -40.142 1.00 81.92 56 GLY H C 1
ATOM 2756 O O . GLY B 2 56 ? 22.032 -46.902 -40.337 1.00 82.07 56 GLY H O 1
ATOM 2757 N N . GLY B 2 57 ? 22.268 -44.721 -39.803 1.00 77.13 57 GLY H N 1
ATOM 2758 C CA . GLY B 2 57 ? 23.711 -44.743 -39.621 1.00 75.67 57 GLY H CA 1
ATOM 2759 C C . GLY B 2 57 ? 24.131 -45.278 -38.273 1.00 75.62 57 GLY H C 1
ATOM 2760 O O . GLY B 2 57 ? 23.366 -45.237 -37.307 1.00 72.96 57 GLY H O 1
ATOM 2761 N N . SER B 2 58 ? 25.357 -45.792 -38.204 1.00 72.33 58 SER H N 1
ATOM 2762 C CA . SER B 2 58 ? 25.909 -46.345 -36.977 1.00 69.72 58 SER H CA 1
ATOM 2763 C C . SER B 2 58 ? 27.370 -45.972 -36.785 1.00 73.46 58 SER H C 1
ATOM 2764 O O . SER B 2 58 ? 28.071 -45.698 -37.754 1.00 76.14 58 SER H O 1
ATOM 2767 N N . ILE B 2 59 ? 27.808 -45.915 -35.521 1.00 66.86 59 ILE H N 1
ATOM 2768 C CA . ILE B 2 59 ? 29.186 -45.634 -35.142 1.00 66.14 59 ILE H CA 1
ATOM 2769 C C . ILE B 2 59 ? 29.647 -46.784 -34.277 1.00 67.05 59 ILE H C 1
ATOM 2770 O O . ILE B 2 59 ? 29.050 -47.047 -33.235 1.00 64.33 59 ILE H O 1
ATOM 2775 N N . TYR B 2 60 ? 30.699 -47.477 -34.717 1.00 64.65 60 TYR H N 1
ATOM 2776 C CA . TYR B 2 60 ? 31.242 -48.622 -33.996 1.00 63.64 60 TYR H CA 1
ATOM 2777 C C . TYR B 2 60 ? 32.561 -48.282 -33.337 1.00 67.26 60 TYR H C 1
ATOM 2778 O O . TYR B 2 60 ? 33.369 -47.541 -33.904 1.00 68.23 60 TYR H O 1
ATOM 2787 N N . ASN B 2 61 ? 32.793 -48.861 -32.151 1.00 61.75 61 ASN H N 1
ATOM 2788 C CA . ASN B 2 61 ? 34.051 -48.755 -31.434 1.00 61.32 61 ASN H CA 1
ATOM 2789 C C . ASN B 2 61 ? 35.003 -49.620 -32.262 1.00 66.26 61 ASN H C 1
ATOM 2790 O O . ASN B 2 61 ? 34.613 -50.705 -32.709 1.00 66.14 61 ASN H O 1
ATOM 2795 N N . GLN B 2 62 ? 36.217 -49.106 -32.509 1.00 63.84 62 GLN H N 1
ATOM 2796 C CA . GLN B 2 62 ? 37.283 -49.741 -33.287 1.00 66.21 62 GLN H CA 1
ATOM 2797 C C . GLN B 2 62 ? 37.537 -51.195 -32.858 1.00 70.87 62 GLN H C 1
ATOM 2798 O O . GLN B 2 62 ? 37.755 -52.053 -33.712 1.00 72.15 62 GLN H O 1
ATOM 2804 N N . LYS B 2 63 ? 37.446 -51.470 -31.544 1.00 66.18 63 LYS H N 1
ATOM 2805 C CA . LYS B 2 63 ? 37.623 -52.797 -30.952 1.00 65.87 63 LYS H CA 1
ATOM 2806 C C . LYS B 2 63 ? 36.622 -53.829 -31.499 1.00 69.51 63 LYS H C 1
ATOM 2807 O O . LYS B 2 63 ? 36.999 -54.980 -31.731 1.00 69.59 63 LYS H O 1
ATOM 2813 N N . PHE B 2 64 ? 35.358 -53.407 -31.702 1.00 65.19 64 PHE H N 1
ATOM 2814 C CA . PHE B 2 64 ? 34.242 -54.248 -32.143 1.00 64.97 64 PHE H CA 1
ATOM 2815 C C . PHE B 2 64 ? 33.788 -54.063 -33.604 1.00 72.75 64 PHE H C 1
ATOM 2816 O O . PHE B 2 64 ? 32.731 -54.587 -33.966 1.00 73.02 64 PHE H O 1
ATOM 2824 N N . LYS B 2 65 ? 34.558 -53.335 -34.436 1.00 71.68 65 LYS H N 1
ATOM 2825 C CA . LYS B 2 65 ? 34.177 -53.077 -35.835 1.00 72.91 65 LYS H CA 1
ATOM 2826 C C . LYS B 2 65 ? 33.976 -54.359 -36.660 1.00 78.09 65 LYS H C 1
ATOM 2827 O O . LYS B 2 65 ? 32.999 -54.451 -37.404 1.00 78.23 65 LYS H O 1
ATOM 2833 N N . ASP B 2 66 ? 34.859 -55.351 -36.493 1.00 75.72 66 ASP H N 1
ATOM 2834 C CA . ASP B 2 66 ? 34.785 -56.627 -37.213 1.00 77.08 66 ASP H CA 1
ATOM 2835 C C . ASP B 2 66 ? 33.822 -57.628 -36.559 1.00 78.08 66 ASP H C 1
ATOM 2836 O O . ASP B 2 66 ? 33.297 -58.508 -37.238 1.00 78.72 66 ASP H O 1
ATOM 2841 N N . LYS B 2 67 ? 33.585 -57.471 -35.250 1.00 71.22 67 LYS H N 1
ATOM 2842 C CA . LYS B 2 67 ? 32.713 -58.313 -34.436 1.00 68.65 67 LYS H CA 1
ATOM 2843 C C . LYS B 2 67 ? 31.220 -57.987 -34.557 1.00 70.14 67 LYS H C 1
ATOM 2844 O O . LYS B 2 67 ? 30.413 -58.901 -34.692 1.00 69.95 67 LYS H O 1
ATOM 2850 N N . ALA B 2 68 ? 30.848 -56.700 -34.460 1.00 65.64 68 ALA H N 1
ATOM 2851 C CA . ALA B 2 68 ? 29.441 -56.279 -34.424 1.00 64.32 68 ALA H CA 1
ATOM 2852 C C . ALA B 2 68 ? 28.866 -55.609 -35.678 1.00 69.45 68 ALA H C 1
ATOM 2853 O O . ALA B 2 68 ? 29.530 -54.812 -36.342 1.00 69.93 68 ALA H O 1
ATOM 2855 N N . THR B 2 69 ? 27.586 -55.927 -35.955 1.00 66.93 69 THR H N 1
ATOM 2856 C CA . THR B 2 69 ? 26.774 -55.333 -37.023 1.00 68.49 69 THR H CA 1
ATOM 2857 C C . THR B 2 69 ? 25.412 -54.944 -36.436 1.00 71.04 69 THR H C 1
ATOM 2858 O O . THR B 2 69 ? 24.735 -55.791 -35.850 1.00 70.55 69 THR H O 1
ATOM 2862 N N . PHE B 2 70 ? 25.035 -53.660 -36.558 1.00 66.66 70 PHE H N 1
ATOM 2863 C CA . PHE B 2 70 ? 23.764 -53.141 -36.048 1.00 65.21 70 PHE H CA 1
ATOM 2864 C C . PHE B 2 70 ? 22.751 -53.026 -37.159 1.00 71.75 70 PHE H C 1
ATOM 2865 O O . PHE B 2 70 ? 23.057 -52.472 -38.218 1.00 72.55 70 PHE H O 1
ATOM 2873 N N . THR B 2 71 ? 21.547 -53.571 -36.917 1.00 69.71 71 THR H N 1
ATOM 2874 C CA . THR B 2 71 ? 20.402 -53.529 -37.834 1.00 71.92 71 THR H CA 1
ATOM 2875 C C . THR B 2 71 ? 19.157 -53.014 -37.108 1.00 75.95 71 THR H C 1
ATOM 2876 O O . THR B 2 71 ? 19.132 -52.933 -35.873 1.00 73.59 71 THR H O 1
ATOM 2880 N N . VAL B 2 72 ? 18.135 -52.647 -37.883 1.00 74.34 72 VAL H N 1
ATOM 2881 C CA . VAL B 2 72 ? 16.903 -52.118 -37.330 1.00 73.61 72 VAL H CA 1
ATOM 2882 C C . VAL B 2 72 ? 15.670 -52.576 -38.109 1.00 79.92 72 VAL H C 1
ATOM 2883 O O . VAL B 2 72 ? 15.757 -52.881 -39.304 1.00 81.81 72 VAL H O 1
ATOM 2887 N N . ASP B 2 73 ? 14.538 -52.665 -37.409 1.00 75.84 73 ASP H N 1
ATOM 2888 C CA . ASP B 2 73 ? 13.247 -52.952 -38.012 1.00 78.18 73 ASP H CA 1
ATOM 2889 C C . ASP B 2 73 ? 12.368 -51.844 -37.517 1.00 79.89 73 ASP H C 1
ATOM 2890 O O . ASP B 2 73 ? 11.911 -51.867 -36.374 1.00 77.58 73 ASP H O 1
ATOM 2895 N N . LYS B 2 74 ? 12.246 -50.809 -38.348 1.00 77.73 74 LYS H N 1
ATOM 2896 C CA . LYS B 2 74 ? 11.508 -49.585 -38.046 1.00 77.79 74 LYS H CA 1
ATOM 2897 C C . LYS B 2 74 ? 10.043 -49.802 -37.695 1.00 83.67 74 LYS H C 1
ATOM 2898 O O . LYS B 2 74 ? 9.550 -49.149 -36.776 1.00 82.66 74 LYS H O 1
ATOM 2904 N N . SER B 2 75 ? 9.362 -50.719 -38.414 1.00 82.98 75 SER H N 1
ATOM 2905 C CA . SER B 2 75 ? 7.945 -51.038 -38.229 1.00 85.43 75 SER H CA 1
ATOM 2906 C C . SER B 2 75 ? 7.631 -51.582 -36.842 1.00 86.40 75 SER H C 1
ATOM 2907 O O . SER B 2 75 ? 6.631 -51.187 -36.239 1.00 86.44 75 SER H O 1
ATOM 2910 N N . SER B 2 76 ? 8.502 -52.453 -36.319 1.00 79.88 76 SER H N 1
ATOM 2911 C CA . SER B 2 76 ? 8.265 -53.074 -35.019 1.00 78.23 76 SER H CA 1
ATOM 2912 C C . SER B 2 76 ? 9.140 -52.481 -33.908 1.00 76.54 76 SER H C 1
ATOM 2913 O O . SER B 2 76 ? 9.318 -53.096 -32.855 1.00 74.55 76 SER H O 1
ATOM 2916 N N . SER B 2 77 ? 9.665 -51.259 -34.142 1.00 71.58 77 SER H N 1
ATOM 2917 C CA . SER B 2 77 ? 10.532 -50.545 -33.196 1.00 67.74 77 SER H CA 1
ATOM 2918 C C . SER B 2 77 ? 11.569 -51.467 -32.513 1.00 67.80 77 SER H C 1
ATOM 2919 O O . SER B 2 77 ? 11.671 -51.491 -31.284 1.00 65.08 77 SER H O 1
ATOM 2922 N N . THR B 2 78 ? 12.297 -52.258 -33.317 1.00 64.92 78 THR H N 1
ATOM 2923 C CA . THR B 2 78 ? 13.308 -53.179 -32.800 1.00 63.86 78 THR H CA 1
ATOM 2924 C C . THR B 2 78 ? 14.698 -52.898 -33.333 1.00 66.48 78 THR H C 1
ATOM 2925 O O . THR B 2 78 ? 14.870 -52.661 -34.531 1.00 66.70 78 THR H O 1
ATOM 2929 N N . ALA B 2 79 ? 15.687 -52.956 -32.433 1.00 61.57 79 ALA H N 1
ATOM 2930 C CA . ALA B 2 79 ? 17.106 -52.825 -32.740 1.00 60.76 79 ALA H CA 1
ATOM 2931 C C . ALA B 2 79 ? 17.720 -54.224 -32.659 1.00 64.76 79 ALA H C 1
ATOM 2932 O O . ALA B 2 79 ? 17.276 -55.045 -31.848 1.00 64.33 79 ALA H O 1
ATOM 2934 N N . TYR B 2 80 ? 18.706 -54.513 -33.522 1.00 61.41 80 TYR H N 1
ATOM 2935 C CA . TYR B 2 80 ? 19.371 -55.819 -33.542 1.00 61.18 80 TYR H CA 1
ATOM 2936 C C . TYR B 2 80 ? 20.886 -55.664 -33.513 1.00 63.71 80 TYR H C 1
ATOM 2937 O O . TYR B 2 80 ? 21.421 -54.706 -34.072 1.00 62.57 80 TYR H O 1
ATOM 2946 N N . MET B 2 81 ? 21.577 -56.629 -32.893 1.00 59.76 81 MET H N 1
ATOM 2947 C CA . MET B 2 81 ? 23.030 -56.647 -32.871 1.00 58.50 81 MET H CA 1
ATOM 2948 C C . MET B 2 81 ? 23.497 -58.044 -33.162 1.00 64.49 81 MET H C 1
ATOM 2949 O O . MET B 2 81 ? 23.251 -58.953 -32.376 1.00 64.09 81 MET H O 1
ATOM 2954 N N . GLU B 2 82 ? 24.166 -58.210 -34.302 1.00 63.60 82 GLU H N 1
ATOM 2955 C CA . GLU B 2 82 ? 24.710 -59.487 -34.722 1.00 65.24 82 GLU H CA 1
ATOM 2956 C C . GLU B 2 82 ? 26.179 -59.557 -34.349 1.00 68.18 82 GLU H C 1
ATOM 2957 O O . GLU B 2 82 ? 26.931 -58.624 -34.637 1.00 67.54 82 GLU H O 1
ATOM 2963 N N . LEU B 2 83 ? 26.573 -60.658 -33.688 1.00 64.74 83 LEU H N 1
ATOM 2964 C CA . LEU B 2 83 ? 27.954 -60.944 -33.288 1.00 64.57 83 LEU H CA 1
ATOM 2965 C C . LEU B 2 83 ? 28.432 -62.122 -34.129 1.00 70.84 83 LEU H C 1
ATOM 2966 O O . LEU B 2 83 ? 27.807 -63.177 -34.102 1.00 71.19 83 LEU H O 1
ATOM 2971 N N . ARG B 2 84 ? 29.517 -61.935 -34.894 1.00 69.82 84 ARG H N 1
ATOM 2972 C CA . ARG B 2 84 ? 30.069 -62.960 -35.790 1.00 72.85 84 ARG H CA 1
ATOM 2973 C C . ARG B 2 84 ? 31.401 -63.541 -35.301 1.00 78.50 84 ARG H C 1
ATOM 2974 O O . ARG B 2 84 ? 32.105 -62.889 -34.529 1.00 76.49 84 ARG H O 1
ATOM 2982 N N . SER B 2 85 ? 31.747 -64.758 -35.789 1.00 78.72 85 SER H N 1
ATOM 2983 C CA . SER B 2 85 ? 32.987 -65.496 -35.499 1.00 80.46 85 SER H CA 1
ATOM 2984 C C . SER B 2 85 ? 33.306 -65.498 -33.999 1.00 81.23 85 SER H C 1
ATOM 2985 O O . SER B 2 85 ? 34.326 -64.958 -33.556 1.00 81.08 85 SER H O 1
ATOM 2988 N N . LEU B 2 86 ? 32.393 -66.078 -33.222 1.00 74.74 86 LEU H N 1
ATOM 2989 C CA . LEU B 2 86 ? 32.471 -66.098 -31.770 1.00 72.21 86 LEU H CA 1
ATOM 2990 C C . LEU B 2 86 ? 33.577 -66.975 -31.215 1.00 77.54 86 LEU H C 1
ATOM 2991 O O . LEU B 2 86 ? 33.905 -68.022 -31.766 1.00 79.52 86 LEU H O 1
ATOM 2996 N N . THR B 2 87 ? 34.202 -66.479 -30.147 1.00 72.80 87 THR H N 1
ATOM 2997 C CA . THR B 2 87 ? 35.304 -67.126 -29.429 1.00 73.30 87 THR H CA 1
ATOM 2998 C C . THR B 2 87 ? 34.918 -67.133 -27.950 1.00 75.44 87 THR H C 1
ATOM 2999 O O . THR B 2 87 ? 33.912 -66.537 -27.588 1.00 73.91 87 THR H O 1
ATOM 3003 N N . PHE B 2 88 ? 35.745 -67.728 -27.088 1.00 72.57 88 PHE H N 1
ATOM 3004 C CA . PHE B 2 88 ? 35.507 -67.771 -25.646 1.00 71.36 88 PHE H CA 1
ATOM 3005 C C . PHE B 2 88 ? 35.544 -66.381 -24.988 1.00 75.74 88 PHE H C 1
ATOM 3006 O O . PHE B 2 88 ? 34.920 -66.200 -23.942 1.00 75.43 88 PHE H O 1
ATOM 3014 N N . GLU B 2 89 ? 36.228 -65.395 -25.632 1.00 72.25 89 GLU H N 1
ATOM 3015 C CA . GLU B 2 89 ? 36.347 -63.991 -25.205 1.00 70.75 89 GLU H CA 1
ATOM 3016 C C . GLU B 2 89 ? 35.002 -63.255 -25.269 1.00 72.81 89 GLU H C 1
ATOM 3017 O O . GLU B 2 89 ? 34.798 -62.269 -24.552 1.00 70.34 89 GLU H O 1
ATOM 3023 N N . ASP B 2 90 ? 34.091 -63.733 -26.146 1.00 69.61 90 ASP H N 1
ATOM 3024 C CA . ASP B 2 90 ? 32.781 -63.130 -26.395 1.00 66.77 90 ASP H CA 1
ATOM 3025 C C . ASP B 2 90 ? 31.690 -63.573 -25.428 1.00 67.80 90 ASP H C 1
ATOM 3026 O O . ASP B 2 90 ? 30.535 -63.177 -25.588 1.00 65.26 90 ASP H O 1
ATOM 3031 N N . THR B 2 91 ? 32.052 -64.360 -24.404 1.00 65.09 91 THR H N 1
ATOM 3032 C CA . THR B 2 91 ? 31.104 -64.778 -23.379 1.00 64.31 91 THR H CA 1
ATOM 3033 C C . THR B 2 91 ? 30.871 -63.574 -22.469 1.00 65.82 91 THR H C 1
ATOM 3034 O O . THR B 2 91 ? 31.764 -63.165 -21.734 1.00 65.51 91 THR H O 1
ATOM 3038 N N . ALA B 2 92 ? 29.697 -62.963 -22.592 1.00 60.96 92 ALA H N 1
ATOM 3039 C CA . ALA B 2 92 ? 29.337 -61.767 -21.839 1.00 60.15 92 ALA H CA 1
ATOM 3040 C C . ALA B 2 92 ? 27.820 -61.555 -21.800 1.00 62.84 92 ALA H C 1
ATOM 3041 O O . ALA B 2 92 ? 27.080 -62.229 -22.514 1.00 62.13 92 ALA H O 1
ATOM 3043 N N . VAL B 2 93 ? 27.378 -60.587 -20.979 1.00 59.17 93 VAL H N 1
ATOM 3044 C CA . VAL B 2 93 ? 25.993 -60.127 -20.905 1.00 58.75 93 VAL H CA 1
ATOM 3045 C C . VAL B 2 93 ? 26.002 -58.883 -21.795 1.00 60.16 93 VAL H C 1
ATOM 3046 O O . VAL B 2 93 ? 26.793 -57.969 -21.567 1.00 58.52 93 VAL H O 1
ATOM 3050 N N . TYR B 2 94 ? 25.193 -58.897 -22.853 1.00 56.80 94 TYR H N 1
ATOM 3051 C CA . TYR B 2 94 ? 25.103 -57.794 -23.803 1.00 55.67 94 TYR H CA 1
ATOM 3052 C C . TYR B 2 94 ? 23.843 -57.005 -23.543 1.00 59.46 94 TYR H C 1
ATOM 3053 O O . TYR B 2 94 ? 22.766 -57.584 -23.389 1.00 60.25 94 TYR H O 1
ATOM 3062 N N . TYR B 2 95 ? 23.989 -55.679 -23.440 1.00 55.52 95 TYR H N 1
ATOM 3063 C CA . TYR B 2 95 ? 22.896 -54.735 -23.166 1.00 53.98 95 TYR H CA 1
ATOM 3064 C C . TYR B 2 95 ? 22.607 -53.824 -24.318 1.00 57.38 95 TYR H C 1
ATOM 3065 O O . TYR B 2 95 ? 23.490 -53.504 -25.119 1.00 55.26 95 TYR H O 1
ATOM 3074 N N . CYS B 2 96 ? 21.360 -53.355 -24.350 1.00 56.65 96 CYS H N 1
ATOM 3075 C CA . CYS B 2 96 ? 20.866 -52.308 -25.224 1.00 57.09 96 CYS H CA 1
ATOM 3076 C C . CYS B 2 96 ? 20.538 -51.160 -24.281 1.00 58.69 96 CYS H C 1
ATOM 3077 O O . CYS B 2 96 ? 19.994 -51.381 -23.203 1.00 57.18 96 CYS H O 1
ATOM 3080 N N . ALA B 2 97 ? 20.986 -49.963 -24.610 1.00 55.77 97 ALA H N 1
ATOM 3081 C CA . ALA B 2 97 ? 20.758 -48.804 -23.760 1.00 55.62 97 ALA H CA 1
ATOM 3082 C C . ALA B 2 97 ? 20.330 -47.643 -24.622 1.00 59.45 97 ALA H C 1
ATOM 3083 O O . ALA B 2 97 ? 20.948 -47.390 -25.657 1.00 59.51 97 ALA H O 1
ATOM 3085 N N . ARG B 2 98 ? 19.284 -46.929 -24.206 1.00 55.20 98 ARG H N 1
ATOM 3086 C CA . ARG B 2 98 ? 18.775 -45.807 -24.993 1.00 54.80 98 ARG H CA 1
ATOM 3087 C C . ARG B 2 98 ? 19.309 -44.427 -24.562 1.00 57.10 98 ARG H C 1
ATOM 3088 O O . ARG B 2 98 ? 19.353 -44.116 -23.368 1.00 55.62 98 ARG H O 1
ATOM 3096 N N . GLU B 2 99 ? 19.688 -43.606 -25.557 1.00 54.10 99 GLU H N 1
ATOM 3097 C CA . GLU B 2 99 ? 20.162 -42.226 -25.374 1.00 54.62 99 GLU H CA 1
ATOM 3098 C C . GLU B 2 99 ? 18.959 -41.273 -25.211 1.00 58.92 99 GLU H C 1
ATOM 3099 O O . GLU B 2 99 ? 17.842 -41.620 -25.565 1.00 58.40 99 GLU H O 1
ATOM 3105 N N . THR B 2 100 ? 19.200 -40.063 -24.711 1.00 56.86 100 THR H N 1
ATOM 3106 C CA . THR B 2 100 ? 18.187 -39.013 -24.587 1.00 57.27 100 THR H CA 1
ATOM 3107 C C . THR B 2 100 ? 18.828 -37.703 -25.012 1.00 61.25 100 THR H C 1
ATOM 3108 O O . THR B 2 100 ? 19.083 -36.830 -24.181 1.00 63.08 100 THR H O 1
ATOM 3112 N N . GLY B 2 101 ? 19.111 -37.580 -26.302 1.00 56.78 101 GLY H N 1
ATOM 3113 C CA . GLY B 2 101 ? 19.768 -36.392 -26.841 1.00 57.48 101 GLY H CA 1
ATOM 3114 C C . GLY B 2 101 ? 21.275 -36.516 -26.840 1.00 59.60 101 GLY H C 1
ATOM 3115 O O . GLY B 2 101 ? 21.893 -36.349 -27.888 1.00 59.33 101 GLY H O 1
ATOM 3116 N N . THR B 2 102 ? 21.869 -36.784 -25.656 1.00 54.86 102 THR H N 1
ATOM 3117 C CA . THR B 2 102 ? 23.298 -37.069 -25.446 1.00 53.80 102 THR H CA 1
ATOM 3118 C C . THR B 2 102 ? 23.401 -38.495 -24.901 1.00 58.84 102 THR H C 1
ATOM 3119 O O . THR B 2 102 ? 22.446 -38.997 -24.310 1.00 58.95 102 THR H O 1
ATOM 3123 N N . ALA B 2 103 ? 24.542 -39.145 -25.106 1.00 55.27 103 ALA H N 1
ATOM 3124 C CA . ALA B 2 103 ? 24.758 -40.540 -24.773 1.00 54.57 103 ALA H CA 1
ATOM 3125 C C . ALA B 2 103 ? 24.886 -40.903 -23.273 1.00 58.33 103 ALA H C 1
ATOM 3126 O O . ALA B 2 103 ? 25.809 -41.613 -22.878 1.00 58.03 103 ALA H O 1
ATOM 3128 N N . TRP B 2 104 ? 23.934 -40.459 -22.455 1.00 54.96 104 TRP H N 1
ATOM 3129 C CA . TRP B 2 104 ? 23.823 -40.890 -21.061 1.00 54.77 104 TRP H CA 1
ATOM 3130 C C . TRP B 2 104 ? 22.597 -41.797 -21.119 1.00 57.70 104 TRP H C 1
ATOM 3131 O O . TRP B 2 104 ? 21.696 -41.535 -21.912 1.00 57.18 104 TRP H O 1
ATOM 3142 N N . PHE B 2 105 ? 22.602 -42.912 -20.391 1.00 54.38 105 PHE H N 1
ATOM 3143 C CA . PHE B 2 105 ? 21.573 -43.930 -20.530 1.00 53.40 105 PHE H CA 1
ATOM 3144 C C . PHE B 2 105 ? 20.614 -44.060 -19.363 1.00 59.84 105 PHE H C 1
ATOM 3145 O O . PHE B 2 105 ? 20.959 -44.600 -18.309 1.00 60.74 105 PHE H O 1
ATOM 3153 N N . ALA B 2 106 ? 19.379 -43.617 -19.591 1.00 57.62 106 ALA H N 1
ATOM 3154 C CA . ALA B 2 106 ? 18.291 -43.671 -18.619 1.00 58.86 106 ALA H CA 1
ATOM 3155 C C . ALA B 2 106 ? 17.627 -45.026 -18.680 1.00 62.37 106 ALA H C 1
ATOM 3156 O O . ALA B 2 106 ? 17.268 -45.574 -17.643 1.00 63.07 106 ALA H O 1
ATOM 3158 N N . TYR B 2 107 ? 17.483 -45.576 -19.898 1.00 58.20 107 TYR H N 1
ATOM 3159 C CA . TYR B 2 107 ? 16.827 -46.859 -20.118 1.00 58.49 107 TYR H CA 1
ATOM 3160 C C . TYR B 2 107 ? 17.772 -47.938 -20.634 1.00 62.09 107 TYR H C 1
ATOM 3161 O O . TYR B 2 107 ? 18.551 -47.704 -21.556 1.00 61.21 107 TYR H O 1
ATOM 3170 N N . TRP B 2 108 ? 17.694 -49.125 -20.022 1.00 59.30 108 TRP H N 1
ATOM 3171 C CA . TRP B 2 108 ? 18.518 -50.291 -20.345 1.00 57.97 108 TRP H CA 1
ATOM 3172 C C . TRP B 2 108 ? 17.666 -51.533 -20.460 1.00 61.38 108 TRP H C 1
ATOM 3173 O O . TRP B 2 108 ? 16.749 -51.724 -19.664 1.00 62.39 108 TRP H O 1
ATOM 3184 N N . GLY B 2 109 ? 18.049 -52.431 -21.361 1.00 56.38 109 GLY H N 1
ATOM 3185 C CA . GLY B 2 109 ? 17.389 -53.716 -21.481 1.00 56.57 109 GLY H CA 1
ATOM 3186 C C . GLY B 2 109 ? 17.853 -54.570 -20.327 1.00 60.02 109 GLY H C 1
ATOM 3187 O O . GLY B 2 109 ? 18.823 -54.209 -19.649 1.00 60.02 109 GLY H O 1
ATOM 3188 N N . GLN B 2 110 ? 17.197 -55.711 -20.107 1.00 55.59 110 GLN H N 1
ATOM 3189 C CA . GLN B 2 110 ? 17.545 -56.601 -19.003 1.00 55.87 110 GLN H CA 1
ATOM 3190 C C . GLN B 2 110 ? 18.894 -57.341 -19.198 1.00 59.37 110 GLN H C 1
ATOM 3191 O O . GLN B 2 110 ? 19.425 -57.890 -18.230 1.00 59.42 110 GLN H O 1
ATOM 3197 N N . GLY B 2 111 ? 19.413 -57.337 -20.432 1.00 54.89 111 GLY H N 1
ATOM 3198 C CA . GLY B 2 111 ? 20.651 -58.006 -20.811 1.00 54.47 111 GLY H CA 1
ATOM 3199 C C . GLY B 2 111 ? 20.426 -59.397 -21.367 1.00 60.45 111 GLY H C 1
ATOM 3200 O O . GLY B 2 111 ? 19.556 -60.120 -20.882 1.00 62.05 111 GLY H O 1
ATOM 3201 N N . THR B 2 112 ? 21.209 -59.774 -22.394 1.00 56.24 112 THR H N 1
ATOM 3202 C CA . THR B 2 112 ? 21.199 -61.102 -23.024 1.00 56.56 112 THR H CA 1
ATOM 3203 C C . THR B 2 112 ? 22.550 -61.753 -22.739 1.00 60.00 112 THR H C 1
ATOM 3204 O O . THR B 2 112 ? 23.579 -61.190 -23.119 1.00 57.64 112 THR H O 1
ATOM 3208 N N . LEU B 2 113 ? 22.554 -62.922 -22.072 1.00 59.03 113 LEU H N 1
ATOM 3209 C CA . LEU B 2 113 ? 23.787 -63.655 -21.777 1.00 58.92 113 LEU H CA 1
ATOM 3210 C C . LEU B 2 113 ? 24.163 -64.517 -22.954 1.00 62.84 113 LEU H C 1
ATOM 3211 O O . LEU B 2 113 ? 23.371 -65.341 -23.385 1.00 63.80 113 LEU H O 1
ATOM 3216 N N . VAL B 2 114 ? 25.380 -64.332 -23.463 1.00 59.11 114 VAL H N 1
ATOM 3217 C CA . VAL B 2 114 ? 25.916 -65.147 -24.550 1.00 59.54 114 VAL H CA 1
ATOM 3218 C C . VAL B 2 114 ? 27.040 -66.019 -23.979 1.00 64.53 114 VAL H C 1
ATOM 3219 O O . VAL B 2 114 ? 28.005 -65.496 -23.444 1.00 62.73 114 VAL H O 1
ATOM 3223 N N . THR B 2 115 ? 26.867 -67.346 -24.028 1.00 64.51 115 THR H N 1
ATOM 3224 C CA . THR B 2 115 ? 27.844 -68.326 -23.555 1.00 65.34 115 THR H CA 1
ATOM 3225 C C . THR B 2 115 ? 28.373 -69.061 -24.773 1.00 69.90 115 THR H C 1
ATOM 3226 O O . THR B 2 115 ? 27.604 -69.630 -25.551 1.00 70.74 115 THR H O 1
ATOM 3230 N N . VAL B 2 116 ? 29.684 -69.013 -24.948 1.00 66.67 116 VAL H N 1
ATOM 3231 C CA . VAL B 2 116 ? 30.381 -69.707 -26.018 1.00 68.30 116 VAL H CA 1
ATOM 3232 C C . VAL B 2 116 ? 30.934 -70.974 -25.379 1.00 75.94 116 VAL H C 1
ATOM 3233 O O . VAL B 2 116 ? 31.699 -70.901 -24.415 1.00 76.17 116 VAL H O 1
ATOM 3237 N N . SER B 2 117 ? 30.473 -72.129 -25.866 1.00 74.66 117 SER H N 1
ATOM 3238 C CA . SER B 2 117 ? 30.863 -73.426 -25.352 1.00 77.04 117 SER H CA 1
ATOM 3239 C C . SER B 2 117 ? 30.891 -74.429 -26.480 1.00 81.48 117 SER H C 1
ATOM 3240 O O . SER B 2 117 ? 30.007 -74.428 -27.336 1.00 81.19 117 SER H O 1
ATOM 3243 N N . ALA B 2 118 ? 31.923 -75.272 -26.484 1.00 78.78 118 ALA H N 1
ATOM 3244 C CA . ALA B 2 118 ? 32.118 -76.333 -27.462 1.00 80.53 118 ALA H CA 1
ATOM 3245 C C . ALA B 2 118 ? 31.721 -77.667 -26.838 1.00 85.18 118 ALA H C 1
ATOM 3246 O O . ALA B 2 118 ? 31.709 -78.698 -27.519 1.00 88.05 118 ALA H O 1
ATOM 3248 N N . ALA B 2 119 ? 31.377 -77.629 -25.535 1.00 79.17 119 ALA H N 1
ATOM 3249 C CA . ALA B 2 119 ? 30.960 -78.761 -24.712 1.00 89.39 119 ALA H CA 1
ATOM 3250 C C . ALA B 2 119 ? 29.642 -79.375 -25.190 1.00 130.59 119 ALA H C 1
ATOM 3251 O O . ALA B 2 119 ? 29.389 -80.559 -24.965 1.00 105.90 119 ALA H O 1
ATOM 3253 N N . ASP C 3 1 ? 41.264 -42.130 -27.846 1.00 74.91 1 ASP L N 1
ATOM 3254 C CA . ASP C 3 1 ? 40.259 -42.589 -26.889 1.00 72.54 1 ASP L CA 1
ATOM 3255 C C . ASP C 3 1 ? 40.538 -42.031 -25.480 1.00 74.30 1 ASP L C 1
ATOM 3256 O O . ASP C 3 1 ? 41.692 -41.985 -25.056 1.00 74.64 1 ASP L O 1
ATOM 3261 N N . ILE C 3 2 ? 39.475 -41.626 -24.756 1.00 67.77 2 ILE L N 1
ATOM 3262 C CA . ILE C 3 2 ? 39.553 -41.098 -23.385 1.00 65.84 2 ILE L CA 1
ATOM 3263 C C . ILE C 3 2 ? 39.541 -42.281 -22.401 1.00 67.89 2 ILE L C 1
ATOM 3264 O O . ILE C 3 2 ? 38.677 -43.143 -22.501 1.00 66.01 2 ILE L O 1
ATOM 3269 N N . GLN C 3 3 ? 40.482 -42.313 -21.450 1.00 64.49 3 GLN L N 1
ATOM 3270 C CA . GLN C 3 3 ? 40.540 -43.367 -20.436 1.00 63.76 3 GLN L CA 1
ATOM 3271 C C . GLN C 3 3 ? 39.894 -42.842 -19.158 1.00 66.06 3 GLN L C 1
ATOM 3272 O O . GLN C 3 3 ? 40.104 -41.683 -18.788 1.00 65.95 3 GLN L O 1
ATOM 3278 N N . MET C 3 4 ? 39.091 -43.684 -18.499 1.00 61.36 4 MET L N 1
ATOM 3279 C CA . MET C 3 4 ? 38.403 -43.327 -17.261 1.00 59.84 4 MET L CA 1
ATOM 3280 C C . MET C 3 4 ? 38.985 -44.131 -16.112 1.00 65.07 4 MET L C 1
ATOM 3281 O O . MET C 3 4 ? 38.921 -45.366 -16.118 1.00 65.28 4 MET L O 1
ATOM 3286 N N . THR C 3 5 ? 39.596 -43.430 -15.148 1.00 61.86 5 THR L N 1
ATOM 3287 C CA . THR C 3 5 ? 40.207 -44.056 -13.982 1.00 62.11 5 THR L CA 1
ATOM 3288 C C . THR C 3 5 ? 39.347 -43.806 -12.761 1.00 64.23 5 THR L C 1
ATOM 3289 O O . THR C 3 5 ? 39.296 -42.687 -12.254 1.00 63.24 5 THR L O 1
ATOM 3293 N N . GLN C 3 6 ? 38.677 -44.866 -12.295 1.00 59.88 6 GLN L N 1
ATOM 3294 C CA . GLN C 3 6 ? 37.796 -44.851 -11.132 1.00 59.32 6 GLN L CA 1
ATOM 3295 C C . GLN C 3 6 ? 38.537 -45.374 -9.903 1.00 63.59 6 GLN L C 1
ATOM 3296 O O . GLN C 3 6 ? 39.238 -46.375 -9.996 1.00 63.84 6 GLN L O 1
ATOM 3302 N N . SER C 3 7 ? 38.367 -44.706 -8.759 1.00 59.95 7 SER L N 1
ATOM 3303 C CA . SER C 3 7 ? 39.021 -45.044 -7.495 1.00 60.49 7 SER L CA 1
ATOM 3304 C C . SER C 3 7 ? 38.081 -44.766 -6.297 1.00 64.34 7 SER L C 1
ATOM 3305 O O . SER C 3 7 ? 37.385 -43.760 -6.313 1.00 63.35 7 SER L O 1
ATOM 3308 N N . PRO C 3 8 ? 38.044 -45.610 -5.246 1.00 62.03 8 PRO L N 1
ATOM 3309 C CA . PRO C 3 8 ? 38.766 -46.884 -5.084 1.00 62.35 8 PRO L CA 1
ATOM 3310 C C . PRO C 3 8 ? 38.137 -47.983 -5.947 1.00 66.82 8 PRO L C 1
ATOM 3311 O O . PRO C 3 8 ? 37.033 -47.798 -6.450 1.00 66.36 8 PRO L O 1
ATOM 3315 N N . ALA C 3 9 ? 38.835 -49.110 -6.135 1.00 63.76 9 ALA L N 1
ATOM 3316 C CA . ALA C 3 9 ? 38.322 -50.227 -6.933 1.00 63.50 9 ALA L CA 1
ATOM 3317 C C . ALA C 3 9 ? 37.219 -50.974 -6.179 1.00 67.13 9 ALA L C 1
ATOM 3318 O O . ALA C 3 9 ? 36.325 -51.562 -6.795 1.00 65.93 9 ALA L O 1
ATOM 3320 N N . SER C 3 10 ? 37.316 -50.979 -4.842 1.00 64.33 10 SER L N 1
ATOM 3321 C CA . SER C 3 10 ? 36.366 -51.611 -3.933 1.00 64.32 10 SER L CA 1
ATOM 3322 C C . SER C 3 10 ? 36.460 -50.960 -2.564 1.00 67.66 10 SER L C 1
ATOM 3323 O O . SER C 3 10 ? 37.510 -50.423 -2.211 1.00 66.79 10 SER L O 1
ATOM 3326 N N . LEU C 3 11 ? 35.362 -51.012 -1.797 1.00 64.43 11 LEU L N 1
ATOM 3327 C CA . LEU C 3 11 ? 35.277 -50.485 -0.441 1.00 65.23 11 LEU L CA 1
ATOM 3328 C C . LEU C 3 11 ? 34.090 -51.054 0.320 1.00 70.44 11 LEU L C 1
ATOM 3329 O O . LEU C 3 11 ? 33.089 -51.442 -0.285 1.00 70.07 11 LEU L O 1
ATOM 3334 N N . SER C 3 12 ? 34.225 -51.132 1.647 1.00 68.39 12 SER L N 1
ATOM 3335 C CA . SER C 3 12 ? 33.179 -51.610 2.539 1.00 69.05 12 SER L CA 1
ATOM 3336 C C . SER C 3 12 ? 32.961 -50.576 3.626 1.00 72.35 12 SER L C 1
ATOM 3337 O O . SER C 3 12 ? 33.919 -50.146 4.271 1.00 72.20 12 SER L O 1
ATOM 3340 N N . ALA C 3 13 ? 31.709 -50.141 3.795 1.00 68.26 13 ALA L N 1
ATOM 3341 C CA . ALA C 3 13 ? 31.360 -49.127 4.782 1.00 68.08 13 ALA L CA 1
ATOM 3342 C C . ALA C 3 13 ? 30.111 -49.516 5.555 1.00 71.07 13 ALA L C 1
ATOM 3343 O O . ALA C 3 13 ? 29.399 -50.425 5.149 1.00 69.85 13 ALA L O 1
ATOM 3345 N N . SER C 3 14 ? 29.872 -48.857 6.690 1.00 68.59 14 SER L N 1
ATOM 3346 C CA . SER C 3 14 ? 28.714 -49.118 7.537 1.00 69.75 14 SER L CA 1
ATOM 3347 C C . SER C 3 14 ? 27.530 -48.233 7.146 1.00 73.08 14 SER L C 1
ATOM 3348 O O . SER C 3 14 ? 27.723 -47.193 6.513 1.00 71.89 14 SER L O 1
ATOM 3351 N N . VAL C 3 15 ? 26.303 -48.656 7.526 1.00 69.42 15 VAL L N 1
ATOM 3352 C CA . VAL C 3 15 ? 25.055 -47.923 7.298 1.00 68.57 15 VAL L CA 1
ATOM 3353 C C . VAL C 3 15 ? 25.152 -46.575 8.030 1.00 72.45 15 VAL L C 1
ATOM 3354 O O . VAL C 3 15 ? 25.667 -46.516 9.147 1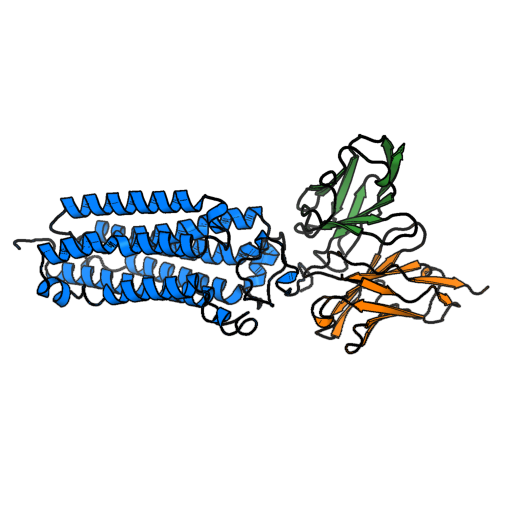.00 73.09 15 VAL L O 1
ATOM 3358 N N . GLY C 3 16 ? 24.704 -45.514 7.370 1.00 68.01 16 GLY L N 1
ATOM 3359 C CA . GLY C 3 16 ? 24.700 -44.164 7.921 1.00 68.44 16 GLY L CA 1
ATOM 3360 C C . GLY C 3 16 ? 25.924 -43.335 7.605 1.00 70.01 16 GLY L C 1
ATOM 3361 O O . GLY C 3 16 ? 25.919 -42.127 7.836 1.00 69.28 16 GLY L O 1
ATOM 3362 N N . GLU C 3 17 ? 26.970 -43.971 7.061 1.00 65.68 17 GLU L N 1
ATOM 3363 C CA . GLU C 3 17 ? 28.235 -43.326 6.706 1.00 64.68 17 GLU L CA 1
ATOM 3364 C C . GLU C 3 17 ? 28.222 -42.691 5.312 1.00 67.92 17 GLU L C 1
ATOM 3365 O O . GLU C 3 17 ? 27.321 -42.947 4.517 1.00 66.69 17 GLU L O 1
ATOM 3371 N N . THR C 3 18 ? 29.239 -41.862 5.028 1.00 65.48 18 THR L N 1
ATOM 3372 C CA . THR C 3 18 ? 29.432 -41.174 3.753 1.00 64.77 18 THR L CA 1
ATOM 3373 C C . THR C 3 18 ? 30.581 -41.835 2.985 1.00 69.92 18 THR L C 1
ATOM 3374 O O . THR C 3 18 ? 31.614 -42.164 3.579 1.00 69.91 18 THR L O 1
ATOM 3378 N N . VAL C 3 19 ? 30.389 -42.045 1.672 1.00 66.44 19 VAL L N 1
ATOM 3379 C CA . VAL C 3 19 ? 31.411 -42.603 0.785 1.00 65.50 19 VAL L CA 1
ATOM 3380 C C . VAL C 3 19 ? 31.608 -41.700 -0.420 1.00 68.16 19 VAL L C 1
ATOM 3381 O O . VAL C 3 19 ? 30.658 -41.056 -0.865 1.00 68.16 19 VAL L O 1
ATOM 3385 N N . THR C 3 20 ? 32.843 -41.640 -0.928 1.00 63.57 20 THR L N 1
ATOM 3386 C CA . THR C 3 20 ? 33.213 -40.830 -2.080 1.00 62.37 20 THR L CA 1
ATOM 3387 C C . THR C 3 20 ? 33.983 -41.683 -3.083 1.00 64.06 20 THR L C 1
ATOM 3388 O O . THR C 3 20 ? 34.992 -42.302 -2.740 1.00 62.62 20 THR L O 1
ATOM 3392 N N . ILE C 3 21 ? 33.472 -41.730 -4.317 1.00 60.65 21 ILE L N 1
ATOM 3393 C CA . ILE C 3 21 ? 34.070 -42.448 -5.441 1.00 60.04 21 ILE L CA 1
ATOM 3394 C C . ILE C 3 21 ? 34.564 -41.389 -6.398 1.00 65.60 21 ILE L C 1
ATOM 3395 O O . ILE C 3 21 ? 33.800 -40.513 -6.802 1.00 65.58 21 ILE L O 1
ATOM 3400 N N . THR C 3 22 ? 35.846 -41.450 -6.735 1.00 63.79 22 THR L N 1
ATOM 3401 C CA . THR C 3 22 ? 36.443 -40.480 -7.639 1.00 64.34 22 THR L CA 1
ATOM 3402 C C . THR C 3 22 ? 36.622 -41.067 -9.017 1.00 68.86 22 THR L C 1
ATOM 3403 O O . THR C 3 22 ? 36.738 -42.279 -9.174 1.00 68.09 22 THR L O 1
ATOM 3407 N N . CYS C 3 23 ? 36.612 -40.198 -10.015 1.00 66.82 23 CYS L N 1
ATOM 3408 C CA . CYS C 3 23 ? 36.812 -40.557 -11.399 1.00 67.35 23 CYS L CA 1
ATOM 3409 C C . CYS C 3 23 ? 37.706 -39.531 -12.038 1.00 68.51 23 CYS L C 1
ATOM 3410 O O . CYS C 3 23 ? 37.498 -38.324 -11.888 1.00 66.91 23 CYS L O 1
ATOM 3413 N N . ARG C 3 24 ? 38.661 -40.025 -12.809 1.00 63.74 24 ARG L N 1
ATOM 3414 C CA . ARG C 3 24 ? 39.628 -39.214 -13.500 1.00 63.14 24 ARG L CA 1
ATOM 3415 C C . ARG C 3 24 ? 39.614 -39.527 -14.987 1.00 64.48 24 ARG L C 1
ATOM 3416 O O . ARG C 3 24 ? 39.817 -40.673 -15.382 1.00 63.60 24 ARG L O 1
ATOM 3424 N N . ALA C 3 25 ? 39.347 -38.513 -15.808 1.00 60.42 25 ALA L N 1
ATOM 3425 C CA . ALA C 3 25 ? 39.325 -38.655 -17.261 1.00 60.32 25 ALA L CA 1
ATOM 3426 C C . ALA C 3 25 ? 40.717 -38.311 -17.820 1.00 64.41 25 ALA L C 1
ATOM 3427 O O . ALA C 3 25 ? 41.388 -37.447 -17.270 1.00 64.19 25 ALA L O 1
ATOM 3429 N N . SER C 3 26 ? 41.166 -39.026 -18.877 1.00 61.75 26 SER L N 1
ATOM 3430 C CA . SER C 3 26 ? 42.482 -38.841 -19.496 1.00 63.32 26 SER L CA 1
ATOM 3431 C C . SER C 3 26 ? 42.581 -37.535 -20.294 1.00 67.27 26 SER L C 1
ATOM 3432 O O . SER C 3 26 ? 43.678 -37.073 -20.603 1.00 67.10 26 SER L O 1
ATOM 3435 N N . GLY C 3 27 ? 41.426 -36.969 -20.605 1.00 63.61 27 GLY L N 1
ATOM 3436 C CA . GLY C 3 27 ? 41.271 -35.704 -21.314 1.00 63.58 27 GLY L CA 1
ATOM 3437 C C . GLY C 3 27 ? 40.030 -34.982 -20.829 1.00 63.75 27 GLY L C 1
ATOM 3438 O O . GLY C 3 27 ? 39.240 -35.555 -20.077 1.00 60.68 27 GLY L O 1
ATOM 3439 N N . ASN C 3 28 ? 39.862 -33.716 -21.218 1.00 60.41 28 ASN L N 1
ATOM 3440 C CA . ASN C 3 28 ? 38.718 -32.908 -20.815 1.00 59.20 28 ASN L CA 1
ATOM 3441 C C . ASN C 3 28 ? 37.461 -33.511 -21.434 1.00 61.96 28 ASN L C 1
ATOM 3442 O O . ASN C 3 28 ? 37.436 -33.769 -22.637 1.00 61.97 28 ASN L O 1
ATOM 3447 N N . ILE C 3 29 ? 36.453 -33.807 -20.595 1.00 57.67 29 ILE L N 1
ATOM 3448 C CA . ILE C 3 29 ? 35.204 -34.426 -21.054 1.00 56.55 29 ILE L CA 1
ATOM 3449 C C . ILE C 3 29 ? 34.020 -33.444 -20.976 1.00 61.34 29 ILE L C 1
ATOM 3450 O O . ILE C 3 29 ? 32.888 -33.831 -21.254 1.00 61.16 29 ILE L O 1
ATOM 3455 N N . HIS C 3 30 ? 34.297 -32.175 -20.627 1.00 58.43 30 HIS L N 1
ATOM 3456 C CA . HIS C 3 30 ? 33.355 -31.040 -20.568 1.00 58.04 30 HIS L CA 1
ATOM 3457 C C . HIS C 3 30 ? 32.023 -31.308 -19.843 1.00 60.91 30 HIS L C 1
ATOM 3458 O O . HIS C 3 30 ? 30.971 -30.933 -20.359 1.00 60.14 30 HIS L O 1
ATOM 3465 N N . ASN C 3 31 ? 32.068 -31.965 -18.659 1.00 57.77 31 ASN L N 1
ATOM 3466 C CA . ASN C 3 31 ? 30.902 -32.285 -17.810 1.00 56.98 31 ASN L CA 1
ATOM 3467 C C . ASN C 3 31 ? 29.920 -33.306 -18.424 1.00 58.11 31 ASN L C 1
ATOM 3468 O O . ASN C 3 31 ? 28.869 -33.563 -17.840 1.00 56.74 31 ASN L O 1
ATOM 3473 N N . PHE C 3 32 ? 30.280 -33.921 -19.561 1.00 53.05 32 PHE L N 1
ATOM 3474 C CA . PHE C 3 32 ? 29.479 -34.969 -20.194 1.00 51.22 32 PHE L CA 1
ATOM 3475 C C . PHE C 3 32 ? 29.851 -36.291 -19.488 1.00 53.19 32 PHE L C 1
ATOM 3476 O O . PHE C 3 32 ? 30.527 -37.149 -20.064 1.00 50.91 32 PHE L O 1
ATOM 3484 N N . LEU C 3 33 ? 29.445 -36.411 -18.206 1.00 50.35 33 LEU L N 1
ATOM 3485 C CA . LEU C 3 33 ? 29.694 -37.573 -17.353 1.00 50.61 33 LEU L CA 1
ATOM 3486 C C . LEU C 3 33 ? 28.434 -38.110 -16.706 1.00 57.25 33 LEU L C 1
ATOM 3487 O O . LEU C 3 33 ? 27.568 -37.346 -16.281 1.00 58.28 33 LEU L O 1
ATOM 3492 N N . ALA C 3 34 ? 28.330 -39.438 -16.633 1.00 54.82 34 ALA L N 1
ATOM 3493 C CA . ALA C 3 34 ? 27.199 -40.120 -16.011 1.00 54.25 34 ALA L CA 1
ATOM 3494 C C . ALA C 3 34 ? 27.699 -41.138 -14.995 1.00 57.30 34 ALA L C 1
ATOM 3495 O O . ALA C 3 34 ? 28.792 -41.664 -15.155 1.00 56.46 34 ALA L O 1
ATOM 3497 N N . TRP C 3 35 ? 26.910 -41.369 -13.933 1.00 54.31 35 TRP L N 1
ATOM 3498 C CA . TRP C 3 35 ? 27.160 -42.338 -12.866 1.00 54.57 35 TRP L CA 1
ATOM 3499 C C . TRP C 3 35 ? 26.030 -43.388 -12.879 1.00 58.30 35 TRP L C 1
ATOM 3500 O O . TRP C 3 35 ? 24.857 -43.035 -13.010 1.00 58.06 35 TRP L O 1
ATOM 3511 N N . TYR C 3 36 ? 26.396 -44.669 -12.742 1.00 54.09 36 TYR L N 1
ATOM 3512 C CA . TYR C 3 36 ? 25.476 -45.807 -12.745 1.00 54.16 36 TYR L CA 1
ATOM 3513 C C . TYR C 3 36 ? 25.669 -46.708 -11.545 1.00 57.66 36 TYR L C 1
ATOM 3514 O O . TYR C 3 36 ? 26.776 -46.804 -11.021 1.00 57.88 36 TYR L O 1
ATOM 3523 N N . GLN C 3 37 ? 24.586 -47.370 -11.113 1.00 53.53 37 GLN L N 1
ATOM 3524 C CA . GLN C 3 37 ? 24.604 -48.345 -10.029 1.00 53.89 37 GLN L CA 1
ATOM 3525 C C . GLN C 3 37 ? 24.127 -49.647 -10.614 1.00 57.21 37 GLN L C 1
ATOM 3526 O O . GLN C 3 37 ? 23.146 -49.654 -11.345 1.00 55.73 37 GLN L O 1
ATOM 3532 N N . GLN C 3 38 ? 24.813 -50.738 -10.307 1.00 55.34 38 GLN L N 1
ATOM 3533 C CA . GLN C 3 38 ? 24.437 -52.054 -10.801 1.00 56.20 38 GLN L CA 1
ATOM 3534 C C . GLN C 3 38 ? 24.300 -53.057 -9.665 1.00 61.32 38 GLN L C 1
ATOM 3535 O O . GLN C 3 38 ? 25.234 -53.246 -8.888 1.00 60.49 38 GLN L O 1
ATOM 3541 N N . LYS C 3 39 ? 23.136 -53.702 -9.578 1.00 59.87 39 LYS L N 1
ATOM 3542 C CA . LYS C 3 39 ? 22.865 -54.745 -8.586 1.00 60.93 39 LYS L CA 1
ATOM 3543 C C . LYS C 3 39 ? 23.259 -56.063 -9.204 1.00 66.46 39 LYS L C 1
ATOM 3544 O O . LYS C 3 39 ? 23.154 -56.211 -10.422 1.00 64.99 39 LYS L O 1
ATOM 3550 N N . GLN C 3 40 ? 23.732 -57.010 -8.378 1.00 66.61 40 GLN L N 1
ATOM 3551 C CA . GLN C 3 40 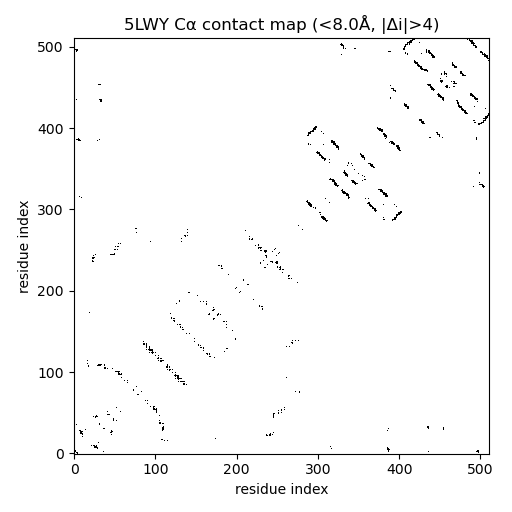? 24.158 -58.347 -8.812 1.00 68.36 40 GLN L CA 1
ATOM 3552 C C . GLN C 3 40 ? 23.108 -59.010 -9.707 1.00 72.85 40 GLN L C 1
ATOM 3553 O O . GLN C 3 40 ? 21.940 -59.124 -9.325 1.00 72.82 40 GLN L O 1
ATOM 3559 N N . GLY C 3 41 ? 23.534 -59.361 -10.916 1.00 69.41 41 GLY L N 1
ATOM 3560 C CA . GLY C 3 41 ? 22.698 -59.986 -11.933 1.00 69.87 41 GLY L CA 1
ATOM 3561 C C . GLY C 3 41 ? 21.841 -59.014 -12.715 1.00 73.25 41 GLY L C 1
ATOM 3562 O O . GLY C 3 41 ? 21.524 -59.268 -13.878 1.00 73.81 41 GLY L O 1
ATOM 3563 N N . LYS C 3 42 ? 21.464 -57.891 -12.087 1.00 68.27 42 LYS L N 1
ATOM 3564 C CA . LYS C 3 42 ? 20.621 -56.853 -12.677 1.00 66.60 42 LYS L CA 1
ATOM 3565 C C . LYS C 3 42 ? 21.374 -55.894 -13.598 1.00 68.14 42 LYS L C 1
ATOM 3566 O O . LYS C 3 42 ? 22.603 -55.872 -13.634 1.00 68.11 42 LYS L O 1
ATOM 3572 N N . SER C 3 43 ? 20.608 -55.106 -14.343 1.00 62.54 43 SER L N 1
ATOM 3573 C CA . SER C 3 43 ? 21.049 -54.119 -15.313 1.00 60.94 43 SER L CA 1
ATOM 3574 C C . SER C 3 43 ? 21.444 -52.786 -14.615 1.00 62.12 43 SER L C 1
ATOM 3575 O O . SER C 3 43 ? 20.831 -52.449 -13.604 1.00 61.51 43 SER L O 1
ATOM 3578 N N . PRO C 3 44 ? 22.433 -52.006 -15.122 1.00 56.72 44 PRO L N 1
ATOM 3579 C CA . PRO C 3 44 ? 22.775 -50.735 -14.451 1.00 55.94 44 PRO L CA 1
ATOM 3580 C C . PRO C 3 44 ? 21.671 -49.678 -14.544 1.00 60.40 44 PRO L C 1
ATOM 3581 O O . PRO C 3 44 ? 20.892 -49.680 -15.496 1.00 61.62 44 PRO L O 1
ATOM 3585 N N . GLN C 3 45 ? 21.585 -48.801 -13.538 1.00 54.97 45 GLN L N 1
ATOM 3586 C CA . GLN C 3 45 ? 20.600 -47.721 -13.505 1.00 53.94 45 GLN L CA 1
ATOM 3587 C C . GLN C 3 45 ? 21.331 -46.415 -13.320 1.00 56.24 45 GLN L C 1
ATOM 3588 O O . GLN C 3 45 ? 22.283 -46.344 -12.537 1.00 54.43 45 GLN L O 1
ATOM 3594 N N . VAL C 3 46 ? 20.907 -45.385 -14.059 1.00 53.35 46 VAL L N 1
ATOM 3595 C CA . VAL C 3 46 ? 21.522 -44.063 -13.989 1.00 53.00 46 VAL L CA 1
ATOM 3596 C C . VAL C 3 46 ? 21.187 -43.374 -12.663 1.00 56.78 46 VAL L C 1
ATOM 3597 O O . VAL C 3 46 ? 20.038 -43.391 -12.217 1.00 56.38 46 VAL L O 1
ATOM 3601 N N . LEU C 3 47 ? 22.220 -42.820 -12.018 1.00 53.00 47 LEU L N 1
ATOM 3602 C CA . LEU C 3 47 ? 22.085 -42.114 -10.748 1.00 52.86 47 LEU L CA 1
ATOM 3603 C C . LEU C 3 47 ? 22.206 -40.627 -10.983 1.00 55.12 47 LEU L C 1
ATOM 3604 O O . LEU C 3 47 ? 21.390 -39.858 -10.491 1.00 55.27 47 LEU L O 1
ATOM 3609 N N . VAL C 3 48 ? 23.246 -40.229 -11.723 1.00 51.67 48 VAL L N 1
ATOM 3610 C CA . VAL C 3 48 ? 23.619 -38.846 -12.025 1.00 52.14 48 VAL L CA 1
ATOM 3611 C C . VAL C 3 48 ? 24.090 -38.749 -13.479 1.00 58.26 48 VAL L C 1
ATOM 3612 O O . VAL C 3 48 ? 24.788 -39.641 -13.944 1.00 58.09 48 VAL L O 1
ATOM 3616 N N . TYR C 3 49 ? 23.675 -37.686 -14.199 1.00 55.17 49 TYR L N 1
ATOM 3617 C CA . TYR C 3 49 ? 24.078 -37.412 -15.577 1.00 54.46 49 TYR L CA 1
ATOM 3618 C C . TYR C 3 49 ? 24.458 -35.957 -15.703 1.00 60.39 49 TYR L C 1
ATOM 3619 O O . TYR C 3 49 ? 24.131 -35.165 -14.814 1.00 61.13 49 TYR L O 1
ATOM 3628 N N . ASN C 3 50 ? 25.182 -35.600 -16.776 1.00 56.57 50 ASN L N 1
ATOM 3629 C CA . ASN C 3 50 ? 25.660 -34.233 -16.982 1.00 56.51 50 ASN L CA 1
ATOM 3630 C C . ASN C 3 50 ? 26.462 -33.738 -15.762 1.00 60.33 50 ASN L C 1
ATOM 3631 O O . ASN C 3 50 ? 26.332 -32.589 -15.353 1.00 60.30 50 ASN L O 1
ATOM 3636 N N . ALA C 3 51 ? 27.286 -34.652 -15.174 1.00 57.05 51 ALA L N 1
ATOM 3637 C CA . ALA C 3 51 ? 28.179 -34.463 -14.016 1.00 56.98 51 ALA L CA 1
ATOM 3638 C C . ALA C 3 51 ? 27.477 -34.260 -12.670 1.00 60.02 51 ALA L C 1
ATOM 3639 O O . ALA C 3 51 ? 27.919 -34.856 -11.691 1.00 57.54 51 ALA L O 1
ATOM 3641 N N . LYS C 3 52 ? 26.421 -33.416 -12.602 1.00 58.18 52 LYS L N 1
ATOM 3642 C CA . LYS C 3 52 ? 25.730 -33.139 -11.327 1.00 58.77 52 LYS L CA 1
ATOM 3643 C C . LYS C 3 52 ? 24.173 -33.271 -11.340 1.00 61.47 52 LYS L C 1
ATOM 3644 O O . LYS C 3 52 ? 23.559 -33.106 -10.280 1.00 60.83 52 LYS L O 1
ATOM 3650 N N . THR C 3 53 ? 23.549 -33.595 -12.494 1.00 56.75 53 THR L N 1
ATOM 3651 C CA . THR C 3 53 ? 22.092 -33.717 -12.541 1.00 56.51 53 THR L CA 1
ATOM 3652 C C . THR C 3 53 ? 21.628 -35.070 -12.000 1.00 61.13 53 THR L C 1
ATOM 3653 O O . THR C 3 53 ? 21.969 -36.125 -12.543 1.00 59.12 53 THR L O 1
ATOM 3657 N N . LEU C 3 54 ? 20.831 -35.012 -10.929 1.00 59.05 54 LEU L N 1
ATOM 3658 C CA . LEU C 3 54 ? 20.257 -36.171 -10.277 1.00 59.20 54 LEU L CA 1
ATOM 3659 C C . LEU C 3 54 ? 19.126 -36.703 -11.139 1.00 63.47 54 LEU L C 1
ATOM 3660 O O . LEU C 3 54 ? 18.209 -35.958 -11.490 1.00 64.09 54 LEU L O 1
ATOM 3665 N N . ALA C 3 55 ? 19.212 -37.986 -11.506 1.00 59.53 55 ALA L N 1
ATOM 3666 C CA . ALA C 3 55 ? 18.208 -38.648 -12.322 1.00 59.59 55 ALA L CA 1
ATOM 3667 C C . ALA C 3 55 ? 16.887 -38.813 -11.536 1.00 66.91 55 ALA L C 1
ATOM 3668 O O . ALA C 3 55 ? 16.903 -38.859 -10.304 1.00 67.58 55 ALA L O 1
ATOM 3670 N N . ASP C 3 56 ? 15.754 -38.873 -12.255 1.00 64.93 56 ASP L N 1
ATOM 3671 C CA . ASP C 3 56 ? 14.397 -39.025 -11.709 1.00 66.78 56 ASP L CA 1
ATOM 3672 C C . ASP C 3 56 ? 14.260 -40.292 -10.843 1.00 70.68 56 ASP L C 1
ATOM 3673 O O . ASP C 3 56 ? 14.645 -41.378 -11.269 1.00 69.41 56 ASP L O 1
ATOM 3678 N N . GLY C 3 57 ? 13.721 -40.129 -9.640 1.00 67.82 57 GLY L N 1
ATOM 3679 C CA . GLY C 3 57 ? 13.500 -41.228 -8.706 1.00 67.42 57 GLY L CA 1
ATOM 3680 C C . GLY C 3 57 ? 14.672 -41.559 -7.811 1.00 69.71 57 GLY L C 1
ATOM 3681 O O . GLY C 3 57 ? 14.532 -42.368 -6.892 1.00 69.67 57 GLY L O 1
ATOM 3682 N N . VAL C 3 58 ? 15.834 -40.935 -8.068 1.00 65.13 58 VAL L N 1
ATOM 3683 C CA . VAL C 3 58 ? 17.061 -41.179 -7.313 1.00 64.10 58 VAL L CA 1
ATOM 3684 C C . VAL C 3 58 ? 17.062 -40.369 -6.006 1.00 68.62 58 VAL L C 1
ATOM 3685 O O . VAL C 3 58 ? 16.846 -39.158 -6.050 1.00 68.84 58 VAL L O 1
ATOM 3689 N N . PRO C 3 59 ? 17.319 -41.027 -4.842 1.00 66.02 59 PRO L N 1
ATOM 3690 C CA . PRO C 3 59 ? 17.374 -40.297 -3.562 1.00 67.09 59 PRO L CA 1
ATOM 3691 C C . PRO C 3 59 ? 18.401 -39.174 -3.547 1.00 70.94 59 PRO L C 1
ATOM 3692 O O . PRO C 3 59 ? 19.432 -39.271 -4.205 1.00 69.57 59 PRO L O 1
ATOM 3696 N N . SER C 3 60 ? 18.116 -38.120 -2.774 1.00 69.13 60 SER L N 1
ATOM 3697 C CA . SER C 3 60 ? 18.964 -36.939 -2.629 1.00 69.42 60 SER L CA 1
ATOM 3698 C C . SER C 3 60 ? 20.289 -37.244 -1.936 1.00 72.71 60 SER L C 1
ATOM 3699 O O . SER C 3 60 ? 21.190 -36.402 -1.952 1.00 73.69 60 SER L O 1
ATOM 3702 N N . ARG C 3 61 ? 20.430 -38.463 -1.373 1.00 68.08 61 ARG L N 1
ATOM 3703 C CA . ARG C 3 61 ? 21.644 -38.973 -0.720 1.00 67.10 61 ARG L CA 1
ATOM 3704 C C . ARG C 3 61 ? 22.814 -38.951 -1.698 1.00 68.96 61 ARG L C 1
ATOM 3705 O O . ARG C 3 61 ? 23.950 -38.725 -1.287 1.00 69.29 61 ARG L O 1
ATOM 3713 N N . PHE C 3 62 ? 22.524 -39.227 -2.988 1.00 63.10 62 PHE L N 1
ATOM 3714 C CA . PHE C 3 62 ? 23.478 -39.247 -4.087 1.00 61.32 62 PHE L CA 1
ATOM 3715 C C . PHE C 3 62 ? 23.724 -37.845 -4.652 1.00 66.72 62 PHE L C 1
ATOM 3716 O O . PHE C 3 62 ? 22.777 -37.112 -4.949 1.00 67.39 62 PHE L O 1
ATOM 3724 N N . SER C 3 63 ? 25.001 -37.474 -4.783 1.00 62.66 63 SER L N 1
ATOM 3725 C CA . SER C 3 63 ? 25.409 -36.187 -5.328 1.00 62.92 63 SER L CA 1
ATOM 3726 C C . SER C 3 63 ? 26.669 -36.321 -6.166 1.00 65.83 63 SER L C 1
ATOM 3727 O O . SER C 3 63 ? 27.637 -36.949 -5.745 1.00 65.37 63 SER L O 1
ATOM 3730 N N . GLY C 3 64 ? 26.614 -35.771 -7.367 1.00 61.87 64 GLY L N 1
ATOM 3731 C CA . GLY C 3 64 ? 27.725 -35.759 -8.306 1.00 60.70 64 GLY L CA 1
ATOM 3732 C C . GLY C 3 64 ? 28.333 -34.375 -8.389 1.00 64.31 64 GLY L C 1
ATOM 3733 O O . GLY C 3 64 ? 27.601 -33.391 -8.320 1.00 64.95 64 GLY L O 1
ATOM 3734 N N . SER C 3 65 ? 29.673 -34.279 -8.492 1.00 60.68 65 SER L N 1
ATOM 3735 C CA . SER C 3 65 ? 30.392 -32.995 -8.602 1.00 61.02 65 SER L CA 1
ATOM 3736 C C . SER C 3 65 ? 31.637 -33.115 -9.479 1.00 63.77 65 SER L C 1
ATOM 3737 O O . SER C 3 65 ? 31.922 -34.188 -10.000 1.00 61.84 65 SER L O 1
ATOM 3740 N N . GLY C 3 66 ? 32.354 -32.009 -9.631 1.00 61.94 66 GLY L N 1
ATOM 3741 C CA . GLY C 3 66 ? 33.579 -31.938 -10.416 1.00 61.46 66 GLY L CA 1
ATOM 3742 C C . GLY C 3 66 ? 33.432 -31.271 -11.767 1.00 65.67 66 GLY L C 1
ATOM 3743 O O . GLY C 3 66 ? 32.327 -30.925 -12.185 1.00 65.47 66 GLY L O 1
ATOM 3744 N N . SER C 3 67 ? 34.562 -31.078 -12.450 1.00 62.94 67 SER L N 1
ATOM 3745 C CA . SER C 3 67 ? 34.659 -30.448 -13.771 1.00 63.30 67 SER L CA 1
ATOM 3746 C C . SER C 3 67 ? 35.989 -30.829 -14.417 1.00 67.44 67 SER L C 1
ATOM 3747 O O . SER C 3 67 ? 36.862 -31.358 -13.735 1.00 67.48 67 SER L O 1
ATOM 3750 N N . GLY C 3 68 ? 36.125 -30.553 -15.713 1.00 64.01 68 GLY L N 1
ATOM 3751 C CA . GLY C 3 68 ? 37.330 -30.839 -16.484 1.00 63.89 68 GLY L CA 1
ATOM 3752 C C . GLY C 3 68 ? 37.620 -32.321 -16.604 1.00 66.27 68 GLY L C 1
ATOM 3753 O O . GLY C 3 68 ? 37.008 -33.017 -17.424 1.00 63.76 68 GLY L O 1
ATOM 3754 N N . THR C 3 69 ? 38.557 -32.808 -15.764 1.00 63.65 69 THR L N 1
ATOM 3755 C CA . THR C 3 69 ? 39.002 -34.209 -15.727 1.00 63.05 69 THR L CA 1
ATOM 3756 C C . THR C 3 69 ? 38.734 -34.907 -14.396 1.00 66.29 69 THR L C 1
ATOM 3757 O O . THR C 3 69 ? 38.824 -36.122 -14.353 1.00 65.01 69 THR L O 1
ATOM 3761 N N . GLN C 3 70 ? 38.417 -34.157 -13.318 1.00 63.93 70 GLN L N 1
ATOM 3762 C CA . GLN C 3 70 ? 38.148 -34.713 -11.985 1.00 63.22 70 GLN L CA 1
ATOM 3763 C C . GLN C 3 70 ? 36.673 -34.634 -11.592 1.00 65.54 70 GLN L C 1
ATOM 3764 O O . GLN C 3 70 ? 36.136 -33.548 -11.398 1.00 65.40 70 GLN L O 1
ATOM 3770 N N . TYR C 3 71 ? 36.040 -35.795 -11.439 1.00 59.79 71 TYR L N 1
ATOM 3771 C CA . TYR C 3 71 ? 34.625 -35.923 -11.093 1.00 57.73 71 TYR L CA 1
ATOM 3772 C C . TYR C 3 71 ? 34.452 -36.799 -9.876 1.00 61.69 71 TYR L C 1
ATOM 3773 O O . TYR C 3 71 ? 35.315 -37.624 -9.586 1.00 60.97 71 TYR L O 1
ATOM 3782 N N . SER C 3 72 ? 33.356 -36.598 -9.141 1.00 58.76 72 SER L N 1
ATOM 3783 C CA . SER C 3 72 ? 33.105 -37.332 -7.911 1.00 58.76 72 SER L CA 1
ATOM 3784 C C . SER C 3 72 ? 31.657 -37.700 -7.702 1.00 62.11 72 SER L C 1
ATOM 3785 O O . SER C 3 72 ? 30.761 -36.914 -8.017 1.00 61.17 72 SER L O 1
ATOM 3788 N N . LEU C 3 73 ? 31.435 -38.878 -7.106 1.00 58.46 73 LEU L N 1
ATOM 3789 C CA . LEU C 3 73 ? 30.121 -39.344 -6.701 1.00 57.59 73 LEU L CA 1
ATOM 3790 C C . LEU C 3 73 ? 30.190 -39.549 -5.200 1.00 61.64 73 LEU L C 1
ATOM 3791 O O . LEU C 3 73 ? 31.052 -40.280 -4.707 1.00 60.49 73 LEU L O 1
ATOM 3796 N N . LYS C 3 74 ? 29.294 -38.861 -4.481 1.00 59.63 74 LYS L N 1
ATOM 3797 C CA . LYS C 3 74 ? 29.171 -38.923 -3.033 1.00 60.54 74 LYS L CA 1
ATOM 3798 C C . LYS C 3 74 ? 27.827 -39.537 -2.604 1.00 65.75 74 LYS L C 1
ATOM 3799 O O . LYS C 3 74 ? 26.776 -39.164 -3.128 1.00 64.97 74 LYS L O 1
ATOM 3805 N N . ILE C 3 75 ? 27.885 -40.492 -1.653 1.00 62.79 75 ILE L N 1
ATOM 3806 C CA . ILE C 3 75 ? 26.724 -41.150 -1.071 1.00 63.22 75 ILE L CA 1
ATOM 3807 C C . ILE C 3 75 ? 26.734 -40.882 0.432 1.00 69.44 75 ILE L C 1
ATOM 3808 O O . ILE C 3 75 ? 27.500 -41.514 1.159 1.00 69.57 75 ILE L O 1
ATOM 3813 N N . ASN C 3 76 ? 25.902 -39.929 0.882 1.00 67.64 76 ASN L N 1
ATOM 3814 C CA . ASN C 3 76 ? 25.726 -39.564 2.289 1.00 69.71 76 ASN L CA 1
ATOM 3815 C C . ASN C 3 76 ? 24.767 -40.549 2.924 1.00 76.05 76 ASN L C 1
ATOM 3816 O O . ASN C 3 76 ? 23.884 -41.059 2.231 1.00 76.50 76 ASN L O 1
ATOM 3821 N N . SER C 3 77 ? 24.912 -40.793 4.243 1.00 73.64 77 SER L N 1
ATOM 3822 C CA . SER C 3 77 ? 24.050 -41.682 5.029 1.00 74.39 77 SER L CA 1
ATOM 3823 C C . SER C 3 77 ? 23.689 -42.996 4.293 1.00 75.77 77 SER L C 1
ATOM 3824 O O . SER C 3 77 ? 22.545 -43.186 3.877 1.00 75.26 77 SER L O 1
ATOM 3827 N N . LEU C 3 78 ? 24.680 -43.886 4.119 1.00 70.17 78 LEU L N 1
ATOM 3828 C CA . LEU C 3 78 ? 24.517 -45.159 3.424 1.00 68.33 78 LEU L CA 1
ATOM 3829 C C . LEU C 3 78 ? 23.364 -45.997 3.947 1.00 72.08 78 LEU L C 1
ATOM 3830 O O . LEU C 3 78 ? 23.157 -46.082 5.154 1.00 72.79 78 LEU L O 1
ATOM 3835 N N . GLN C 3 79 ? 22.598 -46.586 3.029 1.00 68.04 79 GLN L N 1
ATOM 3836 C CA . GLN C 3 79 ? 21.442 -47.424 3.340 1.00 69.00 79 GLN L CA 1
ATOM 3837 C C . GLN C 3 79 ? 21.755 -48.861 2.928 1.00 73.38 79 GLN L C 1
ATOM 3838 O O . GLN C 3 79 ? 22.606 -49.048 2.055 1.00 72.47 79 GLN L O 1
ATOM 3844 N N . PRO C 3 80 ? 21.124 -49.899 3.530 1.00 71.21 80 PRO L N 1
ATOM 3845 C CA . PRO C 3 80 ? 21.466 -51.283 3.148 1.00 70.85 80 PRO L CA 1
ATOM 3846 C C . PRO C 3 80 ? 21.371 -51.600 1.653 1.00 73.56 80 PRO L C 1
ATOM 3847 O O . PRO C 3 80 ? 22.232 -52.311 1.148 1.00 72.34 80 PRO L O 1
ATOM 3851 N N . GLU C 3 81 ? 20.383 -51.015 0.942 1.00 69.98 81 GLU L N 1
ATOM 3852 C CA . GLU C 3 81 ? 20.147 -51.207 -0.499 1.00 68.47 81 GLU L CA 1
ATOM 3853 C C . GLU C 3 81 ? 21.205 -50.555 -1.410 1.00 70.67 81 GLU L C 1
ATOM 3854 O O . GLU C 3 81 ? 21.145 -50.736 -2.627 1.00 69.69 81 GLU L O 1
ATOM 3860 N N . ASP C 3 82 ? 22.164 -49.817 -0.832 1.00 66.66 82 ASP L N 1
ATOM 3861 C CA . ASP C 3 82 ? 23.218 -49.142 -1.587 1.00 65.52 82 ASP L CA 1
ATOM 3862 C C . ASP C 3 82 ? 24.368 -50.061 -2.030 1.00 71.12 82 ASP L C 1
ATOM 3863 O O . ASP C 3 82 ? 25.236 -49.605 -2.767 1.00 69.90 82 ASP L O 1
ATOM 3868 N N . PHE C 3 83 ? 24.373 -51.346 -1.617 1.00 70.25 83 PHE L N 1
ATOM 3869 C CA . PHE C 3 83 ? 25.415 -52.289 -2.034 1.00 70.55 83 PHE L CA 1
ATOM 3870 C C . PHE C 3 83 ? 25.326 -52.547 -3.541 1.00 73.59 83 PHE L C 1
ATOM 3871 O O . PHE C 3 83 ? 24.238 -52.488 -4.108 1.00 74.10 83 PHE L O 1
ATOM 3879 N N . GLY C 3 84 ? 26.460 -52.838 -4.157 1.00 68.54 84 GLY L N 1
ATOM 3880 C CA . GLY C 3 84 ? 26.549 -53.110 -5.585 1.00 66.93 84 GLY L CA 1
ATOM 3881 C C . GLY C 3 84 ? 27.767 -52.490 -6.235 1.00 67.41 84 GLY L C 1
ATOM 3882 O O . GLY C 3 84 ? 28.707 -52.093 -5.546 1.00 66.42 84 GLY L O 1
ATOM 3883 N N . SER C 3 85 ? 27.756 -52.415 -7.570 1.00 62.02 85 SER L N 1
ATOM 3884 C CA . SER C 3 85 ? 28.841 -51.847 -8.354 1.00 60.65 85 SER L CA 1
ATOM 3885 C C . SER C 3 85 ? 28.467 -50.485 -8.899 1.00 62.90 85 SER L C 1
ATOM 3886 O O . SER C 3 85 ? 27.322 -50.278 -9.280 1.00 63.21 85 SER L O 1
ATOM 3889 N N . TYR C 3 86 ? 29.432 -49.553 -8.921 1.00 57.45 86 TYR L N 1
ATOM 3890 C CA . TYR C 3 86 ? 29.254 -48.180 -9.397 1.00 55.97 86 TYR L CA 1
ATOM 3891 C C . TYR C 3 86 ? 30.186 -47.889 -10.547 1.00 60.35 86 TYR L C 1
ATOM 3892 O O . TYR C 3 86 ? 31.344 -48.290 -10.506 1.00 60.38 86 TYR L O 1
ATOM 3901 N N . TYR C 3 87 ? 29.665 -47.245 -11.600 1.00 55.94 87 TYR L N 1
ATOM 3902 C CA . TYR C 3 87 ? 30.443 -46.967 -12.799 1.00 55.41 87 TYR L CA 1
ATOM 3903 C C . TYR C 3 87 ? 30.269 -45.544 -13.267 1.00 59.28 87 TYR L C 1
ATOM 3904 O O . TYR C 3 87 ? 29.161 -45.011 -13.227 1.00 59.45 87 TYR L O 1
ATOM 3913 N N . CYS C 3 88 ? 31.362 -44.939 -13.744 1.00 54.94 88 CYS L N 1
ATOM 3914 C CA . CYS C 3 88 ? 31.306 -43.617 -14.341 1.00 54.95 88 CYS L CA 1
ATOM 3915 C C . CYS C 3 88 ? 31.408 -43.829 -15.839 1.00 57.12 88 CYS L C 1
ATOM 3916 O O . CYS C 3 88 ? 31.928 -44.851 -16.265 1.00 55.85 88 CYS L O 1
ATOM 3919 N N . GLN C 3 89 ? 30.869 -42.909 -16.632 1.00 53.19 89 GLN L N 1
ATOM 3920 C CA . GLN C 3 89 ? 30.882 -42.998 -18.087 1.00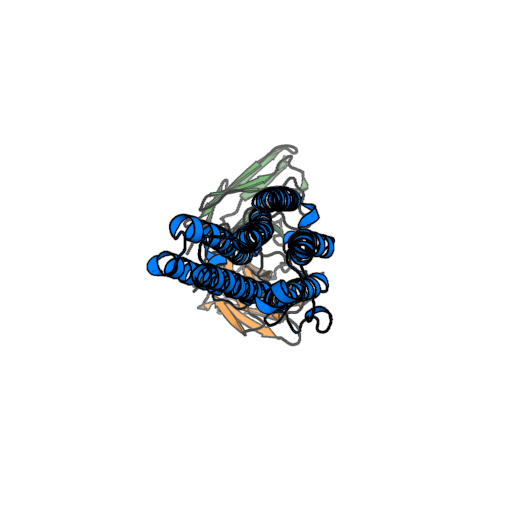 52.58 89 GLN L CA 1
ATOM 3921 C C . GLN C 3 89 ? 31.043 -41.596 -18.670 1.00 55.55 89 GLN L C 1
ATOM 3922 O O . GLN C 3 89 ? 30.405 -40.671 -18.178 1.00 56.50 89 GLN L O 1
ATOM 3928 N N . GLN C 3 90 ? 31.893 -41.438 -19.705 1.00 49.57 90 GLN L N 1
ATOM 3929 C CA . GLN C 3 90 ? 32.043 -40.171 -20.396 1.00 49.09 90 GLN L CA 1
ATOM 3930 C C . GLN C 3 90 ? 31.368 -40.311 -21.743 1.00 54.10 90 GLN L C 1
ATOM 3931 O O . GLN C 3 90 ? 31.451 -41.371 -22.361 1.00 54.57 90 GLN L O 1
ATOM 3937 N N . PHE C 3 91 ? 30.677 -39.268 -22.180 1.00 50.34 91 PHE L N 1
ATOM 3938 C CA . PHE C 3 91 ? 29.991 -39.262 -23.467 1.00 49.20 91 PHE L CA 1
ATOM 3939 C C . PHE C 3 91 ? 30.334 -38.005 -24.264 1.00 53.79 91 PHE L C 1
ATOM 3940 O O . PHE C 3 91 ? 29.597 -37.594 -25.164 1.00 52.71 91 PHE L O 1
ATOM 3948 N N . TRP C 3 92 ? 31.508 -37.448 -23.977 1.00 51.40 92 TRP L N 1
ATOM 3949 C CA . TRP C 3 92 ? 32.025 -36.298 -24.689 1.00 52.41 92 TRP L CA 1
ATOM 3950 C C . TRP C 3 92 ? 32.635 -36.722 -26.020 1.00 57.94 92 TRP L C 1
ATOM 3951 O O . TRP C 3 92 ? 32.282 -36.170 -27.051 1.00 59.22 92 TRP L O 1
ATOM 3962 N N . SER C 3 93 ? 33.549 -37.690 -25.992 1.00 54.63 93 SER L N 1
ATOM 3963 C CA . SER C 3 93 ? 34.254 -38.167 -27.173 1.00 55.73 93 SER L CA 1
ATOM 3964 C C . SER C 3 93 ? 34.007 -39.653 -27.396 1.00 59.51 93 SER L C 1
ATOM 3965 O O . SER C 3 93 ? 33.921 -40.409 -26.432 1.00 58.33 93 SER L O 1
ATOM 3968 N N . THR C 3 94 ? 33.934 -40.068 -28.671 1.00 57.33 94 THR L N 1
ATOM 3969 C CA . THR C 3 94 ? 33.771 -41.462 -29.067 1.00 57.98 94 THR L CA 1
ATOM 3970 C C . THR C 3 94 ? 35.154 -42.111 -29.281 1.00 63.19 94 THR L C 1
ATOM 3971 O O . THR C 3 94 ? 36.066 -41.447 -29.770 1.00 63.78 94 THR L O 1
ATOM 3975 N N . PRO C 3 95 ? 35.341 -43.401 -28.958 1.00 60.10 95 PRO L N 1
ATOM 3976 C CA . PRO C 3 95 ? 34.382 -44.320 -28.347 1.00 59.24 95 PRO L CA 1
ATOM 3977 C C . PRO C 3 95 ? 34.137 -43.998 -26.877 1.00 62.61 95 PRO L C 1
ATOM 3978 O O . PRO C 3 95 ? 35.079 -43.635 -26.173 1.00 62.75 95 PRO L O 1
ATOM 3982 N N . TYR C 3 96 ? 32.863 -44.076 -26.429 1.00 57.82 96 TYR L N 1
ATOM 3983 C CA . TYR C 3 96 ? 32.494 -43.798 -25.041 1.00 55.79 96 TYR L CA 1
ATOM 3984 C C . TYR C 3 96 ? 33.088 -44.829 -24.123 1.00 59.09 96 TYR L C 1
ATOM 3985 O O . TYR C 3 96 ? 33.241 -45.989 -24.497 1.00 58.46 96 TYR L O 1
ATOM 3994 N N . THR C 3 97 ? 33.517 -44.383 -22.951 1.00 55.79 97 THR L N 1
ATOM 3995 C CA . THR C 3 97 ? 34.203 -45.256 -22.013 1.00 55.43 97 THR L CA 1
ATOM 3996 C C . THR C 3 97 ? 33.632 -45.194 -20.625 1.00 58.49 97 THR L C 1
ATOM 3997 O O . THR C 3 97 ? 33.139 -44.163 -20.196 1.00 58.82 97 THR L O 1
ATOM 4001 N N . PHE C 3 98 ? 33.735 -46.311 -19.922 1.00 54.15 98 PHE L N 1
ATOM 4002 C CA . PHE C 3 98 ? 33.299 -46.498 -18.553 1.00 52.73 98 PHE L CA 1
ATOM 4003 C C . PHE C 3 98 ? 34.542 -46.680 -17.686 1.00 58.13 98 PHE L C 1
ATOM 4004 O O . PHE C 3 98 ? 35.574 -47.158 -18.169 1.00 58.72 98 PHE L O 1
ATOM 4012 N N . GLY C 3 99 ? 34.419 -46.339 -16.410 1.00 54.12 99 GLY L N 1
ATOM 4013 C CA . GLY C 3 99 ? 35.476 -46.557 -15.434 1.00 54.43 99 GLY L CA 1
ATOM 4014 C C . GLY C 3 99 ? 35.537 -48.038 -15.115 1.00 60.08 99 GLY L C 1
ATOM 4015 O O . GLY C 3 99 ? 34.614 -48.781 -15.468 1.00 61.29 99 GLY L O 1
ATOM 4016 N N . GLY C 3 100 ? 36.601 -48.475 -14.449 1.00 56.44 100 GLY L N 1
ATOM 4017 C CA . GLY C 3 100 ? 36.782 -49.882 -14.087 1.00 56.96 100 GLY L CA 1
ATOM 4018 C C . GLY C 3 100 ? 35.766 -50.451 -13.114 1.00 60.73 100 GLY L C 1
ATOM 4019 O O . GLY C 3 100 ? 35.643 -51.671 -12.984 1.00 60.37 100 GLY L O 1
ATOM 4020 N N . GLY C 3 101 ? 35.048 -49.558 -12.440 1.00 57.62 101 GLY L N 1
ATOM 4021 C CA . GLY C 3 101 ? 34.028 -49.898 -11.464 1.00 57.21 101 GLY L CA 1
ATOM 4022 C C . GLY C 3 101 ? 34.502 -49.844 -10.030 1.00 61.71 101 GLY L C 1
ATOM 4023 O O . GLY C 3 101 ? 35.698 -49.957 -9.754 1.00 62.45 101 GLY L O 1
ATOM 4024 N N . THR C 3 102 ? 33.556 -49.658 -9.113 1.00 57.74 102 THR L N 1
ATOM 4025 C CA . THR C 3 102 ? 33.780 -49.619 -7.675 1.00 57.99 102 THR L CA 1
ATOM 4026 C C . THR C 3 102 ? 32.754 -50.555 -7.043 1.00 62.53 102 THR L C 1
ATOM 4027 O O . THR C 3 102 ? 31.559 -50.409 -7.280 1.00 62.89 102 THR L O 1
ATOM 4031 N N . LYS C 3 103 ? 33.224 -51.536 -6.276 1.00 58.81 103 LYS L N 1
ATOM 4032 C CA . LYS C 3 103 ? 32.376 -52.509 -5.601 1.00 58.45 103 LYS L CA 1
ATOM 4033 C C . LYS C 3 103 ? 32.134 -52.003 -4.192 1.00 62.35 103 LYS L C 1
ATOM 4034 O O . LYS C 3 103 ? 33.075 -51.823 -3.427 1.00 62.27 103 LYS L O 1
ATOM 4040 N N . LEU C 3 104 ? 30.877 -51.749 -3.859 1.00 59.45 104 LEU L N 1
ATOM 4041 C CA . LEU C 3 104 ? 30.506 -51.257 -2.544 1.00 60.02 104 LEU L CA 1
ATOM 4042 C C . LEU C 3 104 ? 29.783 -52.333 -1.751 1.00 65.15 104 LEU L C 1
ATOM 4043 O O . LEU C 3 104 ? 28.814 -52.915 -2.230 1.00 64.73 104 LEU L O 1
ATOM 4048 N N . GLU C 3 105 ? 30.287 -52.600 -0.542 1.00 62.84 105 GLU L N 1
ATOM 4049 C CA . GLU C 3 105 ? 29.752 -53.577 0.390 1.00 64.02 105 GLU L CA 1
ATOM 4050 C C . GLU C 3 105 ? 29.337 -52.845 1.647 1.00 69.15 105 GLU L C 1
ATOM 4051 O O . GLU C 3 105 ? 30.044 -51.943 2.093 1.00 68.88 105 GLU L O 1
ATOM 4057 N N . ILE C 3 106 ? 28.173 -53.206 2.198 1.00 67.22 106 ILE L N 1
ATOM 4058 C CA . ILE C 3 106 ? 27.638 -52.593 3.410 1.00 68.44 106 ILE L CA 1
ATOM 4059 C C . ILE C 3 106 ? 27.802 -53.542 4.606 1.00 76.00 106 ILE L C 1
ATOM 4060 O O . ILE C 3 106 ? 27.654 -54.755 4.457 1.00 77.69 106 ILE L O 1
ATOM 4065 N N . ASN C 3 107 ? 28.125 -52.981 5.786 1.00 73.08 107 ASN L N 1
ATOM 4066 C CA . ASN C 3 107 ? 28.322 -53.726 7.032 1.00 87.64 107 ASN L CA 1
ATOM 4067 C C . ASN C 3 107 ? 27.189 -53.451 8.032 1.00 120.00 107 ASN L C 1
ATOM 4068 O O . ASN C 3 107 ? 26.906 -52.298 8.362 1.00 87.07 107 ASN L O 1
#

Organism: Homo sapiens (NCBI:txid9606)

Nearest PDB structures (foldseek):
  6yx9-assembly1_H  TM=1.006E+00  e=5.687E-24  Homo sapiens
  6w5a-assembly1_H  TM=9.895E-01  e=8.303E-19  Homo sapiens
  6w4w-assembly1_H  TM=9.924E-01  e=1.092E-18  Homo sapiens
  8uky-assembly1_H  TM=9.924E-01  e=1.693E-18  Homo sapiens
  8uky-assembly2_B  TM=9.917E-01  e=2.108E-18  Homo sapiens

InterPro domains:
  IPR004254 AdipoR/Haemolysin-III-related [PF03006] (140-363)
  IPR004254 AdipoR/Haemolysin-III-related [PTHR20855] (80-374)

Solvent-accessible surface area: 23338 Å² total; per-residue (Å²): 178,124,48,5,58,19,45,48,1,12,21,113,50,9,29,127,63,8,74,57,7,81,40,12,83,61,7,15,7,1,15,0,11,3,98,117,2,0,76,91,0,13,164,95,118,0,9,16,14,6,4,0,82,29,5,38,107,3,14,77,87,0,84,75,39,9,96,153,4,97,174,104,76,72,139,37,16,41,35,32,142,96,1,21,70,11,0,19,83,0,9,106,2,0,39,56,5,2,23,41,3,42,50,20,3,0,2,26,2,18,23,89,51,29,7,125,105,35,12,61,59,16,23,13,0,39,0,48,20,6,34,7,8,17,17,0,21,0,35,10,15,10,52,69,68,92,142,8,24,140,77,29,60,99,63,4,45,90,73,0,96,46,4,42,119,54,0,80,126,63,93,0,48,31,57,133,63,19,46,71,15,14,40,50,18,39,39,8,10,73,30,6,102,109,8,22,94,55,12,28,151,74,69,25,164,139,98,1,50,102,51,21,10,76,34,92,46,124,77,25,43,58,32,63,78,58,1,12,53,37,30,35,35,29,50,28,0,114,127,115,70,29,174,15,18,37,126,134,3,4,38,8,43,44,6,80,59,26,39,43,7,8,79,27,21,19,80,8,2,14,57,13,12,100,94,22,82,164,70,20,40,62,66,124,171,187,25,98,11,108,15,40,43,113,64,137,16,122,59,57,36,63,7,135,0,34,0,80,2,50,57,45,86,11,40,24,5,10,1,0,1,0,12,20,15,98,95,126,23,6,40,4,1,0,3,9,28,0,90,82,41,38,39,62,67,21,131,142,10,113,98,41,4,68,11,68,44,58,120,115,46,27,10,1,40,0,74,2,118,52,2,64,135,151,6,33,0,46,2,4,0,0,4,12,12,4,0,1,21,0,26,84,24,0,101,14,2,75,0,37,9,34,58,133,126,25,116,18,68,17,57,48,80,66,40,68,9,44,75,46,89,75,9,65,0,65,2,117,3,69,21,75,0,30,34,0,0,0,0,0,27,17,40,161,76,129,12,0,102,14,10,0,21,7,3,152,55,67,8,144,84,28,59,103,50,7,46,10,64,40,75,28,48,115,4,23,0,82,0,48,54,0,60,74,96,2,99,4,25,0,12,0,0,0,1,2,20,19,20,5,29,19,0,60,11,1,80,0,82,39,116